Protein 2I39 (pdb70)

Solvent-accessible surface area: 32637 Å² total; per-residue (Å²): 74,91,2,20,21,6,1,0,10,0,2,1,15,8,13,18,23,58,48,52,18,41,5,62,40,3,116,64,2,29,128,12,17,153,42,12,101,96,25,60,14,26,77,15,3,135,64,4,112,146,76,163,53,25,25,19,0,39,100,52,1,72,96,99,24,111,67,44,87,37,0,20,73,1,2,0,3,4,0,37,0,0,51,17,11,28,50,156,34,153,20,108,8,1,68,4,2,41,19,1,0,128,45,0,44,114,44,13,96,71,1,61,115,79,25,70,115,86,1,41,82,7,20,20,20,0,0,25,0,2,1,19,20,14,29,77,56,35,27,35,31,22,93,65,0,89,97,2,72,120,11,26,154,61,15,96,86,36,88,0,60,78,16,12,121,57,4,128,152,63,162,55,28,25,26,1,33,98,54,0,68,89,102,22,117,62,44,68,31,0,26,77,2,2,1,7,5,0,13,0,0,90,59,14,26,113,218,32,156,18,101,5,2,61,5,2,44,19,2,0,136,42,0,47,108,44,15,87,68,2,54,100,73,13,78,103,36,72,105,0,23,24,15,0,0,14,0,1,0,3,27,13,25,52,40,15,78,23,33,13,96,62,1,68,88,1,44,118,12,25,152,58,15,95,84,41,87,0,60,81,19,11,122,66,4,126,165,77,164,54,23,25,19,0,34,99,61,0,67,93,102,18,116,71,44,64,27,0,21,78,2,0,1,8,4,0,11,0,0,88,58,12,28,80,202,31,140,16,107,5,2,69,4,2,47,22,1,0,147,37,0,50,121,40,13,90,77,0,46,125,73,12,72,39,160,83,4,36,76,0,18,19,19,0,0,16,1,2,1,13,13,16,27,18,49,10,38,26,36,14,103,59,0,77,93,1,32,88,12,26,121,57,18,89,21,28,93,0,38,84,21,9,123,68,4,99,155,80,161,52,26,24,18,0,37,98,54,0,82,90,96,19,116,64,40,69,33,0,20,87,2,0,1,9,5,0,10,0,0,22,50,11,30,80,207,33,153,22,107,8,1,59,5,2,33,19,2,2,146,44,0,49,105,43,13,93,75,0,42,120,73,18,71,93,40,53,91,0,23,21,4,0,0,11,1,2,1,13,15,12,39,55,42,65,15,69,86,12,73,38,7,102,62,1,37,130,14,22,160,62,14,89,76,38,85,0,66,74,20,15,123,70,4,123,159,80,156,56,25,24,20,1,40,100,53,2,70,91,97,19,118,62,45,68,29,0,24,77,2,0,1,6,5,0,8,0,0,58,57,13,24,58,195,34,148,17,102,7,1,71,6,2,48,22,1,0,136,37,0,48,113,40,16,98,61,1,48,107,71,20,75,95,22,46,82,5,18,20,23,0,0,30,1,2,1,20,24,13,32,102,39,17,25,24,8,13,42,77,0,84,98,1,60,109,8,26,152,57,12,103,82,43,53,0,62,71,14,11,115,72,4,115,164,80,159,57,26,23,24,3,39,103,67,1,83,95,99,18,121,79,45,60,38,0,27,95,11,1,0,3,8,0,10,0,0,93,55,11,27,110,212,33,147,16,106,10,2,65,5,2,42,20,1,0,141,40,0,54,125,39,11,89,77,1,66,119,68,19,68,102

Foldseek 3Di:
DCVLVVLVVLQLCLQPVDDDDDDPLNVLLQVLLVLDDPCPLVVLLVVCVVVVHCVSLLVLLQDADDDVNSLSNNSNSSSSNSNPNHNVRPYPVVVSSVSSCVRCVVCVVVCVVVSPD/DLLVVLVVLLLLQLCLQEVDPVSDDPLNVLLQVLLVLDDLVVLVVLLVVCVVVVHCVSLQVVLQDADDDPNSLSVNSNSSSSNSNPNHNVRDYPVVSSSVSSCVRCSVVSVVVCVVRPD/DQCLLVVLVLLQLCLQAVDPVSDDPLNVLLQVLLVLDDVVVLVVLLVVCVVVVACVSLLVQLQDADDDPNSLSVNSNSSSSNSNVNHNVRPYPVVVSSVSSCVHCVVCSVVNCCVRVND/DLVCVLVVLLLLLQCLQAVDVVSDDPVNVLLQVLLVVDDLVVLVVLLVVCVVVVACVSVLVVLQDADDDPNSLSVNSNSSNSNSNPNHNVRPYPVVSSSVSSCVRCSVCSVVCCVVRVD/DCVVLVVLVVLLLCLLPNDPDPDDLLSVLLCVLLVLDDPVVLVVLLVVCVVVVHCVSLLVLLQDADDDPNSLSNNSNSSSVNSNPNHNVRPHPVVVSSVSSCVRCVVCVVVCVVVRPD/DVCVLVVLLLLQLCLQEVDPVSDDPLNVLLCVLLVVDDLVVLVVLLVVCVVVVHCVSVLVVLLDADDDLNSLSVNSNSSSSNSNPNHNVRPYPSVSSSVSSCVRCVVCVVVVCVVRPD

Structure (mmCIF, N/CA/C/O backbone):
data_2I39
#
_entry.id   2I39
#
_cell.length_a   68.640
_cell.length_b   109.990
_cell.length_c   69.580
_cell.angle_alpha   90.00
_cell.angle_beta   110.92
_cell.angle_gamma   90.00
#
_symmetry.space_group_name_H-M   'P 1 21 1'
#
loop_
_entity.id
_entity.type
_entity.pdbx_description
1 polymer 'Protein N1'
2 non-polymer (4S)-2-METHYL-2,4-PENTANEDIOL
3 water water
#
loop_
_atom_site.group_PDB
_atom_site.id
_atom_site.type_symbol
_atom_site.label_atom_id
_atom_site.label_alt_id
_atom_site.label_comp_id
_atom_site.label_asym_id
_atom_site.label_entity_id
_atom_site.label_seq_id
_atom_site.pdbx_PDB_ins_code
_atom_site.Cartn_x
_atom_site.Cartn_y
_atom_site.Cartn_z
_atom_site.occupancy
_atom_site.B_iso_or_equiv
_atom_site.auth_seq_id
_atom_site.auth_comp_id
_atom_site.auth_asym_id
_atom_site.auth_atom_id
_atom_site.pdbx_PDB_model_num
ATOM 1 N N . SER A 1 19 ? -16.733 58.529 34.806 1.00 59.04 -1 SER A N 1
ATOM 2 C CA . SER A 1 19 ? -15.778 59.665 34.992 1.00 59.20 -1 SER A CA 1
ATOM 3 C C . SER A 1 19 ? -14.529 59.192 35.736 1.00 58.33 -1 SER A C 1
ATOM 4 O O . SER A 1 19 ? -13.410 59.300 35.223 1.00 58.08 -1 SER A O 1
ATOM 7 N N . HIS A 1 20 ? -14.722 58.670 36.946 1.00 55.60 0 HIS A N 1
ATOM 8 C CA . HIS A 1 20 ? -13.601 58.176 37.722 1.00 52.62 0 HIS A CA 1
ATOM 9 C C . HIS A 1 20 ? -13.166 56.821 37.163 1.00 48.73 0 HIS A C 1
ATOM 10 O O . HIS A 1 20 ? -12.213 56.217 37.645 1.00 47.94 0 HIS A O 1
ATOM 17 N N . MET A 1 21 ? -13.880 56.353 36.141 1.00 44.45 1 MET A N 1
ATOM 18 C CA . MET A 1 21 ? -13.556 55.093 35.480 1.00 41.67 1 MET A CA 1
ATOM 19 C C . MET A 1 21 ? -12.165 55.211 34.874 1.00 39.86 1 MET A C 1
ATOM 20 O O . MET A 1 21 ? -11.385 54.257 34.863 1.00 38.86 1 MET A O 1
ATOM 25 N N . ARG A 1 22 ? -11.864 56.398 34.367 1.00 37.84 2 ARG A N 1
ATOM 26 C CA . ARG A 1 22 ? -10.580 56.652 33.738 1.00 37.23 2 ARG A CA 1
ATOM 27 C C . ARG A 1 22 ? -9.398 56.303 34.644 1.00 35.03 2 ARG A C 1
ATOM 28 O O . ARG A 1 22 ? -8.564 55.469 34.290 1.00 31.08 2 ARG A O 1
ATOM 36 N N . THR A 1 23 ? -9.325 56.939 35.810 1.00 33.91 3 THR A N 1
ATOM 37 C CA . THR A 1 23 ? -8.225 56.663 36.730 1.00 33.22 3 THR A CA 1
ATOM 38 C C . THR A 1 23 ? -8.298 55.244 37.274 1.00 31.02 3 THR A C 1
ATOM 39 O O . THR A 1 23 ? -7.271 54.618 37.528 1.00 30.86 3 THR A O 1
ATOM 43 N N . LEU A 1 24 ? -9.511 54.723 37.428 1.00 30.89 4 LEU A N 1
ATOM 44 C CA . LEU A 1 24 ? -9.691 53.360 37.922 1.00 31.31 4 LEU A CA 1
ATOM 45 C C . LEU A 1 24 ? -9.034 52.367 36.954 1.00 30.51 4 LEU A C 1
ATOM 46 O O . LEU A 1 24 ? -8.231 51.517 37.353 1.00 28.89 4 LEU A O 1
ATOM 51 N N . LEU A 1 25 ? -9.379 52.482 35.674 1.00 29.61 5 LEU A N 1
ATOM 52 C CA . LEU A 1 25 ? -8.843 51.584 34.659 1.00 30.42 5 LEU A CA 1
ATOM 53 C C . LEU A 1 25 ? -7.331 51.688 34.495 1.00 28.68 5 LEU A C 1
ATOM 54 O O . LEU A 1 25 ? -6.656 50.685 34.228 1.00 29.44 5 LEU A O 1
ATOM 59 N N . ILE A 1 26 ? -6.794 52.891 34.640 1.00 25.68 6 ILE A N 1
ATOM 60 C CA . ILE A 1 26 ? -5.351 53.059 34.523 1.00 26.19 6 ILE A CA 1
ATOM 61 C C . ILE A 1 26 ? -4.686 52.280 35.664 1.00 26.18 6 ILE A C 1
ATOM 62 O O . ILE A 1 26 ? -3.732 51.524 35.451 1.00 27.48 6 ILE A O 1
ATOM 67 N N . ARG A 1 27 ? -5.201 52.463 36.876 1.00 26.33 7 ARG A N 1
ATOM 68 C CA . ARG A 1 27 ? -4.638 51.778 38.037 1.00 27.97 7 ARG A CA 1
ATOM 69 C C . ARG A 1 27 ? -4.853 50.271 37.942 1.00 26.45 7 ARG A C 1
ATOM 70 O O . ARG A 1 27 ? -3.958 49.495 38.281 1.00 26.61 7 ARG A O 1
ATOM 78 N N . TYR A 1 28 ? -6.011 49.861 37.431 1.00 24.63 8 TYR A N 1
ATOM 79 C CA . TYR A 1 28 ? -6.316 48.440 37.282 1.00 25.90 8 TYR A CA 1
ATOM 80 C C . TYR A 1 28 ? -5.346 47.763 36.314 1.00 26.35 8 TYR A C 1
ATOM 81 O O . TYR A 1 28 ? -4.752 46.728 36.632 1.00 27.53 8 TYR A O 1
ATOM 90 N N . ILE A 1 29 ? -5.155 48.364 35.147 1.00 24.62 9 ILE A N 1
ATOM 91 C CA . ILE A 1 29 ? -4.270 47.780 34.158 1.00 24.77 9 ILE A CA 1
ATOM 92 C C . ILE A 1 29 ? -2.813 47.743 34.624 1.00 24.52 9 ILE A C 1
ATOM 93 O O . ILE A 1 29 ? -2.120 46.742 34.427 1.00 22.87 9 ILE A O 1
ATOM 98 N N . LEU A 1 30 ? -2.338 48.818 35.244 1.00 24.39 10 LEU A N 1
ATOM 99 C CA . LEU A 1 30 ? -0.959 48.813 35.737 1.00 23.14 10 LEU A CA 1
ATOM 100 C C . LEU A 1 30 ? -0.823 47.728 36.816 1.00 22.52 10 LEU A C 1
ATOM 101 O O . LEU A 1 30 ? 0.178 47.007 36.859 1.00 22.40 10 LEU A O 1
ATOM 106 N N . TRP A 1 31 ? -1.843 47.584 37.659 1.00 22.53 11 TRP A N 1
ATOM 107 C CA . TRP A 1 31 ? -1.802 46.555 38.702 1.00 25.41 11 TRP A CA 1
ATOM 108 C C . TRP A 1 31 ? -1.752 45.152 38.100 1.00 27.55 11 TRP A C 1
ATOM 109 O O . TRP A 1 31 ? -1.041 44.278 38.594 1.00 25.78 11 TRP A O 1
ATOM 120 N N . ARG A 1 32 ? -2.514 44.933 37.035 1.00 28.27 12 ARG A N 1
ATOM 121 C CA . ARG A 1 32 ? -2.533 43.620 36.403 1.00 30.14 12 ARG A CA 1
ATOM 122 C C . ARG A 1 32 ? -1.142 43.299 35.859 1.00 29.27 12 ARG A C 1
ATOM 123 O O . ARG A 1 32 ? -0.764 42.134 35.714 1.00 29.72 12 ARG A O 1
ATOM 131 N N . ASN A 1 33 ? -0.374 44.342 35.574 1.00 28.38 13 ASN A N 1
ATOM 132 C CA . ASN A 1 33 ? 0.974 44.167 35.048 1.00 27.81 13 ASN A CA 1
ATOM 133 C C . ASN A 1 33 ? 2.052 43.834 36.098 1.00 28.61 13 ASN A C 1
ATOM 134 O O . ASN A 1 33 ? 2.947 43.023 35.837 1.00 27.84 13 ASN A O 1
ATOM 139 N 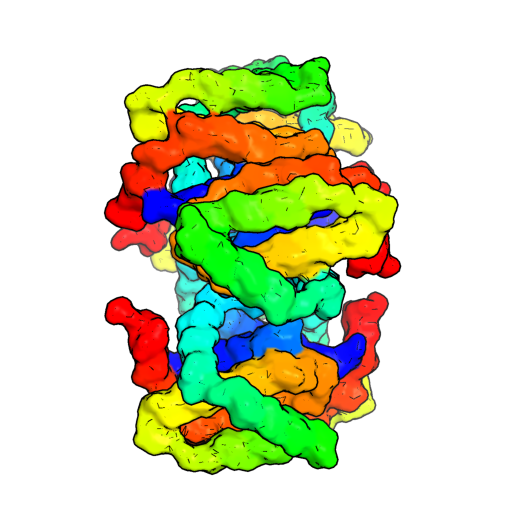N . ASP A 1 34 ? 1.988 44.464 37.272 1.00 28.20 14 ASP A N 1
ATOM 140 C CA . ASP A 1 34 ? 3.006 44.213 38.286 1.00 27.50 14 ASP A CA 1
ATOM 141 C C . ASP A 1 34 ? 2.508 43.693 39.632 1.00 27.03 14 ASP A C 1
ATOM 142 O O . ASP A 1 34 ? 3.298 43.521 40.548 1.00 27.10 14 ASP A O 1
ATOM 147 N N . ASN A 1 35 ? 1.206 43.449 39.751 1.00 27.62 15 ASN A N 1
ATOM 148 C CA . ASN A 1 35 ? 0.637 42.909 40.988 1.00 30.65 15 ASN A CA 1
ATOM 149 C C . ASN A 1 35 ? 0.897 43.761 42.230 1.00 33.69 15 ASN A C 1
ATOM 150 O O . ASN A 1 35 ? 0.825 43.258 43.356 1.00 34.42 15 ASN A O 1
ATOM 155 N N . ASP A 1 36 ? 1.186 45.043 42.038 1.00 34.72 16 ASP A N 1
ATOM 156 C CA . ASP A 1 36 ? 1.480 45.906 43.169 1.00 36.31 16 ASP A CA 1
ATOM 157 C C . ASP A 1 36 ? 0.292 46.700 43.718 1.00 37.66 16 ASP A C 1
ATOM 158 O O . ASP A 1 36 ? -0.319 47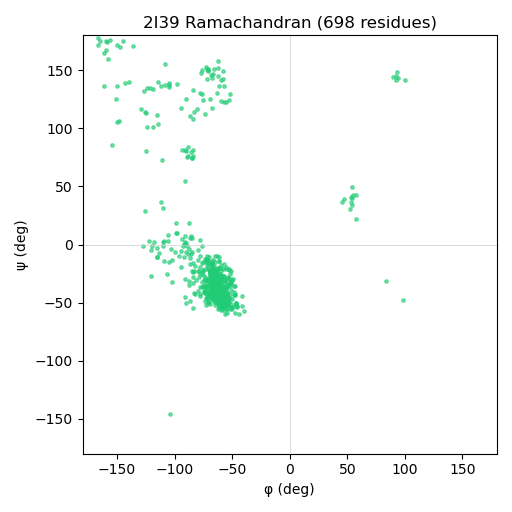.517 43.027 1.00 39.12 16 ASP A O 1
ATOM 163 N N . GLN A 1 37 ? -0.039 46.421 44.972 1.00 36.37 17 GLN A N 1
ATOM 164 C CA . GLN A 1 37 ? -1.096 47.119 45.692 1.00 37.53 17 GLN A CA 1
ATOM 165 C C . GLN A 1 37 ? -0.794 46.914 47.174 1.00 38.43 17 GLN A C 1
ATOM 166 O O . GLN A 1 37 ? -0.062 45.987 47.550 1.00 37.15 17 GLN A O 1
ATOM 172 N N . THR A 1 38 ? -1.348 47.781 48.009 1.00 36.94 18 THR A N 1
ATOM 173 C CA . THR A 1 38 ? -1.110 47.718 49.439 1.00 37.32 18 THR A CA 1
ATOM 174 C C . THR A 1 38 ? -2.269 47.091 50.212 1.00 36.96 18 THR A C 1
ATOM 175 O O . THR A 1 38 ? -2.059 46.443 51.238 1.00 37.99 18 THR A O 1
ATOM 179 N N . TYR A 1 39 ? -3.488 47.280 49.723 1.00 34.12 19 TYR A N 1
ATOM 180 C CA . TYR A 1 39 ? -4.654 46.730 50.402 1.00 33.17 19 TYR A CA 1
ATOM 181 C C . TYR A 1 39 ? -5.629 46.098 49.426 1.00 32.01 19 TYR A C 1
ATOM 182 O O . TYR A 1 39 ? -5.495 46.238 48.209 1.00 32.06 19 TYR A O 1
ATOM 191 N N . TYR A 1 40 ? -6.622 45.413 49.981 1.00 30.03 20 TYR A N 1
ATOM 192 C CA . TYR A 1 40 ? -7.651 44.765 49.188 1.00 31.03 20 TYR A CA 1
ATOM 193 C C . TYR A 1 40 ? -8.339 45.800 48.308 1.00 30.93 20 TYR A C 1
ATOM 194 O O . TYR A 1 40 ? -8.653 46.901 48.756 1.00 31.18 20 TYR A O 1
ATOM 203 N N . ASN A 1 41 ? -8.568 45.450 47.050 1.00 30.63 21 ASN A N 1
ATOM 204 C CA . ASN A 1 41 ? -9.230 46.377 46.139 1.00 30.82 21 ASN A CA 1
ATOM 205 C C . ASN A 1 41 ? -10.460 45.703 45.547 1.00 30.88 21 ASN A C 1
ATOM 206 O O . ASN A 1 41 ? -10.351 44.892 44.627 1.00 28.26 21 ASN A O 1
ATOM 211 N N . ASP A 1 42 ? -11.626 46.040 46.080 1.00 31.01 22 ASP A N 1
ATOM 212 C CA . ASP A 1 42 ? -12.868 45.457 45.604 1.00 33.81 22 ASP A CA 1
ATOM 213 C C . ASP A 1 42 ? -13.197 45.856 44.156 1.00 34.96 22 ASP A C 1
ATOM 214 O O . ASP A 1 42 ? -13.844 45.090 43.432 1.00 35.23 22 ASP A O 1
ATOM 219 N N . ASP A 1 43 ? -12.761 47.038 43.723 1.00 32.97 23 ASP A N 1
ATOM 220 C CA . ASP A 1 43 ? -13.026 47.432 42.345 1.00 33.03 23 ASP A CA 1
ATOM 221 C C . ASP A 1 43 ? -12.248 46.520 41.394 1.00 31.83 23 ASP A C 1
ATOM 222 O O . ASP A 1 43 ? -12.750 46.141 40.335 1.00 31.75 23 ASP A O 1
ATOM 227 N N . PHE A 1 44 ? -11.024 46.162 41.769 1.00 30.79 24 PHE A N 1
ATOM 228 C CA . PHE A 1 44 ? -10.221 45.281 40.924 1.00 29.19 24 PHE A CA 1
ATOM 229 C C . PHE A 1 44 ? -10.858 43.903 40.807 1.00 29.91 24 PHE A C 1
ATOM 230 O O . PHE A 1 44 ? -10.827 43.282 39.739 1.00 29.92 24 PHE A O 1
ATOM 238 N N . LYS A 1 45 ? -11.439 43.422 41.903 1.00 31.18 25 LYS A N 1
ATOM 239 C CA . LYS A 1 45 ? -12.086 42.110 41.893 1.00 33.76 25 LYS A CA 1
ATOM 240 C C . LYS A 1 45 ? -13.227 42.098 40.868 1.00 33.64 25 LYS A C 1
ATOM 241 O O . LYS A 1 45 ? -13.373 41.158 40.084 1.00 33.10 25 LYS A O 1
ATOM 247 N N . LYS A 1 46 ? -14.036 43.151 40.886 1.00 33.55 26 LYS A N 1
ATOM 248 C CA . LYS A 1 46 ? -15.147 43.266 39.960 1.00 35.26 26 LYS A CA 1
ATOM 249 C C . LYS A 1 46 ? -14.655 43.373 38.513 1.00 34.96 26 LYS A C 1
ATOM 250 O O . LYS A 1 46 ? -15.241 42.773 37.613 1.00 35.41 26 LYS A O 1
ATOM 256 N N . LEU A 1 47 ? -13.576 44.120 38.290 1.00 32.87 27 LEU A N 1
ATOM 257 C CA . LEU A 1 47 ? -13.038 44.273 36.939 1.00 31.11 27 LEU A CA 1
ATOM 258 C C . LEU A 1 47 ? -12.474 42.973 36.373 1.00 30.83 27 LEU A C 1
ATOM 259 O O . LEU A 1 47 ? -12.528 42.740 35.163 1.00 27.17 27 LEU A O 1
ATOM 264 N N . MET A 1 48 ? -11.943 42.127 37.251 1.00 31.57 28 MET A N 1
ATOM 265 C CA . MET A 1 48 ? -11.384 40.850 36.826 1.00 33.21 28 MET A CA 1
ATOM 266 C C . MET A 1 48 ? -12.450 39.883 36.313 1.00 31.91 28 MET A C 1
ATOM 267 O O . MET A 1 48 ? -12.135 38.952 35.579 1.00 31.18 28 MET A O 1
ATOM 272 N N . LEU A 1 49 ? -13.703 40.105 36.698 1.00 29.71 29 LEU A N 1
ATOM 273 C CA . LEU A 1 49 ? -14.796 39.252 36.243 1.00 34.07 29 LEU A CA 1
ATOM 274 C C . LEU A 1 49 ? -14.928 39.370 34.720 1.00 35.24 29 LEU A C 1
ATOM 275 O O . LEU A 1 49 ? -15.449 38.467 34.064 1.00 35.75 29 LEU A O 1
ATOM 280 N N . LEU A 1 50 ? -14.451 40.490 34.176 1.00 34.66 30 LEU A N 1
ATOM 281 C CA . LEU A 1 50 ? -14.489 40.753 32.740 1.00 34.76 30 LEU A CA 1
ATOM 282 C C . LEU A 1 50 ? -13.566 39.810 31.964 1.00 36.61 30 LEU A C 1
ATOM 283 O O . LEU A 1 50 ? -13.719 39.627 30.751 1.00 33.86 30 LEU A O 1
ATOM 288 N N . ASP A 1 51 ? -12.607 39.217 32.665 1.00 37.31 31 ASP A N 1
ATOM 289 C CA . ASP A 1 51 ? -11.662 38.302 32.037 1.00 39.70 31 ASP A CA 1
ATOM 290 C C . ASP A 1 51 ? -12.325 37.162 31.262 1.00 42.56 31 ASP A C 1
ATOM 291 O O . ASP A 1 51 ? -11.806 36.721 30.235 1.00 40.31 31 ASP A O 1
ATOM 296 N N . GLU A 1 52 ? -13.470 36.692 31.752 1.00 44.26 32 GLU A N 1
ATOM 297 C CA . GLU A 1 52 ? -14.171 35.588 31.112 1.00 48.23 32 GLU A CA 1
ATOM 298 C C . GLU A 1 52 ? -14.571 35.886 29.670 1.00 47.95 32 GLU A C 1
ATOM 299 O O . GLU A 1 52 ? -14.805 34.967 28.889 1.00 48.32 32 GLU A O 1
ATOM 305 N N . LEU A 1 53 ? -14.632 37.167 29.318 1.00 49.12 33 LEU A N 1
ATOM 306 C CA . LEU A 1 53 ? -15.007 37.584 27.968 1.00 49.24 33 LEU A CA 1
ATOM 307 C C . LEU A 1 53 ? -13.906 37.390 26.931 1.00 49.19 33 LEU A C 1
ATOM 308 O O . LEU A 1 53 ? -14.161 37.447 25.730 1.00 47.73 33 LEU A O 1
ATOM 313 N N . VAL A 1 54 ? -12.682 37.171 27.387 1.00 49.93 34 VAL A N 1
ATOM 314 C CA . VAL A 1 54 ? -11.577 37.004 26.461 1.00 51.59 34 VAL A CA 1
ATOM 315 C C . VAL A 1 54 ? -11.371 35.553 26.065 1.00 53.18 34 VAL A C 1
ATOM 316 O O . VAL A 1 54 ? -11.216 34.677 26.916 1.00 53.30 34 VAL A O 1
ATOM 320 N N . ASP A 1 55 ? -11.372 35.314 24.757 1.00 55.59 35 ASP A N 1
ATOM 321 C CA . ASP A 1 55 ? -11.190 33.977 24.200 1.00 57.34 35 ASP A CA 1
ATOM 322 C C . ASP A 1 55 ? -9.797 33.423 24.476 1.00 57.39 35 ASP A C 1
ATOM 323 O O . ASP A 1 55 ? -8.821 34.171 24.610 1.00 56.53 35 ASP A O 1
ATOM 328 N N . ASP A 1 56 ? -9.716 32.102 24.564 1.00 57.76 36 ASP A N 1
ATOM 329 C CA . ASP A 1 56 ? -8.447 31.434 24.799 1.00 58.67 36 ASP A CA 1
ATOM 330 C C . ASP A 1 56 ? -7.596 31.632 23.545 1.00 57.58 36 ASP A C 1
ATOM 331 O O . ASP A 1 56 ? -8.124 31.687 22.432 1.00 57.60 36 ASP A O 1
ATOM 336 N N . GLY A 1 57 ? -6.286 31.753 23.732 1.00 54.71 37 GLY A N 1
ATOM 337 C CA . GLY A 1 57 ? -5.396 31.936 22.604 1.00 51.10 37 GLY A CA 1
ATOM 338 C C . GLY A 1 57 ? -5.287 33.373 22.132 1.00 48.73 37 GLY A C 1
ATOM 339 O O . GLY A 1 57 ? -4.236 33.784 21.641 1.00 48.40 37 GLY A O 1
ATOM 340 N N . ASP A 1 58 ? -6.365 34.135 22.283 1.00 46.30 38 ASP A N 1
ATOM 341 C CA . ASP A 1 58 ? -6.390 35.535 21.860 1.00 45.57 38 ASP A CA 1
ATOM 342 C C . ASP A 1 58 ? -5.214 36.308 22.476 1.00 43.35 38 ASP A C 1
ATOM 343 O O . ASP A 1 58 ? -4.453 36.961 21.767 1.00 41.47 38 ASP A O 1
ATOM 348 N N . VAL A 1 59 ? -5.065 36.215 23.796 1.00 40.84 39 VAL A N 1
ATOM 349 C CA . VAL A 1 59 ? -3.975 36.883 24.513 1.00 39.32 39 VAL A CA 1
ATOM 350 C C . VAL A 1 59 ? -2.633 36.296 24.090 1.00 38.74 39 VAL A C 1
ATOM 351 O O . VAL A 1 59 ? -1.684 37.022 23.789 1.00 37.45 39 VAL A O 1
ATOM 355 N N . CYS A 1 60 ? -2.568 34.971 24.086 1.00 38.21 40 CYS A N 1
ATOM 356 C CA . CYS A 1 60 ? -1.365 34.248 23.701 1.00 39.60 40 CYS A CA 1
ATOM 357 C C . CYS A 1 60 ? -0.829 34.721 22.348 1.00 39.17 40 CYS A C 1
ATOM 358 O O . CYS A 1 60 ? 0.371 34.957 22.192 1.00 39.90 40 CYS A O 1
ATOM 361 N N . THR A 1 61 ? -1.724 34.851 21.373 1.00 38.76 41 THR A N 1
ATOM 362 C CA . THR A 1 61 ? -1.342 35.291 20.035 1.00 39.09 41 THR A CA 1
ATOM 363 C C . THR A 1 61 ? -0.860 36.734 20.072 1.00 37.21 41 THR A C 1
ATOM 364 O O . THR A 1 61 ? 0.142 37.077 19.439 1.00 37.72 41 THR A O 1
ATOM 368 N N . LEU A 1 62 ? -1.574 37.568 20.823 1.00 36.03 42 LEU A N 1
ATOM 369 C CA . LEU A 1 62 ? -1.222 38.975 20.974 1.00 35.79 42 LEU A CA 1
ATOM 370 C C . LEU A 1 62 ? 0.173 39.119 21.564 1.00 34.74 42 LEU A C 1
ATOM 371 O O . LEU A 1 62 ? 1.021 39.830 21.020 1.00 33.11 42 LEU A O 1
ATOM 376 N N . ILE A 1 63 ? 0.408 38.443 22.682 1.00 34.43 43 ILE A N 1
ATOM 377 C CA . ILE A 1 63 ? 1.707 38.506 23.338 1.00 34.77 43 ILE A CA 1
ATOM 378 C C . ILE A 1 63 ? 2.793 38.063 22.364 1.00 34.73 43 ILE A C 1
ATOM 379 O O . ILE A 1 63 ? 3.851 38.686 22.266 1.00 32.34 43 ILE A O 1
ATOM 384 N N . LYS A 1 64 ? 2.517 36.981 21.644 1.00 35.40 44 LYS A N 1
ATOM 385 C CA . LYS A 1 64 ? 3.468 36.441 20.675 1.00 36.35 44 LYS A CA 1
ATOM 386 C C . LYS A 1 64 ? 3.832 37.482 19.621 1.00 34.00 44 LYS A C 1
ATOM 387 O O . LYS A 1 64 ? 5.008 37.670 19.304 1.00 34.06 44 LYS A O 1
ATOM 393 N N . ASN A 1 65 ? 2.830 38.159 19.077 1.00 32.03 45 ASN A N 1
ATOM 394 C CA . ASN A 1 65 ? 3.101 39.172 18.067 1.00 32.68 45 ASN A CA 1
ATOM 395 C C . ASN A 1 65 ? 3.843 40.372 18.664 1.00 30.84 45 ASN A C 1
ATOM 396 O O . ASN A 1 65 ? 4.727 40.934 18.019 1.00 30.16 45 ASN A O 1
ATOM 401 N N . MET A 1 66 ? 3.502 40.761 19.892 1.00 29.29 46 MET A N 1
ATOM 402 C CA . MET A 1 66 ? 4.200 41.882 20.525 1.00 28.53 46 MET A CA 1
ATOM 403 C C . MET A 1 66 ? 5.683 41.563 20.684 1.00 28.19 46 MET A C 1
ATOM 404 O O . MET A 1 66 ? 6.539 42.418 20.489 1.00 26.63 46 MET A O 1
ATOM 409 N N . ARG A 1 67 ? 5.991 40.321 21.032 1.00 30.01 47 ARG A N 1
ATOM 410 C CA . ARG A 1 67 ? 7.380 39.939 21.215 1.00 32.87 47 ARG A CA 1
ATOM 411 C C . ARG A 1 67 ? 8.135 39.779 19.899 1.00 33.30 47 ARG A C 1
ATOM 412 O O . ARG A 1 67 ? 9.338 40.036 19.843 1.00 31.73 47 ARG A O 1
ATOM 420 N N . MET A 1 68 ? 7.433 39.383 18.841 1.00 32.86 48 MET A N 1
ATOM 421 C CA . MET A 1 68 ? 8.069 39.245 17.537 1.00 35.09 48 MET A CA 1
ATOM 422 C C . MET A 1 68 ? 8.375 40.629 16.968 1.00 34.18 48 MET A C 1
ATOM 423 O O . MET A 1 68 ? 9.354 40.804 16.243 1.00 31.33 48 MET A O 1
ATOM 428 N N . THR A 1 69 ? 7.537 41.612 17.291 1.00 33.24 49 THR A N 1
ATOM 429 C CA . THR A 1 69 ? 7.761 42.970 16.805 1.00 33.98 49 THR A CA 1
ATOM 430 C C . THR A 1 69 ? 8.538 43.795 17.830 1.00 34.55 49 THR A C 1
ATOM 431 O O . THR A 1 69 ? 8.929 44.933 17.548 1.00 34.74 49 THR A O 1
ATOM 435 N N . LEU A 1 70 ? 8.776 43.215 19.008 1.00 32.76 50 LEU A N 1
ATOM 436 C CA . LEU A 1 70 ? 9.468 43.923 20.085 1.00 31.13 50 LEU A CA 1
ATOM 437 C C . LEU A 1 70 ? 8.780 45.258 20.371 1.00 30.11 50 LEU A C 1
ATOM 438 O O . LEU A 1 70 ? 9.443 46.250 20.665 1.00 28.82 50 LEU A O 1
ATOM 443 N N . SER A 1 71 ? 7.453 45.286 20.287 1.00 31.01 51 SER A N 1
ATOM 444 C CA . SER A 1 71 ? 6.725 46.527 20.528 1.00 32.28 51 SER A CA 1
ATOM 445 C C . SER A 1 71 ? 5.284 46.291 20.957 1.00 31.42 51 SER A C 1
ATOM 446 O O . SER A 1 71 ? 4.815 45.157 20.995 1.00 33.34 51 SER A O 1
ATOM 449 N N . ASP A 1 72 ? 4.586 47.377 21.272 1.00 32.18 52 ASP A N 1
ATOM 450 C CA . ASP A 1 72 ? 3.191 47.296 21.679 1.00 33.36 52 ASP A CA 1
ATOM 451 C C . ASP A 1 72 ? 2.258 47.479 20.479 1.00 31.34 52 ASP A C 1
ATOM 452 O O . ASP A 1 72 ? 1.041 47.540 20.643 1.00 31.16 52 ASP A O 1
ATOM 457 N N . GLY A 1 73 ? 2.836 47.571 19.284 1.00 31.10 53 GLY A N 1
ATOM 458 C CA . GLY A 1 73 ? 2.045 47.741 18.070 1.00 30.97 53 GLY A CA 1
ATOM 459 C C . GLY A 1 73 ? 0.853 46.800 17.957 1.00 30.09 53 GLY A C 1
ATOM 460 O O . GLY A 1 73 ? -0.259 47.246 17.682 1.00 29.91 53 GLY A O 1
ATOM 461 N N . PRO A 1 74 ? 1.046 45.488 18.153 1.00 30.18 54 PRO A N 1
ATOM 462 C CA . PRO A 1 74 ? -0.086 44.561 18.054 1.00 30.54 54 PRO A CA 1
ATOM 463 C C . PRO A 1 74 ? -1.193 44.887 19.059 1.00 32.98 54 PRO A C 1
ATOM 464 O O . PRO A 1 74 ? -2.383 44.720 18.767 1.00 31.85 54 PRO A O 1
ATOM 468 N N . LEU A 1 75 ? -0.803 45.363 20.240 1.00 33.67 55 LEU A N 1
ATOM 469 C CA . LEU A 1 75 ? -1.779 45.712 21.269 1.00 33.81 55 LEU A CA 1
ATOM 470 C C . LEU A 1 75 ? -2.542 46.945 20.794 1.00 34.00 55 LEU A C 1
ATOM 471 O O . LEU A 1 75 ? -3.768 47.016 20.913 1.00 32.05 55 LEU A O 1
ATOM 476 N N . LEU A 1 76 ? -1.807 47.916 20.258 1.00 33.33 56 LEU A N 1
ATOM 477 C CA . LEU A 1 76 ? -2.421 49.143 19.767 1.00 36.11 56 LEU A CA 1
ATOM 478 C C . LEU A 1 76 ? -3.387 48.826 18.630 1.00 36.56 56 LEU A C 1
ATOM 479 O O . LEU A 1 76 ? -4.478 49.389 18.568 1.00 38.42 56 LEU A O 1
ATOM 484 N N . ASP A 1 77 ? -2.987 47.922 17.739 1.00 36.16 57 ASP A N 1
ATOM 485 C CA . ASP A 1 77 ? -3.842 47.510 16.627 1.00 39.02 57 ASP A CA 1
ATOM 486 C C . ASP A 1 77 ? -5.165 47.006 17.195 1.00 39.22 57 ASP A C 1
ATOM 487 O O . ASP A 1 77 ? -6.235 47.464 16.806 1.00 40.67 57 ASP A O 1
ATOM 492 N N . ARG A 1 78 ? -5.085 46.057 18.123 1.00 39.15 58 ARG A N 1
ATOM 493 C CA . ARG A 1 78 ? -6.280 45.493 18.733 1.00 39.29 58 ARG A CA 1
ATOM 494 C C . ARG A 1 78 ? -7.148 46.564 19.382 1.00 38.72 58 ARG A C 1
ATOM 495 O O . ARG A 1 78 ? -8.374 46.519 19.288 1.00 37.93 58 ARG A O 1
ATOM 503 N N . LEU A 1 79 ? -6.509 47.527 20.033 1.00 37.62 59 LEU A N 1
ATOM 504 C CA . LEU A 1 79 ? -7.237 48.590 20.708 1.00 40.10 59 LEU A CA 1
ATOM 505 C C . LEU A 1 79 ? -7.882 49.575 19.739 1.00 42.29 59 LEU A C 1
ATOM 506 O O . LEU A 1 79 ? -8.784 50.319 20.114 1.00 42.84 59 LEU A O 1
ATOM 511 N N . ASN A 1 80 ? -7.422 49.577 18.493 1.00 46.19 60 ASN A N 1
ATOM 512 C CA . ASN A 1 80 ? -7.967 50.477 17.482 1.00 48.69 60 ASN A CA 1
ATOM 513 C C . ASN A 1 80 ? -9.175 49.902 16.751 1.00 49.62 60 ASN A C 1
ATOM 514 O O . ASN A 1 80 ? -9.775 50.571 15.919 1.00 50.10 60 ASN A O 1
ATOM 519 N N . GLN A 1 81 ? -9.527 48.659 17.051 1.00 51.27 61 GLN A N 1
ATOM 520 C CA . GLN A 1 81 ? -10.683 48.051 16.420 1.00 54.62 61 GLN A CA 1
ATOM 521 C C . GLN A 1 81 ? -11.927 48.719 16.989 1.00 55.84 61 GLN A C 1
ATOM 522 O O . GLN A 1 81 ? -11.936 49.158 18.137 1.00 56.55 61 GLN A O 1
ATOM 528 N N . PRO A 1 82 ? -13.000 48.805 16.189 1.00 56.19 62 PRO A N 1
ATOM 529 C CA . PRO A 1 82 ? -14.257 49.431 16.609 1.00 55.48 62 PRO A CA 1
ATOM 530 C C . PRO A 1 82 ? -14.959 48.825 17.823 1.00 53.63 62 PRO A C 1
ATOM 531 O O . PRO A 1 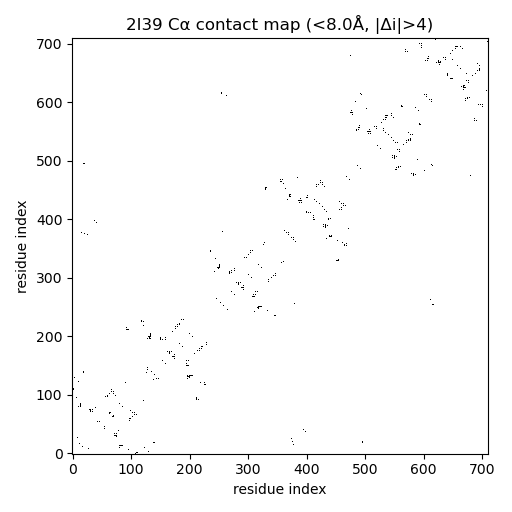82 ? -14.990 47.608 18.009 1.00 53.47 62 PRO A O 1
ATOM 535 N N . VAL A 1 83 ? -15.522 49.706 18.640 1.00 52.40 63 VAL A N 1
ATOM 536 C CA . VAL A 1 83 ? -16.260 49.327 19.840 1.00 52.32 63 VAL A CA 1
ATOM 537 C C . VAL A 1 83 ? -17.709 49.741 19.578 1.00 52.76 63 VAL A C 1
ATOM 538 O O . VAL A 1 83 ? -18.049 50.923 19.656 1.00 52.67 63 VAL A O 1
ATOM 542 N N . ASN A 1 84 ? -18.561 48.767 19.274 1.00 53.30 64 ASN A N 1
ATOM 543 C CA . ASN A 1 84 ? -19.953 49.064 18.953 1.00 55.16 64 ASN A CA 1
ATOM 544 C C . ASN A 1 84 ? -20.955 48.941 20.094 1.00 56.30 64 ASN A C 1
ATOM 545 O O . ASN A 1 84 ? -22.104 49.353 19.952 1.00 56.98 64 ASN A O 1
ATOM 550 N N . ASN A 1 85 ? -20.533 48.380 21.221 1.00 56.41 65 ASN A N 1
ATOM 551 C CA . ASN A 1 85 ? -21.437 48.224 22.357 1.00 55.73 65 ASN A CA 1
ATOM 552 C C . ASN A 1 85 ? -20.658 48.005 23.649 1.00 54.58 65 ASN A C 1
ATOM 553 O O . ASN A 1 85 ? -19.466 47.697 23.615 1.00 54.66 65 ASN A O 1
ATOM 558 N N . ILE A 1 86 ? -21.335 48.168 24.784 1.00 52.78 66 ILE A N 1
ATOM 559 C CA . ILE A 1 86 ? -20.694 48.003 26.084 1.00 51.84 66 ILE A CA 1
ATOM 560 C C . ILE A 1 86 ? -19.999 46.649 26.202 1.00 50.86 66 ILE A C 1
ATOM 561 O O . ILE A 1 86 ? -19.024 46.504 26.934 1.00 49.68 66 ILE A O 1
ATOM 566 N N . GLU A 1 87 ? -20.505 45.663 25.472 1.00 50.88 67 GLU A N 1
ATOM 567 C CA . GLU A 1 87 ? -19.922 44.328 25.475 1.00 51.54 67 GLU A CA 1
ATOM 568 C C . GLU A 1 87 ? -18.509 44.430 24.902 1.00 50.42 67 GLU A C 1
ATOM 569 O O . GLU A 1 87 ? -17.562 43.864 25.453 1.00 48.92 67 GLU A O 1
ATOM 575 N N . ASP A 1 88 ? -18.376 45.155 23.792 1.00 48.89 68 ASP A N 1
ATOM 576 C CA . ASP A 1 88 ? -17.076 45.335 23.152 1.00 47.64 68 ASP A CA 1
ATOM 577 C C . ASP A 1 88 ? -16.148 46.150 24.044 1.00 45.56 68 ASP A C 1
ATOM 578 O O . ASP A 1 88 ? -14.945 45.892 24.096 1.00 44.46 68 ASP A O 1
ATOM 583 N N . ALA A 1 89 ? -16.706 47.145 24.728 1.00 42.94 69 ALA A N 1
ATOM 584 C CA . ALA A 1 89 ? -15.912 47.989 25.615 1.00 42.72 69 ALA A CA 1
ATOM 585 C C . ALA A 1 89 ? -15.345 47.159 26.772 1.00 41.82 69 ALA A C 1
ATOM 586 O O . ALA A 1 89 ? -14.171 47.280 27.114 1.00 40.95 69 ALA A O 1
ATOM 588 N N . LYS A 1 90 ? -16.178 46.308 27.366 1.00 40.60 70 LYS A N 1
ATOM 589 C CA . LYS A 1 90 ? -15.731 45.461 28.464 1.00 39.82 70 LYS A CA 1
ATOM 590 C C . LYS A 1 90 ? -14.626 44.535 27.972 1.00 40.23 70 LYS A C 1
ATOM 591 O O . LYS A 1 90 ? -13.612 44.347 28.642 1.00 40.14 70 LYS A O 1
ATOM 597 N N . ARG A 1 91 ? -14.834 43.952 26.797 1.00 39.18 71 ARG A N 1
ATOM 598 C CA . ARG A 1 91 ? -13.866 43.029 26.232 1.00 39.11 71 ARG A CA 1
ATOM 599 C C . ARG A 1 91 ? -12.520 43.691 25.956 1.00 37.78 71 ARG A C 1
ATOM 600 O O . ARG A 1 91 ? -11.472 43.070 26.125 1.00 36.38 71 ARG A O 1
ATOM 608 N N . MET A 1 92 ? -12.548 44.949 25.535 1.00 37.45 72 MET A N 1
ATOM 609 C CA . MET A 1 92 ? -11.312 45.665 25.250 1.00 38.68 72 MET A CA 1
ATOM 610 C C . MET A 1 92 ? -10.556 45.927 26.560 1.00 38.13 72 MET A C 1
ATOM 611 O O . MET A 1 92 ? -9.323 45.944 26.587 1.00 37.21 72 MET A O 1
ATOM 616 N N . ILE A 1 93 ? -11.305 46.127 27.643 1.00 37.13 73 ILE A N 1
ATOM 617 C CA . ILE A 1 93 ? -10.705 46.346 28.957 1.00 36.21 73 ILE A CA 1
ATOM 618 C C . ILE A 1 93 ? -10.013 45.052 29.381 1.00 36.37 73 ILE A C 1
ATOM 619 O O . ILE A 1 93 ? -8.866 45.064 29.823 1.00 35.65 73 ILE A O 1
ATOM 624 N N . ALA A 1 94 ? -10.716 43.934 29.220 1.00 35.32 74 ALA A N 1
ATOM 625 C CA . ALA A 1 94 ? -10.177 42.638 29.602 1.00 34.46 74 ALA A CA 1
ATOM 626 C C . ALA A 1 94 ? -8.937 42.250 28.813 1.00 34.74 74 ALA A C 1
ATOM 627 O O . ALA A 1 94 ? -7.976 41.735 29.387 1.00 35.15 74 ALA A O 1
ATOM 629 N N . ILE A 1 95 ? -8.944 42.493 27.504 1.00 35.83 75 ILE A N 1
ATOM 630 C CA . ILE A 1 95 ? -7.793 42.131 26.686 1.00 36.20 75 ILE A CA 1
ATOM 631 C C . ILE A 1 95 ? -6.574 42.968 27.091 1.00 34.63 75 ILE A C 1
ATOM 632 O O . ILE A 1 95 ? -5.450 42.468 27.140 1.00 34.63 75 ILE A O 1
ATOM 637 N N . SER A 1 96 ? -6.803 44.238 27.399 1.00 32.70 76 SER A N 1
ATOM 638 C CA . SER A 1 96 ? -5.721 45.114 27.819 1.00 31.72 76 SER A CA 1
ATOM 639 C C . SER A 1 96 ? -5.156 44.602 29.140 1.00 30.55 76 SER A C 1
ATOM 640 O O . SER A 1 96 ? -3.941 44.517 29.312 1.00 31.05 76 SER A O 1
ATOM 643 N N . ALA A 1 97 ? -6.047 44.265 30.067 1.00 28.41 77 ALA A N 1
ATOM 644 C CA . ALA A 1 97 ? -5.653 43.760 31.378 1.00 27.94 77 ALA A CA 1
ATOM 645 C C . ALA A 1 97 ? -4.887 42.445 31.254 1.00 29.05 77 ALA A C 1
ATOM 646 O O . ALA A 1 97 ? -3.831 42.270 31.866 1.00 27.71 77 ALA A O 1
ATOM 648 N N . LYS A 1 98 ? -5.412 41.516 30.460 1.00 28.70 78 LYS A N 1
ATOM 649 C CA . LYS A 1 98 ? -4.743 40.232 30.297 1.00 30.76 78 LYS A CA 1
ATOM 650 C C . LYS A 1 98 ? -3.390 40.351 29.606 1.00 28.92 78 LYS A C 1
ATOM 651 O O . LYS A 1 98 ? -2.450 39.629 29.944 1.00 28.28 78 LYS A O 1
ATOM 657 N N . VAL A 1 99 ? -3.287 41.257 28.643 1.00 27.32 79 VAL A N 1
ATOM 658 C CA . VAL A 1 99 ? -2.014 41.463 27.967 1.00 27.85 79 VAL A CA 1
ATOM 659 C C . VAL A 1 99 ? -1.025 42.027 28.987 1.00 27.05 79 VAL A C 1
ATOM 660 O O . VAL A 1 99 ? 0.127 41.602 29.048 1.00 27.25 79 VAL A O 1
ATOM 664 N N . ALA A 1 100 ? -1.491 42.984 29.786 1.00 27.16 80 ALA A N 1
ATOM 665 C CA . ALA A 1 100 ? -0.659 43.605 30.811 1.00 30.28 80 ALA A CA 1
ATOM 666 C C . ALA A 1 100 ? -0.088 42.531 31.745 1.00 30.41 80 ALA A C 1
ATOM 667 O O . ALA A 1 100 ? 1.100 42.534 32.058 1.00 28.64 80 ALA A O 1
ATOM 669 N N . ARG A 1 101 ? -0.942 41.603 32.167 1.00 30.62 81 ARG A N 1
ATOM 670 C CA . ARG A 1 101 ? -0.522 40.531 33.059 1.00 33.92 81 ARG A CA 1
ATOM 671 C C . ARG A 1 101 ? 0.477 39.553 32.425 1.00 34.74 81 ARG A C 1
ATOM 672 O O . ARG A 1 101 ? 1.489 39.205 33.038 1.00 33.22 81 ARG A O 1
ATOM 680 N N . ASP A 1 102 ? 0.215 39.132 31.190 1.00 34.80 82 ASP A N 1
ATOM 681 C CA . ASP A 1 102 ? 1.095 38.171 30.545 1.00 34.69 82 ASP A CA 1
ATOM 682 C C . ASP A 1 102 ? 2.330 38.706 29.842 1.00 34.55 82 ASP A C 1
ATOM 683 O O . ASP A 1 102 ? 3.255 37.945 29.562 1.00 33.21 82 ASP A O 1
ATOM 688 N N . ILE A 1 103 ? 2.372 40.007 29.573 1.00 33.69 83 ILE A N 1
ATOM 689 C CA . ILE A 1 103 ? 3.540 40.576 28.918 1.00 31.52 83 ILE A CA 1
ATOM 690 C C . ILE A 1 103 ? 4.723 40.701 29.892 1.00 33.55 83 ILE A C 1
ATOM 691 O O . ILE A 1 103 ? 5.875 40.753 29.463 1.00 32.97 83 ILE A O 1
ATOM 696 N N . GLY A 1 104 ? 4.442 40.739 31.197 1.00 33.03 84 GLY A N 1
ATOM 697 C CA . GLY A 1 104 ? 5.509 40.849 32.187 1.00 35.78 84 GLY A CA 1
ATOM 698 C C . GLY A 1 104 ? 5.807 42.280 32.616 1.00 38.46 84 GLY A C 1
ATOM 699 O O . GLY A 1 104 ? 5.761 43.195 31.796 1.00 38.09 84 GLY A O 1
ATOM 700 N N . GLU A 1 105 ? 6.125 42.486 33.893 1.00 40.67 85 GLU A N 1
ATOM 701 C CA . GLU A 1 105 ? 6.401 43.841 34.376 1.00 43.54 85 GLU A CA 1
ATOM 702 C C . GLU A 1 105 ? 7.695 44.455 33.840 1.00 43.07 85 GLU A C 1
ATOM 703 O O . GLU A 1 105 ? 7.828 45.681 33.789 1.00 42.32 85 GLU A O 1
ATOM 709 N N . ARG A 1 106 ? 8.638 43.608 33.433 1.00 41.78 86 ARG A N 1
ATOM 710 C CA . ARG A 1 106 ? 9.904 44.083 32.878 1.00 42.07 86 ARG A CA 1
ATOM 711 C C . ARG A 1 106 ? 9.733 44.801 31.526 1.00 40.86 86 ARG A C 1
ATOM 712 O O . ARG A 1 106 ? 10.585 45.604 31.137 1.00 38.04 86 ARG A O 1
ATOM 720 N N . SER A 1 107 ? 8.638 44.498 30.823 1.00 39.24 87 SER A N 1
ATOM 721 C CA . SER A 1 107 ? 8.337 45.084 29.512 1.00 39.02 87 SER A CA 1
ATOM 722 C C . SER A 1 107 ? 8.325 46.601 29.546 1.00 38.43 87 SER A C 1
ATOM 723 O O . SER A 1 107 ? 7.562 47.201 30.292 1.00 37.92 87 SER A O 1
ATOM 726 N N . GLU A 1 108 ? 9.163 47.216 28.718 1.00 38.21 88 GLU A N 1
ATOM 727 C CA . GLU A 1 108 ? 9.251 48.672 28.661 1.00 38.43 88 GLU A CA 1
ATOM 728 C C . GLU A 1 108 ? 8.198 49.255 27.727 1.00 36.60 88 GLU A C 1
ATOM 729 O O . GLU A 1 108 ? 8.490 49.696 26.617 1.00 35.23 88 GLU A O 1
ATOM 735 N N . ILE A 1 109 ? 6.963 49.256 28.207 1.00 35.04 89 ILE A N 1
ATOM 736 C CA . ILE A 1 109 ? 5.828 49.749 27.446 1.00 33.52 89 ILE A CA 1
ATOM 737 C C . ILE A 1 109 ? 5.387 51.113 27.967 1.00 33.32 89 ILE A C 1
ATOM 738 O O . ILE A 1 109 ? 5.332 51.341 29.176 1.00 32.67 89 ILE A O 1
ATOM 743 N N . ARG A 1 110 ? 5.080 52.022 27.053 1.00 33.13 90 ARG A N 1
ATOM 744 C CA . ARG A 1 110 ? 4.603 53.335 27.454 1.00 33.36 90 ARG A CA 1
ATOM 745 C C . ARG A 1 110 ? 3.082 53.190 27.529 1.00 32.79 90 ARG A C 1
ATOM 746 O O . ARG A 1 110 ? 2.361 53.567 26.606 1.00 33.95 90 ARG A O 1
ATOM 754 N N . TRP A 1 111 ? 2.603 52.632 28.637 1.00 31.82 91 TRP A N 1
ATOM 755 C CA . TRP A 1 111 ? 1.176 52.396 28.825 1.00 31.66 91 TRP A CA 1
ATOM 756 C C . TRP A 1 111 ? 0.254 53.578 28.566 1.00 33.23 91 TRP A C 1
ATOM 757 O O . TRP A 1 111 ? -0.893 53.386 28.157 1.00 34.91 91 TRP A O 1
ATOM 768 N N . GLU A 1 112 ? 0.731 54.794 28.798 1.00 32.93 92 GLU A N 1
ATOM 769 C CA . GLU A 1 112 ? -0.123 55.957 28.582 1.00 35.76 92 GLU A CA 1
ATOM 770 C C . GLU A 1 112 ? -0.617 56.056 27.136 1.00 36.26 92 GLU A C 1
ATOM 771 O O . GLU A 1 112 ? -1.693 56.591 26.877 1.00 36.59 92 GLU A O 1
ATOM 777 N N . GLU A 1 113 ? 0.152 55.526 26.195 1.00 38.61 93 GLU A N 1
ATOM 778 C CA . GLU A 1 113 ? -0.264 55.575 24.800 1.00 41.25 93 GLU A CA 1
ATOM 779 C C . GLU A 1 113 ? -1.405 54.585 24.540 1.00 40.72 93 GLU A C 1
ATOM 780 O O . GLU A 1 113 ? -2.308 54.875 23.752 1.00 39.74 93 GLU A O 1
ATOM 786 N N . SER A 1 114 ? -1.377 53.429 25.207 1.00 39.41 94 SER A N 1
ATOM 787 C CA . SER A 1 114 ? -2.454 52.446 25.049 1.00 37.62 94 SER A CA 1
ATOM 788 C C . SER A 1 114 ? -3.705 52.965 25.740 1.00 35.73 94 SER A C 1
ATOM 789 O O . SER A 1 114 ? -4.822 52.661 25.325 1.00 36.67 94 SER A O 1
ATOM 792 N N . PHE A 1 115 ? -3.509 53.747 26.802 1.00 34.09 95 PHE A N 1
ATOM 793 C CA . PHE A 1 115 ? -4.622 54.317 27.554 1.00 31.77 95 PHE A CA 1
ATOM 794 C C . PHE A 1 115 ? -5.361 55.329 26.683 1.00 31.35 95 PHE A C 1
ATOM 795 O O . PHE A 1 115 ? -6.592 55.411 26.706 1.00 28.47 95 PHE A O 1
ATOM 803 N N . THR A 1 116 ? -4.597 56.088 25.908 1.00 33.43 96 THR A N 1
ATOM 804 C CA . THR A 1 116 ? -5.159 57.087 25.010 1.00 36.04 96 THR A CA 1
ATOM 805 C C . THR A 1 116 ? -6.113 56.437 24.004 1.00 36.58 96 THR A C 1
ATOM 806 O O . THR A 1 116 ? -7.256 56.869 23.842 1.00 38.30 96 THR A O 1
ATOM 810 N N . ILE A 1 117 ? -5.649 55.387 23.340 1.00 37.42 97 ILE A N 1
ATOM 811 C CA . ILE A 1 117 ? -6.477 54.700 22.363 1.00 37.91 97 ILE A CA 1
ATOM 812 C C . ILE A 1 117 ? -7.666 54.023 23.039 1.00 39.98 97 ILE A C 1
ATOM 813 O O . ILE A 1 117 ? -8.803 54.161 22.585 1.00 40.94 97 ILE A O 1
ATOM 818 N N . LEU A 1 118 ? -7.404 53.306 24.130 1.00 39.52 98 LEU A N 1
ATOM 819 C CA . LEU A 1 118 ? -8.458 52.609 24.865 1.00 38.21 98 LEU A CA 1
ATOM 820 C C . LEU A 1 118 ? -9.598 53.542 25.266 1.00 37.46 98 LEU A C 1
ATOM 821 O O . LEU A 1 118 ? -10.773 53.269 25.003 1.00 36.51 98 LEU A O 1
ATOM 826 N N . PHE A 1 119 ? -9.238 54.644 25.909 1.00 35.73 99 PHE A N 1
ATOM 827 C CA . PHE A 1 119 ? -10.219 55.604 26.379 1.00 36.61 99 PHE A CA 1
ATOM 828 C C . PHE A 1 119 ? -10.990 56.340 25.276 1.00 38.49 99 PHE A C 1
ATOM 829 O O . PHE A 1 119 ? -12.186 56.592 25.427 1.00 36.67 99 PHE A O 1
ATOM 837 N N . ARG A 1 120 ? -10.343 56.681 24.166 1.00 40.13 100 ARG A N 1
ATOM 838 C CA . ARG A 1 120 ? -11.101 57.370 23.131 1.00 44.28 100 ARG A CA 1
ATOM 839 C C . ARG A 1 120 ? -12.104 56.402 22.524 1.00 43.22 100 ARG A C 1
ATOM 840 O O . ARG A 1 120 ? -13.141 56.811 22.011 1.00 43.25 100 ARG A O 1
ATOM 848 N N . MET A 1 121 ? -11.800 55.113 22.616 1.00 42.69 101 MET A N 1
ATOM 849 C CA . MET A 1 121 ? -12.680 54.084 22.085 1.00 42.96 101 MET A CA 1
ATOM 850 C C . MET A 1 121 ? -13.804 53.666 23.031 1.00 42.97 101 MET A C 1
ATOM 851 O O . MET A 1 121 ? -14.840 53.181 22.580 1.00 42.37 101 MET A O 1
ATOM 856 N N . ILE A 1 122 ? -13.623 53.860 24.336 1.00 41.49 102 ILE A N 1
ATOM 857 C CA . ILE A 1 122 ? -14.655 53.442 25.283 1.00 40.12 102 ILE A CA 1
ATOM 858 C C . ILE A 1 122 ? -15.144 54.481 26.282 1.00 40.21 102 ILE A C 1
ATOM 859 O O . ILE A 1 122 ? -16.024 54.178 27.083 1.00 40.74 102 ILE A O 1
ATOM 864 N N . GLU A 1 123 ? -14.599 55.692 26.262 1.00 42.15 103 GLU A N 1
ATOM 865 C CA . GLU A 1 123 ? -15.035 56.677 27.246 1.00 46.48 103 GLU A CA 1
ATOM 866 C C . GLU A 1 123 ? -16.526 56.979 27.259 1.00 47.68 103 GLU A C 1
ATOM 867 O O . GLU A 1 123 ? -17.080 57.298 28.313 1.00 48.28 103 GLU A O 1
ATOM 873 N N . THR A 1 124 ? -17.186 56.875 26.109 1.00 49.42 104 THR A N 1
ATOM 874 C CA . THR A 1 124 ? -18.619 57.150 26.058 1.00 50.93 104 THR A CA 1
ATOM 875 C C . THR A 1 124 ? -19.373 56.136 26.914 1.00 50.55 104 THR A C 1
ATOM 876 O O . THR A 1 124 ? -20.422 56.451 27.479 1.00 51.22 104 THR A O 1
ATOM 880 N N . TYR A 1 125 ? -18.828 54.925 27.019 1.00 49.76 105 TYR A N 1
ATOM 881 C CA . TYR A 1 125 ? -19.458 53.872 27.810 1.00 50.02 105 TYR A CA 1
ATOM 882 C C . TYR A 1 125 ? -19.097 53.923 29.291 1.00 49.60 105 TYR A C 1
ATOM 883 O O . TYR A 1 125 ? -19.483 53.033 30.051 1.00 49.01 105 TYR A O 1
ATOM 892 N N . PHE A 1 126 ? -18.364 54.954 29.705 1.00 47.91 106 PHE A N 1
ATOM 893 C CA . PHE A 1 126 ? -17.960 55.068 31.103 1.00 46.90 106 PHE A CA 1
ATOM 894 C C . PHE A 1 126 ? -19.142 55.036 32.065 1.00 48.42 106 PHE A C 1
ATOM 895 O O . PHE A 1 126 ? -19.051 54.438 33.137 1.00 47.37 106 PHE A O 1
ATOM 903 N N . ASP A 1 127 ? -20.246 55.676 31.685 1.00 50.12 107 ASP A N 1
ATOM 904 C CA . ASP A 1 127 ? -21.438 55.699 32.530 1.00 52.02 107 ASP A CA 1
ATOM 905 C C . ASP A 1 127 ? -22.051 54.312 32.665 1.00 52.02 107 ASP A C 1
ATOM 906 O O . ASP A 1 127 ? -22.387 53.876 33.766 1.00 51.05 107 ASP A O 1
ATOM 911 N N . ASP A 1 128 ? -22.204 53.620 31.544 1.00 52.98 108 ASP A N 1
ATOM 912 C CA . ASP A 1 128 ? -22.764 52.277 31.573 1.00 54.70 108 ASP A CA 1
ATOM 913 C C . ASP A 1 128 ? -21.860 51.372 32.405 1.00 54.20 108 ASP A C 1
ATOM 914 O O . ASP A 1 128 ? -22.337 50.567 33.202 1.00 53.01 108 ASP A O 1
ATOM 919 N N . LEU A 1 129 ? -20.553 51.505 32.213 1.00 54.15 109 LEU A N 1
ATOM 920 C CA . LEU A 1 129 ? -19.591 50.697 32.953 1.00 54.77 109 LEU A CA 1
ATOM 921 C C . LEU A 1 129 ? -19.687 51.002 34.444 1.00 55.40 109 LEU A C 1
ATOM 922 O O . LEU A 1 129 ? -19.681 50.099 35.273 1.00 54.99 109 LEU A O 1
ATOM 927 N N . MET A 1 130 ? -19.786 52.284 34.769 1.00 58.61 110 MET A N 1
ATOM 928 C CA . MET A 1 130 ? -19.887 52.733 36.152 1.00 62.59 110 MET A CA 1
ATOM 929 C C . MET A 1 130 ? -21.117 52.114 36.815 1.00 64.10 110 MET A C 1
ATOM 930 O O . MET A 1 130 ? -21.130 51.865 38.019 1.00 62.90 110 MET A O 1
ATOM 935 N N . ILE A 1 131 ? -22.149 51.871 36.014 1.00 66.34 111 ILE A N 1
ATOM 936 C CA . ILE A 1 131 ? -23.395 51.292 36.503 1.00 68.99 111 ILE A CA 1
ATOM 937 C C . ILE A 1 131 ? -23.361 49.773 36.410 1.00 70.61 111 ILE A C 1
ATOM 938 O O . ILE A 1 131 ? -23.744 49.070 37.345 1.00 69.95 111 ILE A O 1
ATOM 943 N N . ASP A 1 132 ? -22.899 49.281 35.267 1.00 73.83 112 ASP A N 1
ATOM 944 C CA . ASP A 1 132 ? -22.819 47.853 35.009 1.00 77.13 112 ASP A CA 1
ATOM 945 C C . ASP A 1 132 ? -21.971 47.147 36.056 1.00 79.18 112 ASP A C 1
ATOM 946 O O . ASP A 1 132 ? -22.191 45.975 36.354 1.00 79.62 112 ASP A O 1
ATOM 951 N N . LEU A 1 133 ? -21.004 47.866 36.618 1.00 82.06 113 LEU A N 1
ATOM 952 C CA . LEU A 1 133 ? -20.129 47.299 37.638 1.00 84.31 113 LEU A CA 1
ATOM 953 C C . LEU A 1 133 ? -20.744 47.345 39.033 1.00 86.12 113 LEU A C 1
ATOM 954 O O . LEU A 1 133 ? -20.641 46.378 39.789 1.00 85.93 113 LEU A O 1
ATOM 959 N N . TYR A 1 134 ? -21.391 48.459 39.370 1.00 88.71 114 TYR A N 1
ATOM 960 C CA . TYR A 1 134 ? -21.989 48.612 40.696 1.00 91.66 114 TYR A CA 1
ATOM 961 C C . TYR A 1 134 ? -23.479 48.953 40.664 1.00 93.27 114 TYR A C 1
ATOM 962 O O . TYR A 1 134 ? -23.865 50.114 40.819 1.00 93.47 114 TYR A O 1
ATOM 971 N N . GLY A 1 135 ? -24.310 47.932 40.472 1.00 94.42 115 GLY A N 1
ATOM 972 C CA . GLY A 1 135 ? -25.747 48.139 40.427 1.00 95.67 115 GLY A CA 1
ATOM 973 C C . GLY A 1 135 ? -26.479 47.429 41.554 1.00 96.47 115 GLY A C 1
ATOM 974 O O . GLY A 1 135 ? -27.385 46.615 41.265 1.00 96.41 115 GLY A O 1
ATOM 975 N N . ARG B 1 17 ? 15.000 48.841 38.365 1.00 71.18 -3 ARG B N 1
ATOM 976 C CA . ARG B 1 17 ? 15.389 48.708 36.931 1.00 70.54 -3 ARG B CA 1
ATOM 977 C C . ARG B 1 17 ? 15.379 50.058 36.216 1.00 70.41 -3 ARG B C 1
ATOM 978 O O . ARG B 1 17 ? 15.955 50.199 35.133 1.00 72.10 -3 ARG B O 1
ATOM 980 N N . GLY B 1 18 ? 14.722 51.046 36.819 1.00 68.34 -2 GLY B N 1
ATOM 981 C CA . GLY B 1 18 ? 14.662 52.365 36.214 1.00 65.44 -2 GLY B CA 1
ATOM 982 C C . GLY B 1 18 ? 13.368 52.583 35.457 1.00 63.91 -2 GLY B C 1
ATOM 983 O O . GLY B 1 18 ? 12.712 53.615 35.606 1.00 62.54 -2 GLY B O 1
ATOM 984 N N . SER B 1 19 ? 13.002 51.602 34.638 1.00 62.90 -1 SER B N 1
ATOM 985 C CA . SER B 1 19 ? 11.774 51.667 33.856 1.00 60.87 -1 SER B CA 1
ATOM 986 C C . SER B 1 19 ? 10.553 51.626 34.777 1.00 58.93 -1 SER B C 1
ATOM 987 O O . SER B 1 19 ? 9.437 51.924 34.352 1.00 58.46 -1 SER B O 1
ATOM 990 N N . HIS B 1 20 ? 10.782 51.268 36.040 1.00 56.94 0 HIS B N 1
ATOM 991 C CA . HIS B 1 20 ? 9.723 51.180 37.044 1.00 54.24 0 HIS B CA 1
ATOM 992 C C . HIS B 1 20 ? 9.215 52.553 37.479 1.00 49.90 0 HIS B C 1
ATOM 993 O O . HIS B 1 20 ? 8.184 52.651 38.146 1.00 46.69 0 HIS B O 1
ATOM 1000 N N . MET B 1 21 ? 9.949 53.602 37.116 1.00 46.18 1 MET B N 1
ATOM 1001 C CA . MET B 1 21 ? 9.575 54.973 37.471 1.00 43.45 1 MET B CA 1
ATOM 1002 C C . MET B 1 21 ? 8.278 55.409 36.799 1.00 39.75 1 MET B C 1
ATOM 1003 O O . MET B 1 21 ? 7.498 56.188 37.358 1.00 37.64 1 MET B O 1
ATOM 1008 N N . ARG B 1 22 ? 8.060 54.897 35.595 1.00 36.07 2 ARG B N 1
ATOM 1009 C CA . ARG B 1 22 ? 6.878 55.231 34.818 1.00 33.71 2 ARG B CA 1
ATOM 1010 C C . ARG B 1 22 ? 5.601 54.856 35.547 1.00 29.69 2 ARG B C 1
ATOM 1011 O O . ARG B 1 22 ? 4.737 55.709 35.780 1.00 26.10 2 ARG B O 1
ATOM 1019 N N . THR B 1 23 ? 5.478 53.583 35.913 1.00 27.65 3 THR B N 1
ATOM 1020 C CA . THR B 1 23 ? 4.283 53.126 36.606 1.00 28.66 3 THR B CA 1
ATOM 1021 C C . THR B 1 23 ? 4.145 53.799 37.966 1.00 29.76 3 THR B C 1
ATOM 1022 O O . THR B 1 23 ? 3.048 54.188 38.374 1.00 30.34 3 THR B O 1
ATOM 1026 N N . LEU B 1 24 ? 5.269 53.955 38.655 1.00 30.57 4 LEU B N 1
ATOM 1027 C CA . LEU B 1 24 ? 5.289 54.582 39.974 1.00 31.15 4 LEU B CA 1
ATOM 1028 C C . LEU B 1 24 ? 4.761 56.023 39.890 1.00 27.85 4 LEU B C 1
ATOM 1029 O O . LEU B 1 24 ? 3.857 56.416 40.625 1.00 29.30 4 LEU B O 1
ATOM 1034 N N . LEU B 1 25 ? 5.328 56.807 38.984 1.00 27.13 5 LEU B N 1
ATOM 1035 C CA . LEU B 1 25 ? 4.909 58.196 38.831 1.00 27.77 5 LEU B CA 1
ATOM 1036 C C . LEU B 1 25 ? 3.439 58.350 38.429 1.00 28.57 5 LEU B C 1
ATOM 1037 O O . LEU B 1 25 ? 2.771 59.297 38.868 1.00 28.81 5 LEU B O 1
ATOM 1042 N N . ILE B 1 26 ? 2.931 57.430 37.602 1.00 28.39 6 ILE B N 1
ATOM 1043 C CA . ILE B 1 26 ? 1.530 57.491 37.195 1.00 26.93 6 ILE B CA 1
ATOM 1044 C C . ILE B 1 26 ? 0.704 57.295 38.455 1.00 27.16 6 ILE B C 1
ATOM 1045 O O . ILE B 1 26 ? -0.210 58.066 38.730 1.00 26.00 6 ILE B O 1
ATOM 1050 N N . ARG B 1 27 ? 1.037 56.255 39.219 1.00 27.24 7 ARG B N 1
ATOM 1051 C CA . ARG B 1 27 ? 0.332 55.958 40.467 1.00 28.03 7 ARG B CA 1
ATOM 1052 C C . ARG B 1 27 ? 0.428 57.121 41.453 1.00 25.10 7 ARG B C 1
ATOM 1053 O O . ARG B 1 27 ? -0.557 57.494 42.075 1.00 21.85 7 ARG B O 1
ATOM 1061 N N . TYR B 1 28 ? 1.629 57.675 41.589 1.00 24.97 8 TYR B N 1
ATOM 1062 C CA . TYR B 1 28 ? 1.871 58.791 42.496 1.00 26.84 8 TYR B CA 1
ATOM 1063 C C . TYR B 1 28 ? 0.987 60.005 42.202 1.00 27.96 8 TYR B C 1
ATOM 1064 O O . TYR B 1 28 ? 0.286 60.510 43.082 1.00 27.58 8 TYR B O 1
ATOM 1073 N N . ILE B 1 29 ? 1.024 60.466 40.957 1.00 28.76 9 ILE B N 1
ATOM 1074 C CA . ILE B 1 29 ? 0.252 61.635 40.553 1.00 28.13 9 ILE B CA 1
ATOM 1075 C C . ILE B 1 29 ? -1.251 61.450 40.689 1.00 28.07 9 ILE B C 1
ATOM 1076 O O . ILE B 1 29 ? -1.943 62.363 41.152 1.00 25.57 9 ILE B O 1
ATOM 1081 N N . LEU B 1 30 ? -1.768 60.280 40.304 1.00 26.26 10 LEU B N 1
ATOM 1082 C CA . LEU B 1 30 ? -3.204 60.038 40.437 1.00 25.38 10 LEU B CA 1
ATOM 1083 C C . LEU B 1 30 ? -3.565 59.982 41.921 1.00 24.62 10 LEU B C 1
ATOM 1084 O O . LEU B 1 30 ? -4.617 60.473 42.337 1.00 21.75 10 LEU B O 1
ATOM 1089 N N . TRP B 1 31 ? -2.691 59.388 42.728 1.00 25.36 11 TRP B N 1
ATOM 1090 C CA . TRP B 1 31 ? -2.956 59.313 44.162 1.00 26.99 11 TRP B CA 1
ATOM 1091 C C . TRP B 1 31 ? -2.985 60.737 44.738 1.00 28.20 11 TRP B C 1
ATOM 1092 O O . TRP B 1 31 ? -3.790 61.050 45.613 1.00 29.71 11 TRP B O 1
ATOM 1103 N N . ARG B 1 32 ? -2.108 61.601 44.242 1.00 28.69 12 ARG B N 1
ATOM 1104 C CA . ARG B 1 32 ? -2.072 62.977 44.722 1.00 33.77 12 ARG B CA 1
ATOM 1105 C C . ARG B 1 32 ? -3.373 63.690 44.387 1.00 33.79 12 ARG B C 1
ATOM 1106 O O . ARG B 1 32 ? -3.813 64.582 45.117 1.00 32.42 12 ARG B O 1
ATOM 1114 N N . ASN B 1 33 ? -3.993 63.281 43.286 1.00 33.19 13 ASN B N 1
ATOM 1115 C CA . ASN B 1 33 ? -5.243 63.886 42.867 1.00 32.02 13 ASN B CA 1
ATOM 1116 C C . ASN B 1 33 ? -6.460 63.504 43.712 1.00 32.64 13 ASN B C 1
ATOM 1117 O O . ASN B 1 33 ? -7.299 64.363 43.996 1.00 32.55 13 ASN B O 1
ATOM 1122 N N . ASP B 1 34 ? -6.584 62.235 44.102 1.00 31.58 14 ASP B N 1
ATOM 1123 C CA . ASP B 1 34 ? -7.746 61.844 44.892 1.00 33.32 14 ASP B CA 1
ATOM 1124 C C . ASP B 1 34 ? -7.479 61.412 46.333 1.00 33.34 14 ASP B C 1
ATOM 1125 O O . ASP B 1 34 ? -8.418 61.212 47.102 1.00 33.20 14 ASP B O 1
ATOM 1130 N N . ASN B 1 35 ? -6.212 61.278 46.704 1.00 32.58 15 ASN B N 1
ATOM 1131 C CA . ASN B 1 35 ? -5.857 60.886 48.067 1.00 34.34 15 ASN B CA 1
ATOM 1132 C C . ASN B 1 35 ? -6.651 59.674 48.600 1.00 34.15 15 ASN B C 1
ATOM 1133 O O . ASN B 1 35 ? -7.033 59.639 49.767 1.00 34.28 15 ASN B O 1
ATOM 1138 N N . ASP B 1 36 ? -6.893 58.689 47.739 1.00 34.21 16 ASP B N 1
ATOM 1139 C CA . ASP B 1 36 ? -7.631 57.479 48.114 1.00 35.26 16 ASP B CA 1
ATOM 1140 C C . ASP B 1 36 ? -6.648 56.507 48.778 1.00 34.36 16 ASP B C 1
ATOM 1141 O O . ASP B 1 36 ? -5.729 55.999 48.127 1.00 34.04 16 ASP B O 1
ATOM 1146 N N . GLN B 1 37 ? -6.844 56.247 50.069 1.00 33.15 17 GLN B N 1
ATOM 1147 C CA . GLN B 1 37 ? -5.946 55.362 50.813 1.00 31.69 17 GLN B CA 1
ATOM 1148 C C . GLN B 1 37 ? -5.736 54.017 50.126 1.00 29.93 17 GLN B C 1
ATOM 1149 O O . GLN B 1 37 ? -4.662 53.424 50.216 1.00 28.90 17 GLN B O 1
ATOM 1155 N N . THR B 1 38 ? -6.763 53.544 49.430 1.00 30.63 18 THR B N 1
ATOM 1156 C CA . THR B 1 38 ? -6.679 52.276 48.721 1.00 29.46 18 THR B CA 1
ATOM 1157 C C . THR B 1 38 ? -5.437 52.238 47.847 1.00 29.38 18 THR B C 1
ATOM 1158 O O . THR B 1 38 ? -4.759 51.216 47.762 1.00 29.77 18 THR B O 1
ATOM 1162 N N . TYR B 1 39 ? -5.129 53.368 47.220 1.00 28.73 19 TYR B N 1
ATOM 1163 C CA . TYR B 1 39 ? -3.988 53.444 46.318 1.00 28.38 19 TYR B CA 1
ATOM 1164 C C . TYR B 1 39 ? -2.726 54.035 46.902 1.00 28.57 19 TYR B C 1
ATOM 1165 O O . TYR B 1 39 ? -1.836 54.456 46.170 1.00 29.72 19 TYR B O 1
ATOM 1174 N N . TYR B 1 40 ? -2.644 54.066 48.223 1.00 33.32 20 TYR B N 1
ATOM 1175 C CA . TYR B 1 40 ? -1.451 54.586 48.869 1.00 35.30 20 TYR B CA 1
ATOM 1176 C C . TYR B 1 40 ? -0.297 53.604 48.685 1.00 35.87 20 TYR B C 1
ATOM 1177 O O . TYR B 1 40 ? -0.511 52.392 48.576 1.00 35.61 20 TYR B O 1
ATOM 1186 N N . ASN B 1 41 ? 0.922 54.132 48.656 1.00 36.71 21 ASN B N 1
ATOM 1187 C CA . ASN B 1 41 ? 2.118 53.318 48.483 1.00 39.15 21 ASN B CA 1
ATOM 1188 C C . ASN B 1 41 ? 3.326 53.977 49.165 1.00 40.51 21 ASN B C 1
ATOM 1189 O O . ASN B 1 41 ? 3.653 55.128 48.885 1.00 40.34 21 ASN B O 1
ATOM 1194 N N . ASP B 1 42 ? 3.987 53.233 50.051 1.00 43.20 22 ASP B N 1
ATOM 1195 C CA . ASP B 1 42 ? 5.163 53.720 50.778 1.00 43.24 22 ASP B CA 1
ATOM 1196 C C . ASP B 1 42 ? 6.140 54.537 49.938 1.00 41.21 22 ASP B C 1
ATOM 1197 O O . ASP B 1 42 ? 6.634 55.566 50.392 1.00 42.54 22 ASP B O 1
ATOM 1202 N N . ASP B 1 43 ? 6.437 54.071 48.728 1.00 38.82 23 ASP B N 1
ATOM 1203 C CA . ASP B 1 43 ? 7.374 54.773 47.855 1.00 37.91 23 ASP B CA 1
ATOM 1204 C C . ASP B 1 43 ? 6.980 56.230 47.570 1.00 37.04 23 ASP B C 1
ATOM 1205 O O . ASP B 1 43 ? 7.806 57.022 47.126 1.00 35.43 23 ASP B O 1
ATOM 1210 N N . PHE B 1 44 ? 5.726 56.592 47.821 1.00 36.65 24 PHE B N 1
ATOM 1211 C CA . PHE B 1 44 ? 5.300 57.970 47.568 1.00 38.88 24 PHE B CA 1
ATOM 1212 C C . PHE B 1 44 ? 5.967 58.944 48.543 1.00 39.62 24 PHE B C 1
ATOM 1213 O O . PHE B 1 44 ? 6.153 60.116 48.223 1.00 39.33 24 PHE B O 1
ATOM 1221 N N . LYS B 1 45 ? 6.325 58.456 49.729 1.00 42.13 25 LYS B N 1
ATOM 1222 C CA . LYS B 1 45 ? 6.964 59.304 50.738 1.00 44.97 25 LYS B CA 1
ATOM 1223 C C . LYS B 1 45 ? 8.159 60.055 50.163 1.00 43.68 25 LYS B C 1
ATOM 1224 O O . LYS B 1 45 ? 8.254 61.273 50.295 1.00 42.95 25 LYS B O 1
ATOM 1230 N N . LYS B 1 46 ? 9.063 59.326 49.519 1.00 44.16 26 LYS B N 1
ATOM 1231 C CA . LYS B 1 46 ? 10.242 59.935 48.912 1.00 45.13 26 LYS B CA 1
ATOM 1232 C C . LYS B 1 46 ? 9.866 60.964 47.842 1.00 44.22 26 LYS B C 1
ATOM 1233 O O . LYS B 1 46 ? 10.425 62.058 47.796 1.00 43.17 26 LYS B O 1
ATOM 1239 N N . LEU B 1 47 ? 8.914 60.605 46.986 1.00 42.67 27 LEU B N 1
ATOM 1240 C CA . LEU B 1 47 ? 8.475 61.490 45.914 1.00 41.47 27 LEU B CA 1
ATOM 1241 C C . LEU B 1 47 ? 7.872 62.791 46.420 1.00 40.49 27 LEU B C 1
ATOM 1242 O O . LEU B 1 47 ? 8.007 63.825 45.779 1.00 38.47 27 LEU B O 1
ATOM 1247 N N . MET B 1 48 ? 7.206 62.742 47.568 1.00 42.19 28 MET B N 1
ATOM 1248 C CA . MET B 1 48 ? 6.592 63.940 48.133 1.00 44.57 28 MET B CA 1
ATOM 1249 C C . MET B 1 48 ? 7.617 64.969 48.595 1.00 45.09 28 MET B C 1
ATOM 1250 O O . MET B 1 48 ? 7.329 66.165 48.639 1.00 44.43 28 MET B O 1
ATOM 1255 N N . LEU B 1 49 ? 8.814 64.504 48.935 1.00 45.14 29 LEU B N 1
ATOM 1256 C CA . LEU B 1 49 ? 9.873 65.399 49.383 1.00 47.10 29 LEU B CA 1
ATOM 1257 C C . LEU B 1 49 ? 10.232 66.393 48.281 1.00 48.01 29 LEU B C 1
ATOM 1258 O O . LEU B 1 49 ? 10.810 67.449 48.541 1.00 48.09 29 LEU B O 1
ATOM 1263 N N . LEU B 1 50 ? 9.882 66.049 47.048 1.00 48.87 30 LEU B N 1
ATOM 1264 C CA . LEU B 1 50 ? 10.167 66.912 45.914 1.00 48.23 30 LEU B CA 1
ATOM 1265 C C . LEU B 1 50 ? 9.282 68.157 45.896 1.00 48.16 30 LEU B C 1
ATOM 1266 O O . LEU B 1 50 ? 9.548 69.095 45.148 1.00 47.56 30 LEU B O 1
ATOM 1271 N N . ASP B 1 51 ? 8.236 68.166 46.719 1.00 47.91 31 ASP B N 1
ATOM 1272 C CA . ASP B 1 51 ? 7.319 69.301 46.767 1.00 50.04 31 ASP B CA 1
ATOM 1273 C C . ASP B 1 51 ? 7.994 70.633 47.065 1.00 52.11 31 ASP B C 1
ATOM 1274 O O . ASP B 1 51 ? 7.520 71.684 46.632 1.00 51.29 31 ASP B O 1
ATOM 1279 N N . GLU B 1 52 ? 9.095 70.592 47.808 1.00 54.66 32 GLU B N 1
ATOM 1280 C CA . GLU B 1 52 ? 9.790 71.818 48.174 1.00 56.80 32 GLU B CA 1
ATOM 1281 C C . GLU B 1 52 ? 10.529 72.474 47.017 1.00 56.19 32 GLU B C 1
ATOM 1282 O O . GLU B 1 52 ? 10.999 73.600 47.147 1.00 56.91 32 GLU B O 1
ATOM 1288 N N . LEU B 1 53 ? 10.630 71.784 45.885 1.00 56.14 33 LEU B N 1
ATOM 1289 C CA . LEU B 1 53 ? 11.321 72.351 44.732 1.00 56.09 33 LEU B CA 1
ATOM 1290 C C . LEU B 1 53 ? 10.505 73.421 44.015 1.00 55.89 33 LEU B C 1
ATOM 1291 O O . LEU B 1 53 ? 11.068 74.308 43.377 1.00 55.57 33 LEU B O 1
ATOM 1296 N N . VAL B 1 54 ? 9.182 73.341 44.117 1.00 56.44 34 VAL B N 1
ATOM 1297 C CA . VAL B 1 54 ? 8.321 74.313 43.452 1.00 57.44 34 VAL B CA 1
ATOM 1298 C C . VAL B 1 54 ? 7.534 75.181 44.424 1.00 58.44 34 VAL B C 1
ATOM 1299 O O . VAL B 1 54 ? 7.026 74.706 45.445 1.00 57.55 34 VAL B O 1
ATOM 1303 N N . ASP B 1 55 ? 7.440 76.461 44.079 1.00 59.85 35 ASP B N 1
ATOM 1304 C CA . ASP B 1 55 ? 6.736 77.456 44.879 1.00 61.15 35 ASP B CA 1
ATOM 1305 C C . ASP B 1 55 ? 5.227 77.221 44.854 1.00 60.40 35 ASP B C 1
ATOM 1306 O O . ASP B 1 55 ? 4.620 77.148 43.787 1.00 59.57 35 ASP B O 1
ATOM 1311 N N . ASP B 1 56 ? 4.627 77.108 46.035 1.00 60.43 36 ASP B N 1
ATOM 1312 C CA . ASP B 1 56 ? 3.187 76.898 46.154 1.00 61.88 36 ASP B CA 1
ATOM 1313 C C . ASP B 1 56 ? 2.411 77.991 45.414 1.00 62.16 36 ASP B C 1
ATOM 1314 O O . ASP B 1 56 ? 1.245 77.805 45.058 1.00 62.30 36 ASP B O 1
ATOM 1319 N N . GLY B 1 57 ? 3.066 79.129 45.190 1.00 61.93 37 GLY B N 1
ATOM 1320 C CA . GLY B 1 57 ? 2.434 80.236 44.495 1.00 60.81 37 GLY B CA 1
ATOM 1321 C C . GLY B 1 57 ? 2.292 79.983 43.005 1.00 60.77 37 GLY B C 1
ATOM 1322 O O . GLY B 1 57 ? 1.261 80.308 42.408 1.00 60.80 37 GLY B O 1
ATOM 1323 N N . ASP B 1 58 ? 3.330 79.414 42.399 1.00 59.72 38 ASP B N 1
ATOM 1324 C CA . ASP B 1 58 ? 3.307 79.102 40.974 1.00 58.92 38 ASP B CA 1
ATOM 1325 C C . ASP B 1 58 ? 2.175 78.121 40.697 1.00 55.88 38 ASP B C 1
ATOM 1326 O O . ASP B 1 58 ? 1.496 78.211 39.675 1.00 55.64 38 ASP B O 1
ATOM 1331 N N . VAL B 1 59 ? 1.986 77.184 41.621 1.00 51.72 39 VAL B N 1
ATOM 1332 C CA . VAL B 1 59 ? 0.944 76.169 41.511 1.00 47.90 39 VAL B CA 1
ATOM 1333 C C . VAL B 1 59 ? -0.431 76.828 41.495 1.00 47.35 39 VAL B C 1
ATOM 1334 O O . VAL B 1 59 ? -1.275 76.508 40.664 1.00 46.57 39 VAL B O 1
ATOM 1338 N N . CYS B 1 60 ? -0.640 77.756 42.420 1.00 47.01 40 CYS B N 1
ATOM 1339 C CA . CYS B 1 60 ? -1.903 78.468 42.533 1.00 47.69 40 CYS B CA 1
ATOM 1340 C C . CYS B 1 60 ? -2.221 79.235 41.254 1.00 46.29 40 CYS B C 1
ATOM 1341 O O . CYS B 1 60 ? -3.372 79.274 40.813 1.00 46.15 40 CYS B O 1
ATOM 1344 N N . THR B 1 61 ? -1.199 79.843 40.660 1.00 44.30 41 THR B N 1
ATOM 1345 C CA . THR B 1 61 ? -1.381 80.599 39.426 1.00 44.15 41 THR B CA 1
ATOM 1346 C C . THR B 1 61 ? -1.770 79.650 38.297 1.00 43.85 41 THR B C 1
ATOM 1347 O O . THR B 1 61 ? -2.666 79.942 37.501 1.00 44.05 41 THR B O 1
ATOM 1351 N N . LEU B 1 62 ? -1.084 78.515 38.234 1.00 43.02 42 LEU B N 1
ATOM 1352 C CA . LEU B 1 62 ? -1.347 77.515 37.212 1.00 42.70 42 LEU B CA 1
ATOM 1353 C C . LEU B 1 62 ? -2.779 76.992 37.350 1.00 41.46 42 LEU B C 1
ATOM 1354 O O . LEU B 1 62 ? -3.490 76.838 36.357 1.00 42.51 42 LEU B O 1
ATOM 1359 N N . ILE B 1 63 ? -3.192 76.729 38.586 1.00 38.46 43 ILE B N 1
ATOM 1360 C CA . ILE B 1 63 ? -4.532 76.225 38.867 1.00 38.59 43 ILE B CA 1
ATOM 1361 C C . ILE B 1 63 ? -5.584 77.232 38.394 1.00 39.78 43 ILE B C 1
ATOM 1362 O O . ILE B 1 63 ? -6.591 76.846 37.803 1.00 39.61 43 ILE B O 1
ATOM 1367 N N . LYS B 1 64 ? -5.346 78.517 38.659 1.00 41.29 44 LYS B N 1
ATOM 1368 C CA . LYS B 1 64 ? -6.267 79.587 38.252 1.00 41.35 44 LYS B CA 1
ATOM 1369 C C . LYS B 1 64 ? -6.439 79.615 36.741 1.00 38.36 44 LYS B C 1
ATOM 1370 O O . LYS B 1 64 ? -7.556 79.725 36.242 1.00 37.81 44 LYS B O 1
ATOM 1376 N N . ASN B 1 65 ? -5.329 79.515 36.015 1.00 35.56 45 ASN B N 1
ATOM 1377 C CA . ASN B 1 65 ? -5.374 79.522 34.562 1.00 36.14 45 ASN B CA 1
ATOM 1378 C C . ASN B 1 65 ? -6.079 78.292 34.005 1.00 36.53 45 ASN B C 1
ATOM 1379 O O . ASN B 1 65 ? -6.741 78.361 32.971 1.00 35.34 45 ASN B O 1
ATOM 1384 N N . MET B 1 66 ? -5.935 77.164 34.692 1.00 34.42 46 MET B N 1
ATOM 1385 C CA . MET B 1 66 ? -6.590 75.946 34.253 1.00 32.97 46 MET B CA 1
ATOM 1386 C C . MET B 1 66 ? -8.090 76.128 34.429 1.00 31.43 46 MET B C 1
ATOM 1387 O O . MET B 1 66 ? -8.876 75.772 33.556 1.00 29.16 46 MET B O 1
ATOM 1392 N N . ARG B 1 67 ? -8.467 76.704 35.567 1.00 32.68 47 ARG B N 1
ATOM 1393 C CA . ARG B 1 67 ? -9.863 76.952 35.906 1.00 36.53 47 ARG B CA 1
ATOM 1394 C C . ARG B 1 67 ? -10.577 77.931 34.965 1.00 38.55 47 ARG B C 1
ATOM 1395 O O . ARG B 1 67 ? -11.737 77.713 34.612 1.00 38.13 47 ARG B O 1
ATOM 1403 N N . MET B 1 68 ? -9.909 79.005 34.554 1.00 39.31 48 MET B N 1
ATOM 1404 C CA . MET B 1 68 ? -10.565 79.957 33.661 1.00 42.99 48 MET B CA 1
ATOM 1405 C C . MET B 1 68 ? -10.537 79.434 32.231 1.00 41.71 48 MET B C 1
ATOM 1406 O O . MET B 1 68 ? -11.365 79.792 31.393 1.00 41.52 48 MET B O 1
ATOM 1411 N N . THR B 1 69 ? -9.584 78.555 31.969 1.00 41.20 49 THR B N 1
ATOM 1412 C CA . THR B 1 69 ? -9.449 77.957 30.656 1.00 39.93 49 THR B CA 1
ATOM 1413 C C . THR B 1 69 ? -10.367 76.731 30.634 1.00 37.96 49 THR B C 1
ATOM 1414 O O . THR B 1 69 ? -10.723 76.217 29.575 1.00 38.08 49 THR B O 1
ATOM 1418 N N . LEU B 1 70 ? -10.773 76.299 31.826 1.00 36.61 50 LEU B N 1
ATOM 1419 C CA . LEU B 1 70 ? -11.628 75.128 31.993 1.00 35.72 50 LEU B CA 1
ATOM 1420 C C . LEU B 1 70 ? -10.960 73.931 31.308 1.00 34.19 50 LEU B C 1
ATOM 1421 O O . LEU B 1 70 ? -11.614 73.146 30.619 1.00 34.22 50 LEU B O 1
ATOM 1426 N N . SER B 1 71 ? -9.648 73.798 31.484 1.00 33.54 51 SER B N 1
ATOM 1427 C CA . SER B 1 71 ? -8.935 72.689 30.858 1.00 34.18 51 SER B CA 1
ATOM 1428 C C . SER B 1 71 ? -7.521 72.457 31.391 1.00 34.86 51 SER B C 1
ATOM 1429 O O . SER B 1 71 ? -7.029 73.203 32.240 1.00 34.42 51 SER B O 1
ATOM 1432 N N . ASP B 1 72 ? -6.875 71.415 30.868 1.00 35.08 52 ASP B N 1
ATOM 1433 C CA . ASP B 1 72 ? -5.521 71.051 31.260 1.00 36.84 52 ASP B CA 1
ATOM 1434 C C . ASP B 1 72 ? -4.475 71.744 30.387 1.00 35.95 52 ASP B C 1
ATOM 1435 O O . ASP B 1 72 ? -3.271 71.534 30.561 1.00 35.68 52 ASP B O 1
ATOM 1440 N N . GLY B 1 73 ? -4.938 72.570 29.452 1.00 36.38 53 GLY B N 1
ATOM 1441 C CA . GLY B 1 73 ? -4.030 73.278 28.558 1.00 33.60 53 GLY B CA 1
ATOM 1442 C C . GLY B 1 73 ? -2.833 73.922 29.243 1.00 34.13 53 GLY B C 1
ATOM 1443 O O . GLY B 1 73 ? -1.690 73.679 28.852 1.00 36.67 53 GLY B O 1
ATOM 1444 N N . PRO B 1 74 ? -3.053 74.753 30.270 1.00 32.76 54 PRO B N 1
ATOM 1445 C CA . PRO B 1 74 ? -1.933 75.401 30.966 1.00 33.99 54 PRO B CA 1
ATOM 1446 C C . PRO B 1 74 ? -0.953 74.413 31.616 1.00 35.38 54 PRO B C 1
ATOM 1447 O O . PRO B 1 74 ? 0.253 74.681 31.692 1.00 34.70 54 PRO B O 1
ATOM 1451 N N . LEU B 1 75 ? -1.470 73.279 32.088 1.00 36.57 55 LEU B N 1
ATOM 1452 C CA . LEU B 1 75 ? -0.620 72.264 32.714 1.00 35.94 55 LEU B CA 1
ATOM 1453 C C . LEU B 1 75 ? 0.258 71.672 31.621 1.00 35.19 55 LEU B C 1
ATOM 1454 O O . LEU B 1 75 ? 1.458 71.483 31.811 1.00 34.07 55 LEU B O 1
ATOM 1459 N N . LEU B 1 76 ? -0.351 71.387 30.470 1.00 36.53 56 LEU B N 1
ATOM 1460 C CA . LEU B 1 76 ? 0.376 70.822 29.334 1.00 38.27 56 LEU B CA 1
ATOM 1461 C C . LEU B 1 76 ? 1.423 71.802 28.795 1.00 39.25 56 LEU B C 1
ATOM 1462 O O . LEU B 1 76 ? 2.490 71.387 28.346 1.00 37.29 56 LEU B O 1
ATOM 1467 N N . ASP B 1 77 ? 1.117 73.099 28.826 1.00 41.05 57 ASP B N 1
ATOM 1468 C CA . ASP B 1 77 ? 2.081 74.093 28.359 1.00 42.93 57 ASP B CA 1
ATOM 1469 C C . ASP B 1 77 ? 3.298 74.045 29.277 1.00 42.26 57 ASP B C 1
ATOM 1470 O O . ASP B 1 77 ? 4.431 73.997 28.812 1.00 40.47 57 ASP B O 1
ATOM 1475 N N . ARG B 1 78 ? 3.051 74.039 30.584 1.00 43.51 58 ARG B N 1
ATOM 1476 C CA . ARG B 1 78 ? 4.133 73.975 31.563 1.00 44.11 58 ARG B CA 1
ATOM 1477 C C . ARG B 1 78 ? 4.939 72.684 31.411 1.00 42.90 58 ARG B C 1
ATOM 1478 O O . ARG B 1 78 ? 6.161 72.688 31.540 1.00 42.32 58 ARG B O 1
ATOM 1486 N N . LEU B 1 79 ? 4.260 71.578 31.124 1.00 42.89 59 LEU B N 1
ATOM 1487 C CA . LEU B 1 79 ? 4.949 70.302 30.954 1.00 41.90 59 LEU B CA 1
ATOM 1488 C C . LEU B 1 79 ? 5.807 70.272 29.694 1.00 41.19 59 LEU B C 1
ATOM 1489 O O . LEU B 1 79 ? 6.780 69.521 29.611 1.00 38.22 59 LEU B O 1
ATOM 1494 N N . ASN B 1 80 ? 5.444 71.086 28.710 1.00 43.31 60 ASN B N 1
ATOM 1495 C CA . ASN B 1 80 ? 6.191 71.137 27.460 1.00 47.67 60 ASN B CA 1
ATOM 1496 C C . ASN B 1 80 ? 7.463 71.965 27.540 1.00 49.72 60 ASN B C 1
ATOM 1497 O O . ASN B 1 80 ? 8.231 72.020 26.577 1.00 50.04 60 ASN B O 1
ATOM 1502 N N . GLN B 1 81 ? 7.684 72.613 28.680 1.00 52.25 61 GLN B N 1
ATOM 1503 C CA . GLN B 1 81 ? 8.886 73.415 28.862 1.00 55.00 61 GLN B CA 1
ATOM 1504 C C . GLN B 1 81 ? 10.067 72.450 28.861 1.00 55.86 61 GLN B C 1
ATOM 1505 O O . GLN B 1 81 ? 9.945 71.308 29.308 1.00 55.49 61 GLN B O 1
ATOM 1511 N N . PRO B 1 82 ? 11.226 72.892 28.351 1.00 56.24 62 PRO B N 1
ATOM 1512 C CA . PRO B 1 82 ? 12.410 72.031 28.306 1.00 56.65 62 PRO B CA 1
ATOM 1513 C C . PRO B 1 82 ? 12.945 71.558 29.661 1.00 56.49 62 PRO B C 1
ATOM 1514 O O . PRO B 1 82 ? 12.770 72.214 30.689 1.00 55.00 62 PRO B O 1
ATOM 1518 N N . VAL B 1 83 ? 13.585 70.394 29.639 1.00 56.37 63 VAL B N 1
ATOM 1519 C CA . VAL B 1 83 ? 14.184 69.798 30.825 1.00 57.27 63 VAL B CA 1
ATOM 1520 C C . VAL B 1 83 ? 15.609 69.456 30.411 1.00 57.90 63 VAL B C 1
ATOM 1521 O O . VAL B 1 83 ? 15.815 68.631 29.522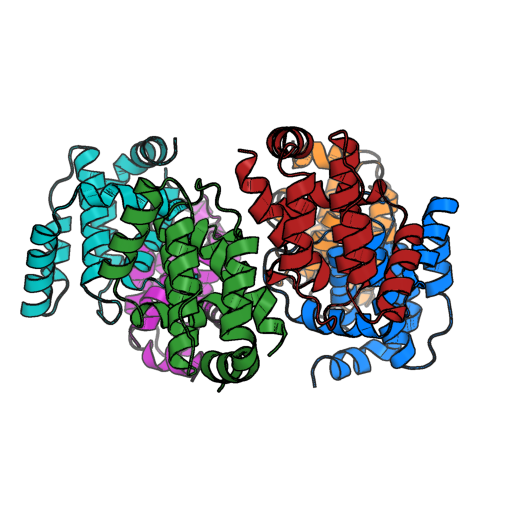 1.00 58.02 63 VAL B O 1
ATOM 1525 N N . ASN B 1 84 ? 16.586 70.093 31.049 1.00 58.47 64 ASN B N 1
ATOM 1526 C CA . ASN B 1 84 ? 17.985 69.868 30.704 1.00 58.97 64 ASN B CA 1
ATOM 1527 C C . ASN B 1 84 ? 18.779 69.093 31.750 1.00 59.51 64 ASN B C 1
ATOM 1528 O O . ASN B 1 84 ? 19.876 68.614 31.471 1.00 59.76 64 ASN B O 1
ATOM 1533 N N . ASN B 1 85 ? 18.225 68.963 32.951 1.00 60.36 65 ASN B N 1
ATOM 1534 C CA . ASN B 1 85 ? 18.913 68.248 34.021 1.00 59.25 65 ASN B CA 1
ATOM 1535 C C . ASN B 1 85 ? 17.944 67.480 34.920 1.00 58.56 65 ASN B C 1
ATOM 1536 O O . ASN B 1 85 ? 16.723 67.574 34.766 1.00 57.32 65 ASN B O 1
ATOM 1541 N N . ILE B 1 86 ? 18.500 66.727 35.863 1.00 57.27 66 ILE B N 1
ATOM 1542 C CA . ILE B 1 86 ? 17.700 65.934 36.783 1.00 55.64 66 ILE B CA 1
ATOM 1543 C C . ILE B 1 86 ? 16.914 66.800 37.764 1.00 55.22 66 ILE B C 1
ATOM 1544 O O . ILE B 1 86 ? 15.886 66.367 38.289 1.00 56.71 66 ILE B O 1
ATOM 1549 N N . GLU B 1 87 ? 17.385 68.019 38.015 1.00 52.33 67 GLU B N 1
ATOM 1550 C CA . GLU B 1 87 ? 16.680 68.903 38.936 1.00 50.78 67 GLU B CA 1
ATOM 1551 C C . GLU B 1 87 ? 15.443 69.479 38.259 1.00 49.57 67 GLU B C 1
ATOM 1552 O O . GLU B 1 87 ? 14.424 69.730 38.909 1.00 48.38 67 GLU B O 1
ATOM 1558 N N . ASP B 1 88 ? 15.527 69.684 36.949 1.00 48.40 68 ASP B N 1
ATOM 1559 C CA . ASP B 1 88 ? 14.382 70.194 36.210 1.00 47.72 68 ASP B CA 1
ATOM 1560 C C . ASP B 1 88 ? 13.321 69.101 36.222 1.00 47.34 68 ASP B C 1
ATOM 1561 O O . ASP B 1 88 ? 12.131 69.375 36.373 1.00 47.61 68 ASP B O 1
ATOM 1566 N N . ALA B 1 89 ? 13.773 67.859 36.066 1.00 46.57 69 ALA B N 1
ATOM 1567 C CA . ALA B 1 89 ? 12.886 66.702 36.059 1.00 46.88 69 ALA B CA 1
ATOM 1568 C C . ALA B 1 89 ? 12.102 66.628 37.368 1.00 46.29 69 ALA B C 1
ATOM 1569 O O . ALA B 1 89 ? 10.877 66.545 37.353 1.00 46.57 69 ALA B O 1
ATOM 1571 N N . LYS B 1 90 ? 12.810 66.668 38.495 1.00 46.48 70 LYS B N 1
ATOM 1572 C CA . LYS B 1 90 ? 12.165 66.622 39.808 1.00 46.00 70 LYS B CA 1
ATOM 1573 C C . LYS B 1 90 ? 11.124 67.735 39.935 1.00 45.21 70 LYS B C 1
ATOM 1574 O O . LYS B 1 90 ? 10.074 67.560 40.553 1.00 44.76 70 LYS B O 1
ATOM 1580 N N . ARG B 1 91 ? 11.434 68.885 39.349 1.00 44.80 71 ARG B N 1
ATOM 1581 C CA . ARG B 1 91 ? 10.549 70.043 39.396 1.00 45.29 71 ARG B CA 1
ATOM 1582 C C . ARG B 1 91 ? 9.235 69.740 38.673 1.00 43.28 71 ARG B C 1
ATOM 1583 O O . ARG B 1 91 ? 8.150 69.974 39.206 1.00 42.23 71 ARG B O 1
ATOM 1591 N N . MET B 1 92 ? 9.340 69.206 37.461 1.00 41.47 72 MET B N 1
ATOM 1592 C CA . MET B 1 92 ? 8.158 68.886 36.678 1.00 41.82 72 MET B CA 1
ATOM 1593 C C . MET B 1 92 ? 7.326 67.801 37.353 1.00 38.90 72 MET B C 1
ATOM 1594 O O . MET B 1 92 ? 6.095 67.804 37.277 1.00 38.56 72 MET B O 1
ATOM 1599 N N . ILE B 1 93 ? 7.998 66.877 38.023 1.00 35.29 73 ILE B N 1
ATOM 1600 C CA . ILE B 1 93 ? 7.288 65.834 38.732 1.00 34.47 73 ILE B CA 1
ATOM 1601 C C . ILE B 1 93 ? 6.526 66.496 39.867 1.00 33.69 73 ILE B C 1
ATOM 1602 O O . ILE B 1 93 ? 5.352 66.206 40.086 1.00 32.84 73 ILE B O 1
ATOM 1607 N N . ALA B 1 94 ? 7.199 67.414 40.560 1.00 34.84 74 ALA B N 1
ATOM 1608 C CA . ALA B 1 94 ? 6.617 68.126 41.695 1.00 34.35 74 ALA B CA 1
ATOM 1609 C C . ALA B 1 94 ? 5.461 69.039 41.332 1.00 34.75 74 ALA B C 1
ATOM 1610 O O . ALA B 1 94 ? 4.488 69.144 42.081 1.00 35.67 74 ALA B O 1
ATOM 1612 N N . ILE B 1 95 ? 5.550 69.702 40.187 1.00 36.63 75 ILE B N 1
ATOM 1613 C CA . ILE B 1 95 ? 4.474 70.597 39.794 1.00 37.06 75 ILE B CA 1
ATOM 1614 C C . ILE B 1 95 ? 3.248 69.794 39.353 1.00 35.34 75 ILE B C 1
ATOM 1615 O O . ILE B 1 95 ? 2.110 70.181 39.643 1.00 35.68 75 ILE B O 1
ATOM 1620 N N . SER B 1 96 ? 3.479 68.665 38.685 1.00 34.66 76 SER B N 1
ATOM 1621 C CA . SER B 1 96 ? 2.382 67.796 38.251 1.00 33.00 76 SER B CA 1
ATOM 1622 C C . SER B 1 96 ? 1.629 67.313 39.483 1.00 31.95 76 SER B C 1
ATOM 1623 O O . SER B 1 96 ? 0.397 67.325 39.528 1.00 33.02 76 SER B O 1
ATOM 1626 N N . ALA B 1 97 ? 2.394 66.891 40.484 1.00 32.21 77 ALA B N 1
ATOM 1627 C CA . ALA B 1 97 ? 1.846 66.380 41.736 1.00 31.91 77 ALA B CA 1
ATOM 1628 C C . ALA B 1 97 ? 1.078 67.441 42.516 1.00 32.88 77 ALA B C 1
ATOM 1629 O O . ALA B 1 97 ? -0.031 67.192 43.000 1.00 32.82 77 ALA B O 1
ATOM 1631 N N . LYS B 1 98 ? 1.670 68.623 42.650 1.00 32.71 78 LYS B N 1
ATOM 1632 C CA . LYS B 1 98 ? 1.004 69.692 43.378 1.00 35.02 78 LYS B CA 1
ATOM 1633 C C . LYS B 1 98 ? -0.247 70.158 42.640 1.00 32.78 78 LYS B C 1
ATOM 1634 O O . LYS B 1 98 ? -1.248 70.493 43.260 1.00 33.01 78 LYS B O 1
ATOM 1640 N N . VAL B 1 99 ? -0.195 70.168 41.313 1.00 33.67 79 VAL B N 1
ATOM 1641 C CA . VAL B 1 99 ? -1.363 70.568 40.530 1.00 32.67 79 VAL B CA 1
ATOM 1642 C C . VAL B 1 99 ? -2.450 69.502 40.695 1.00 31.58 79 VAL B C 1
ATOM 1643 O O . VAL B 1 99 ? -3.621 69.822 40.914 1.00 29.70 79 VAL B O 1
ATOM 1647 N N . ALA B 1 100 ? -2.059 68.234 40.606 1.00 29.93 80 ALA B N 1
ATOM 1648 C CA . ALA B 1 100 ? -3.019 67.145 40.771 1.00 30.92 80 ALA B CA 1
ATOM 1649 C C . ALA B 1 100 ? -3.690 67.267 42.142 1.00 32.26 80 ALA B C 1
ATOM 1650 O O . ALA B 1 100 ? -4.888 67.016 42.298 1.00 31.08 80 ALA B O 1
ATOM 1652 N N . ARG B 1 101 ? -2.907 67.661 43.138 1.00 34.48 81 ARG B N 1
ATOM 1653 C CA . ARG B 1 101 ? -3.434 67.821 44.482 1.00 37.17 81 ARG B CA 1
ATOM 1654 C C . ARG B 1 101 ? -4.412 68.990 44.596 1.00 37.47 81 ARG B C 1
ATOM 1655 O O . ARG B 1 101 ? -5.477 68.860 45.198 1.00 37.20 81 ARG B O 1
ATOM 1663 N N . ASP B 1 102 ? -4.052 70.133 44.022 1.00 38.31 82 ASP B N 1
ATOM 1664 C CA . ASP B 1 102 ? -4.910 71.311 44.129 1.00 39.66 82 ASP B CA 1
ATOM 1665 C C . ASP B 1 102 ? -6.036 71.444 43.110 1.00 39.62 82 ASP B C 1
ATOM 1666 O O . ASP B 1 102 ? -7.024 72.136 43.370 1.00 40.13 82 ASP B O 1
ATOM 1671 N N . ILE B 1 103 ? -5.913 70.787 41.962 1.00 38.15 83 ILE B N 1
ATOM 1672 C CA . ILE B 1 103 ? -6.975 70.882 40.972 1.00 36.99 83 ILE B CA 1
ATOM 1673 C C . ILE B 1 103 ? -8.239 70.163 41.471 1.00 37.57 83 ILE B C 1
ATOM 1674 O O . ILE B 1 103 ? -9.357 70.519 41.087 1.00 36.32 83 ILE B O 1
ATOM 1679 N N . GLY B 1 104 ? -8.063 69.166 42.341 1.00 37.25 84 GLY B N 1
ATOM 1680 C CA . GLY B 1 104 ? -9.206 68.439 42.880 1.00 36.26 84 GLY B CA 1
ATOM 1681 C C . GLY B 1 104 ? -9.582 67.186 42.107 1.00 36.11 84 GLY B C 1
ATOM 1682 O O . GLY B 1 104 ? -9.421 67.131 40.890 1.00 33.37 84 GLY B O 1
ATOM 1683 N N . GLU B 1 105 ? -10.106 66.181 42.806 1.00 37.62 85 GLU B N 1
ATOM 1684 C CA . GLU B 1 105 ? -10.482 64.923 42.159 1.00 39.15 85 GLU B CA 1
ATOM 1685 C C . GLU B 1 105 ? -11.700 64.959 41.234 1.00 37.73 85 GLU B C 1
ATOM 1686 O O . GLU B 1 105 ? -11.837 64.089 40.374 1.00 35.28 85 GLU B O 1
ATOM 1692 N N . ARG B 1 106 ? -12.582 65.946 41.400 1.00 38.08 86 ARG B N 1
ATOM 1693 C CA . ARG B 1 106 ? -13.756 66.068 40.523 1.00 38.46 86 ARG B CA 1
ATOM 1694 C C . ARG B 1 106 ? -13.281 66.451 39.120 1.00 35.90 86 ARG B C 1
ATOM 1695 O O . ARG B 1 106 ? -13.988 66.238 38.137 1.00 36.03 86 ARG B O 1
ATOM 1703 N N . SER B 1 107 ? -12.086 67.029 39.041 1.00 34.94 87 SER B N 1
ATOM 1704 C CA . SER B 1 107 ? -11.523 67.472 37.764 1.00 35.60 87 SER B CA 1
ATOM 1705 C C . SER B 1 107 ? -11.508 66.370 36.711 1.00 36.48 87 SER B C 1
ATOM 1706 O O . SER B 1 107 ? -10.950 65.290 36.930 1.00 35.38 87 SER B O 1
ATOM 1709 N N . GLU B 1 108 ? -12.123 66.657 35.568 1.00 35.22 88 GLU B N 1
ATOM 1710 C CA . GLU B 1 108 ? -12.202 65.704 34.472 1.00 36.29 88 GLU B CA 1
ATOM 1711 C C . GLU B 1 108 ? -11.048 65.936 33.516 1.00 36.10 88 GLU B C 1
ATOM 1712 O O . GLU B 1 108 ? -11.186 66.585 32.483 1.00 38.08 88 GLU B O 1
ATOM 1718 N N . ILE B 1 109 ? -9.901 65.390 33.891 1.00 35.37 89 ILE B N 1
ATOM 1719 C CA . ILE B 1 109 ? -8.670 65.515 33.135 1.00 35.48 89 ILE B CA 1
ATOM 1720 C C . ILE B 1 109 ? -8.235 64.177 32.530 1.00 36.78 89 ILE B C 1
ATOM 1721 O O . ILE B 1 109 ? -8.304 63.139 33.187 1.00 35.05 89 ILE B O 1
ATOM 1726 N N . ARG B 1 110 ? -7.803 64.207 31.273 1.00 36.44 90 ARG B N 1
ATOM 1727 C CA . ARG B 1 110 ? -7.314 63.003 30.608 1.00 38.07 90 ARG B CA 1
ATOM 1728 C C . ARG B 1 110 ? -5.838 62.905 30.998 1.00 36.23 90 ARG B C 1
ATOM 1729 O O . ARG B 1 110 ? -4.947 63.279 30.234 1.00 35.92 90 ARG B O 1
ATOM 1737 N N . TRP B 1 111 ? -5.604 62.405 32.207 1.00 34.91 91 TRP B N 1
ATOM 1738 C CA . TRP B 1 111 ? -4.266 62.280 32.763 1.00 33.52 91 TRP B CA 1
ATOM 1739 C C . TRP B 1 111 ? -3.225 61.645 31.864 1.00 33.11 91 TRP B C 1
ATOM 1740 O O . TRP B 1 111 ? -2.059 62.041 31.897 1.00 31.97 91 TRP B O 1
ATOM 1751 N N . GLU B 1 112 ? -3.639 60.670 31.065 1.00 32.45 92 GLU B N 1
ATOM 1752 C CA . GLU B 1 112 ? -2.718 59.989 30.162 1.00 34.54 92 GLU B CA 1
ATOM 1753 C C . GLU B 1 112 ? -2.027 60.977 29.215 1.00 34.73 92 GLU B C 1
ATOM 1754 O O . GLU B 1 112 ? -0.915 60.728 28.745 1.00 34.03 92 GLU B O 1
ATOM 1760 N N . GLU B 1 113 ? -2.696 62.092 28.938 1.00 36.40 93 GLU B N 1
ATOM 1761 C CA . GLU B 1 113 ? -2.165 63.119 28.049 1.00 37.80 93 GLU B CA 1
ATOM 1762 C C . GLU B 1 113 ? -1.006 63.858 28.721 1.00 36.11 93 GLU B C 1
ATOM 1763 O O . GLU B 1 113 ? 0.021 64.139 28.093 1.00 34.92 93 GLU B O 1
ATOM 1769 N N . SER B 1 114 ? -1.185 64.190 29.995 1.00 34.29 94 SER B N 1
ATOM 1770 C CA . SER B 1 114 ? -0.142 64.872 30.751 1.00 33.94 94 SER B CA 1
ATOM 1771 C C . SER B 1 114 ? 1.018 63.905 30.927 1.00 32.18 94 SER B C 1
ATOM 1772 O O . SER B 1 114 ? 2.178 64.274 30.767 1.00 34.34 94 SER B O 1
ATOM 1775 N N . PHE B 1 115 ? 0.695 62.658 31.244 1.00 30.71 95 PHE B N 1
ATOM 1776 C CA . PHE B 1 115 ? 1.718 61.640 31.432 1.00 32.41 95 PHE B CA 1
ATOM 1777 C C . PHE B 1 115 ? 2.571 61.497 30.176 1.00 32.93 95 PHE B C 1
ATOM 1778 O O . PHE B 1 115 ? 3.791 61.343 30.267 1.00 31.55 95 PHE B O 1
ATOM 1786 N N . THR B 1 116 ? 1.932 61.546 29.006 1.00 33.85 96 THR B N 1
ATOM 1787 C CA . THR B 1 116 ? 2.663 61.413 27.746 1.00 35.12 96 THR B CA 1
ATOM 1788 C C . THR B 1 116 ? 3.724 62.517 27.608 1.00 35.38 96 THR B C 1
ATOM 1789 O O . THR B 1 116 ? 4.877 62.245 27.269 1.00 35.70 96 THR B O 1
ATOM 1793 N N . ILE B 1 117 ? 3.335 63.756 27.881 1.00 34.41 97 ILE B N 1
ATOM 1794 C CA . ILE B 1 117 ? 4.270 64.869 27.788 1.00 35.53 97 ILE B CA 1
ATOM 1795 C C . ILE B 1 117 ? 5.312 64.772 28.903 1.00 34.99 97 ILE B C 1
ATOM 1796 O O . ILE B 1 117 ? 6.512 64.824 28.644 1.00 34.68 97 ILE B O 1
ATOM 1801 N N . LEU B 1 118 ? 4.849 64.610 30.139 1.00 35.97 98 LEU B N 1
ATOM 1802 C CA . LEU B 1 118 ? 5.749 64.497 31.286 1.00 35.35 98 LEU B CA 1
ATOM 1803 C C . LEU B 1 118 ? 6.876 63.506 30.992 1.00 35.92 98 LEU B C 1
ATOM 1804 O O . LEU B 1 118 ? 8.059 63.856 31.016 1.00 34.72 98 LEU B O 1
ATOM 1809 N N . PHE B 1 119 ? 6.500 62.266 30.697 1.00 36.34 99 PHE B N 1
ATOM 1810 C CA . PHE B 1 119 ? 7.476 61.219 30.429 1.00 37.31 99 PHE B CA 1
ATOM 1811 C C . PHE B 1 119 ? 8.325 61.469 29.194 1.00 38.79 99 PHE B C 1
ATOM 1812 O O . PHE B 1 119 ? 9.481 61.056 29.138 1.00 39.90 99 PHE B O 1
ATOM 1820 N N . ARG B 1 120 ? 7.764 62.146 28.204 1.00 41.51 100 ARG B N 1
ATOM 1821 C CA . ARG B 1 120 ? 8.530 62.436 26.998 1.00 44.91 100 ARG B CA 1
ATOM 1822 C C . ARG B 1 120 ? 9.718 63.320 27.388 1.00 44.56 100 ARG B C 1
ATOM 1823 O O . ARG B 1 120 ? 10.793 63.241 26.797 1.00 44.84 100 ARG B O 1
ATOM 1831 N N . MET B 1 121 ? 9.515 64.140 28.411 1.00 45.76 101 MET B N 1
ATOM 1832 C CA . MET B 1 121 ? 10.544 65.055 28.878 1.00 46.10 101 MET B CA 1
ATOM 1833 C C . MET B 1 121 ? 11.465 64.517 29.966 1.00 46.17 101 MET B C 1
ATOM 1834 O O . MET B 1 121 ? 12.617 64.931 30.047 1.00 45.84 101 MET B O 1
ATOM 1839 N N . ILE B 1 122 ? 10.976 63.604 30.801 1.00 45.84 102 ILE B N 1
ATOM 1840 C CA . ILE B 1 122 ? 11.805 63.105 31.890 1.00 45.95 102 ILE B CA 1
ATOM 1841 C C . ILE B 1 122 ? 12.194 61.637 31.871 1.00 48.70 102 ILE B C 1
ATOM 1842 O O . ILE B 1 122 ? 13.051 61.227 32.654 1.00 49.08 102 ILE B O 1
ATOM 1847 N N . GLU B 1 123 ? 11.585 60.839 31.001 1.00 49.73 103 GLU B N 1
ATOM 1848 C CA . GLU B 1 123 ? 11.909 59.416 30.982 1.00 52.30 103 GLU B CA 1
ATOM 1849 C C . GLU B 1 123 ? 13.408 59.141 30.930 1.00 51.96 103 GLU B C 1
ATOM 1850 O O . GLU B 1 123 ? 13.919 58.327 31.697 1.00 51.99 103 GLU B O 1
ATOM 1856 N N . THR B 1 124 ? 14.115 59.833 30.042 1.00 52.08 104 THR B N 1
ATOM 1857 C CA . THR B 1 124 ? 15.554 59.638 29.903 1.00 51.25 104 THR B CA 1
ATOM 1858 C C . THR B 1 124 ? 16.285 59.771 31.246 1.00 49.95 104 THR B C 1
ATOM 1859 O O . THR B 1 124 ? 17.394 59.267 31.408 1.00 48.70 104 THR B O 1
ATOM 1863 N N . TYR B 1 125 ? 15.656 60.439 32.212 1.00 49.93 105 TYR B N 1
ATOM 1864 C CA . TYR B 1 125 ? 16.259 60.619 33.535 1.00 48.89 105 TYR B CA 1
ATOM 1865 C C . TYR B 1 125 ? 15.738 59.620 34.559 1.00 47.67 105 TYR B C 1
ATOM 1866 O O . TYR B 1 125 ? 16.013 59.747 35.754 1.00 47.79 105 TYR B O 1
ATOM 1875 N N . PHE B 1 126 ? 14.988 58.628 34.096 1.00 46.75 106 PHE B N 1
ATOM 1876 C CA . PHE B 1 126 ? 14.415 57.630 34.990 1.00 47.49 106 PHE B CA 1
ATOM 1877 C C . PHE B 1 126 ? 15.419 56.938 35.903 1.00 48.29 106 PHE B C 1
ATOM 1878 O O . PHE B 1 126 ? 15.192 56.844 37.111 1.00 47.73 106 PHE B O 1
ATOM 1886 N N . ASP B 1 127 ? 16.523 56.459 35.334 1.00 50.90 107 ASP B N 1
ATOM 1887 C CA . ASP B 1 127 ? 17.549 55.769 36.123 1.00 53.00 107 ASP B CA 1
ATOM 1888 C C . ASP B 1 127 ? 18.154 56.649 37.218 1.00 52.37 107 ASP B C 1
ATOM 1889 O O . ASP B 1 127 ? 18.278 56.223 38.367 1.00 50.92 107 ASP B O 1
ATOM 1894 N N . ASP B 1 128 ? 18.525 57.875 36.868 1.00 53.14 108 ASP B N 1
ATOM 1895 C CA . ASP B 1 128 ? 19.105 58.787 37.849 1.00 55.57 108 ASP B CA 1
ATOM 1896 C C . ASP B 1 128 ? 18.104 59.217 38.917 1.00 54.67 108 ASP B C 1
ATOM 1897 O O . ASP B 1 128 ? 18.491 59.542 40.040 1.00 54.34 108 ASP B O 1
ATOM 1902 N N . LEU B 1 129 ? 16.821 59.227 38.570 1.00 54.47 109 LEU B N 1
ATOM 1903 C CA . LEU B 1 129 ? 15.787 59.605 39.529 1.00 55.11 109 LEU B CA 1
ATOM 1904 C C . LEU B 1 129 ? 15.610 58.476 40.534 1.00 54.67 109 LEU B C 1
ATOM 1905 O O . LEU B 1 129 ? 15.446 58.712 41.730 1.00 52.69 109 LEU B O 1
ATOM 1910 N N . MET B 1 130 ? 15.658 57.246 40.035 1.00 56.46 110 MET B N 1
ATOM 1911 C CA . MET B 1 130 ? 15.495 56.070 40.878 1.00 59.53 110 MET B CA 1
ATOM 1912 C C . MET B 1 130 ? 16.593 55.981 41.932 1.00 60.85 110 MET B C 1
ATOM 1913 O O . MET B 1 130 ? 16.309 55.777 43.112 1.00 59.90 110 MET B O 1
ATOM 1918 N N . ILE B 1 131 ? 17.845 56.137 41.509 1.00 63.26 111 ILE B N 1
ATOM 1919 C CA . ILE B 1 131 ? 18.968 56.073 42.443 1.00 65.76 111 ILE B CA 1
ATOM 1920 C C . ILE B 1 131 ? 18.973 57.288 43.364 1.00 66.22 111 ILE B C 1
ATOM 1921 O O . ILE B 1 131 ? 19.280 57.175 44.547 1.00 66.11 111 ILE B O 1
ATOM 1926 N N . ASP B 1 132 ? 18.617 58.446 42.815 1.00 67.43 112 ASP B N 1
ATOM 1927 C CA . ASP B 1 132 ? 18.580 59.691 43.573 1.00 68.53 112 ASP B CA 1
ATOM 1928 C C . ASP B 1 132 ? 17.499 59.707 44.659 1.00 69.25 112 ASP B C 1
ATOM 1929 O O . ASP B 1 132 ? 17.631 60.409 45.663 1.00 70.30 112 ASP B O 1
ATOM 1934 N N . LEU B 1 133 ? 16.427 58.947 44.456 1.00 69.29 113 LEU B N 1
ATOM 1935 C CA . LEU B 1 133 ? 15.337 58.898 45.430 1.00 68.86 113 LEU B CA 1
ATOM 1936 C C . LEU B 1 133 ? 15.293 57.607 46.235 1.00 68.45 113 LEU B C 1
ATOM 1937 O O . LEU B 1 133 ? 14.781 57.587 47.355 1.00 68.53 113 LEU B O 1
ATOM 1942 N N . TYR B 1 134 ? 15.823 56.530 45.668 1.00 68.25 114 TYR B N 1
ATOM 1943 C CA . TYR B 1 134 ? 15.798 55.241 46.349 1.00 69.41 114 TYR B CA 1
ATOM 1944 C C . TYR B 1 134 ? 17.179 54.602 46.476 1.00 71.98 114 TYR B C 1
ATOM 1945 O O . TYR B 1 134 ? 17.312 53.378 46.525 1.00 72.57 114 TYR B O 1
ATOM 1954 N N . GLY B 1 135 ? 18.203 55.446 46.534 1.00 73.83 115 GLY B N 1
ATOM 1955 C CA . GLY B 1 135 ? 19.562 54.959 46.670 1.00 76.34 115 GLY B CA 1
ATOM 1956 C C . GLY B 1 135 ? 20.228 55.593 47.877 1.00 78.49 115 GLY B C 1
ATOM 1957 O O . GLY B 1 135 ? 21.270 56.263 47.704 1.00 79.43 115 GLY B O 1
ATOM 1958 N N . GLY C 1 18 ? -18.880 25.344 46.250 1.00 68.40 -2 GLY C N 1
ATOM 1959 C CA . GLY C 1 18 ? -18.484 24.223 47.153 1.00 67.60 -2 GLY C CA 1
ATOM 1960 C C . GLY C 1 18 ? -17.199 23.553 46.703 1.00 67.30 -2 GLY C C 1
ATOM 1961 O O . GLY C 1 18 ? -16.541 22.857 47.477 1.00 67.21 -2 GLY C O 1
ATOM 1962 N N . SER C 1 19 ? -16.840 23.766 45.441 1.00 66.81 -1 SER C N 1
ATOM 1963 C CA . SER C 1 19 ? -15.629 23.187 44.874 1.00 65.36 -1 SER C CA 1
ATOM 1964 C C . SER C 1 19 ? -14.412 24.041 45.236 1.00 64.12 -1 SER C C 1
ATOM 1965 O O . SER C 1 19 ? -13.267 23.579 45.167 1.00 64.33 -1 SER C O 1
ATOM 1968 N N . HIS C 1 20 ? -14.674 25.287 45.623 1.00 61.54 0 HIS C N 1
ATOM 1969 C CA . HIS C 1 20 ? -13.627 26.226 46.020 1.00 58.41 0 HIS C CA 1
ATOM 1970 C C . HIS C 1 20 ? -13.044 25.814 47.367 1.00 53.36 0 HIS C C 1
ATOM 1971 O O . HIS C 1 20 ? -11.991 26.302 47.778 1.00 51.94 0 HIS C O 1
ATOM 1978 N N . MET C 1 21 ? -13.746 24.910 48.043 1.00 46.52 1 MET C N 1
ATOM 1979 C CA . MET C 1 21 ? -13.354 24.416 49.350 1.00 42.33 1 MET C CA 1
ATOM 1980 C C . MET C 1 21 ? -11.975 23.751 49.358 1.00 38.74 1 MET C C 1
ATOM 1981 O O . MET C 1 21 ? -11.225 23.862 50.329 1.00 38.00 1 MET C O 1
ATOM 1986 N N . ARG C 1 22 ? -11.637 23.070 48.270 1.00 33.95 2 ARG C N 1
ATOM 1987 C CA . ARG C 1 22 ? -10.364 22.367 48.173 1.00 32.58 2 ARG C CA 1
ATOM 1988 C C . ARG C 1 22 ? -9.164 23.308 48.284 1.00 31.61 2 ARG C C 1
ATOM 1989 O O . ARG C 1 22 ? -8.242 23.083 49.077 1.00 28.58 2 ARG C O 1
ATOM 1997 N N . THR C 1 23 ? -9.180 24.358 47.475 1.00 30.11 3 THR C N 1
ATOM 1998 C CA . THR C 1 23 ? -8.104 25.339 47.475 1.00 31.20 3 THR C CA 1
ATOM 1999 C C . THR C 1 23 ? -8.073 26.075 48.810 1.00 29.17 3 THR C C 1
ATOM 2000 O O . THR C 1 23 ? -7.006 26.314 49.382 1.00 29.14 3 THR C O 1
ATOM 2004 N N . LEU C 1 24 ? -9.250 26.415 49.313 1.00 27.44 4 LEU C N 1
ATOM 2005 C CA . LEU C 1 24 ? -9.349 27.121 50.578 1.00 28.85 4 LEU C CA 1
ATOM 2006 C C . LEU C 1 24 ? -8.677 26.325 51.697 1.00 28.62 4 LEU C C 1
ATOM 2007 O O . LEU C 1 24 ? -7.880 26.870 52.461 1.00 27.49 4 LEU C O 1
ATOM 2012 N N . LEU C 1 25 ? -9.007 25.037 51.789 1.00 25.80 5 LEU C N 1
ATOM 2013 C CA . LEU C 1 25 ? -8.458 24.181 52.834 1.00 26.07 5 LEU C CA 1
ATOM 2014 C C . LEU C 1 25 ? -6.953 23.974 52.725 1.00 24.89 5 LEU C C 1
ATOM 2015 O O . LEU C 1 25 ? -6.256 23.929 53.738 1.00 26.73 5 LEU C O 1
ATOM 2020 N N . ILE C 1 26 ? -6.447 23.857 51.506 1.00 24.25 6 ILE C N 1
ATOM 2021 C CA . ILE C 1 26 ? -5.014 23.686 51.317 1.00 25.58 6 ILE C CA 1
ATOM 2022 C C . ILE C 1 26 ? -4.307 24.938 51.865 1.00 27.07 6 ILE C C 1
ATOM 2023 O O . ILE C 1 26 ? -3.377 24.841 52.668 1.00 25.16 6 ILE C O 1
ATOM 2028 N N . ARG C 1 27 ? -4.777 26.108 51.436 1.00 25.44 7 ARG C N 1
ATOM 2029 C CA . ARG C 1 27 ? -4.208 27.379 51.875 1.00 26.44 7 ARG C CA 1
ATOM 2030 C C . ARG C 1 27 ? -4.328 27.552 53.378 1.00 25.20 7 ARG C C 1
ATOM 2031 O O . ARG C 1 27 ? -3.394 28.009 54.031 1.00 25.18 7 ARG C O 1
ATOM 2039 N N . TYR C 1 28 ? -5.474 27.168 53.924 1.00 24.27 8 TYR C N 1
ATOM 2040 C CA . TYR C 1 28 ? -5.710 27.280 55.358 1.00 23.19 8 TYR C CA 1
ATOM 2041 C C . TYR C 1 28 ? -4.728 26.456 56.176 1.00 25.26 8 TYR C C 1
ATOM 2042 O O . TYR C 1 28 ? -4.069 26.966 57.087 1.00 26.45 8 TYR C O 1
ATOM 2051 N N . ILE C 1 29 ? -4.634 25.170 55.865 1.00 25.73 9 ILE C N 1
ATOM 2052 C CA . ILE C 1 29 ? -3.734 24.300 56.608 1.00 24.65 9 ILE C CA 1
ATOM 2053 C C . ILE C 1 29 ? -2.278 24.739 56.488 1.00 23.49 9 ILE C C 1
ATOM 2054 O O . ILE C 1 29 ? -1.558 24.754 57.482 1.00 24.27 9 ILE C O 1
ATOM 2059 N N . LEU C 1 30 ? -1.845 25.131 55.293 1.00 23.22 10 LEU C N 1
ATOM 2060 C CA . LEU C 1 30 ? -0.465 25.574 55.129 1.00 24.08 10 LEU C CA 1
ATOM 2061 C C . LEU C 1 30 ? -0.174 26.830 55.968 1.00 25.55 10 LEU C C 1
ATOM 2062 O O . LEU C 1 30 ? 0.906 26.953 56.547 1.00 24.59 10 LEU C O 1
ATOM 2067 N N . TRP C 1 31 ? -1.136 27.751 56.045 1.00 24.00 11 TRP C N 1
ATOM 2068 C CA . TRP C 1 31 ? -0.941 28.966 56.837 1.00 25.93 11 TRP C CA 1
ATOM 2069 C C . TRP C 1 31 ? -0.890 28.624 58.327 1.00 25.98 11 TRP C C 1
ATOM 2070 O O . TRP C 1 31 ? -0.170 29.262 59.090 1.00 24.95 11 TRP C O 1
ATOM 2081 N N . ARG C 1 32 ? -1.661 27.624 58.744 1.00 26.57 12 ARG C N 1
ATOM 2082 C CA . ARG C 1 32 ? -1.652 27.207 60.141 1.00 27.52 12 ARG C CA 1
ATOM 2083 C C . ARG C 1 32 ? -0.283 26.625 60.516 1.00 28.26 12 ARG C C 1
ATOM 2084 O O . ARG C 1 32 ? 0.133 26.672 61.679 1.00 27.20 12 ARG C O 1
ATOM 2092 N N . ASN C 1 33 ? 0.421 26.091 59.521 1.00 27.93 13 ASN C N 1
ATOM 2093 C CA . ASN C 1 33 ? 1.737 25.505 59.742 1.00 27.43 13 ASN C CA 1
ATOM 2094 C C . ASN C 1 33 ? 2.854 26.544 59.871 1.00 29.46 13 ASN C C 1
ATOM 2095 O O . ASN C 1 33 ? 3.721 26.409 60.733 1.00 30.17 13 ASN C O 1
ATOM 2100 N N . ASP C 1 34 ? 2.852 27.569 59.022 1.00 27.27 14 ASP C N 1
ATOM 2101 C CA . ASP C 1 34 ? 3.914 28.559 59.106 1.00 30.87 14 ASP C CA 1
ATOM 2102 C C . ASP C 1 34 ? 3.552 29.891 59.772 1.00 31.30 14 ASP C C 1
ATOM 2103 O O . ASP C 1 34 ? 4.412 30.735 59.945 1.00 33.93 14 ASP C O 1
ATOM 2108 N N . ASN C 1 35 ? 2.290 30.066 60.151 1.00 32.95 15 ASN C N 1
ATOM 2109 C CA . ASN C 1 35 ? 1.830 31.284 60.819 1.00 35.52 15 ASN C CA 1
ATOM 2110 C C . ASN C 1 35 ? 2.346 32.583 60.168 1.00 35.28 15 ASN C C 1
ATOM 2111 O O . ASN C 1 35 ? 2.636 33.558 60.860 1.00 35.59 15 ASN C O 1
ATOM 2116 N N . ASP C 1 36 ? 2.458 32.601 58.845 1.00 33.46 16 ASP C N 1
ATOM 2117 C CA . ASP C 1 36 ? 2.945 33.792 58.151 1.00 32.00 16 ASP C CA 1
ATOM 2118 C C . ASP C 1 36 ? 1.771 34.741 57.884 1.00 30.79 16 ASP C C 1
ATOM 2119 O O . ASP C 1 36 ? 0.905 34.457 57.058 1.00 27.15 16 ASP C O 1
ATOM 2124 N N . GLN C 1 37 ? 1.752 35.875 58.582 1.00 29.55 17 GLN C N 1
ATOM 2125 C CA . GLN C 1 37 ? 0.657 36.826 58.441 1.00 28.70 17 GLN C CA 1
ATOM 2126 C C . GLN C 1 37 ? 0.471 37.366 57.021 1.00 28.37 17 GLN C C 1
ATOM 2127 O O . GLN C 1 37 ? -0.640 37.739 56.649 1.00 29.40 17 GLN C O 1
ATOM 2133 N N . THR C 1 38 ? 1.533 37.399 56.221 1.00 27.07 18 THR C N 1
ATOM 2134 C CA . THR C 1 38 ? 1.395 37.868 54.849 1.00 27.90 18 THR C CA 1
ATOM 2135 C C . THR C 1 38 ? 0.595 36.847 54.027 1.00 28.24 18 THR C C 1
ATOM 2136 O O . THR C 1 38 ? 0.185 37.134 52.906 1.00 28.51 18 THR C O 1
ATOM 2140 N N . TYR C 1 39 ? 0.374 35.661 54.595 1.00 28.83 19 TYR C N 1
ATOM 2141 C CA . TYR C 1 39 ? -0.403 34.605 53.931 1.00 27.48 19 TYR C CA 1
ATOM 2142 C C . TYR C 1 39 ? -1.734 34.391 54.628 1.00 28.10 19 TYR C C 1
ATOM 2143 O O . TYR C 1 39 ? -2.508 33.502 54.266 1.00 29.96 19 TYR C O 1
ATOM 2152 N N . TYR C 1 40 ? -1.993 35.192 55.652 1.00 29.74 20 TYR C N 1
ATOM 2153 C CA . TYR C 1 40 ? -3.251 35.076 56.369 1.00 30.00 20 TYR C CA 1
ATOM 2154 C C . TYR C 1 40 ? -4.369 35.586 55.475 1.00 30.24 20 TYR C C 1
ATOM 2155 O O . TYR C 1 40 ? -4.143 36.441 54.613 1.00 31.00 20 TYR C O 1
ATOM 2164 N N . ASN C 1 41 ? -5.568 35.052 55.669 1.00 29.76 21 ASN C N 1
ATOM 2165 C CA . ASN C 1 41 ? -6.724 35.476 54.891 1.00 30.02 21 ASN C CA 1
ATOM 2166 C C . ASN C 1 41 ? -7.923 35.467 55.816 1.00 30.13 21 ASN C C 1
ATOM 2167 O O . ASN C 1 41 ? -8.079 34.551 56.628 1.00 29.72 21 ASN C O 1
ATOM 2172 N N . ASP C 1 42 ? -8.767 36.488 55.687 1.00 31.47 22 ASP C N 1
ATOM 2173 C CA . ASP C 1 42 ? -9.964 36.635 56.509 1.00 32.40 22 ASP C CA 1
ATOM 2174 C C . ASP C 1 42 ? -10.887 35.409 56.509 1.00 32.11 22 ASP C C 1
ATOM 2175 O O . ASP C 1 42 ? -11.598 35.154 57.482 1.00 31.07 22 ASP C O 1
ATOM 2180 N N . ASP C 1 43 ? -10.880 34.654 55.418 1.00 32.63 23 ASP C N 1
ATOM 2181 C CA . ASP C 1 43 ? -11.718 33.464 55.325 1.00 33.94 23 ASP C CA 1
ATOM 2182 C C . ASP C 1 43 ? -11.293 32.383 56.307 1.00 30.93 23 ASP C C 1
ATOM 2183 O O . ASP C 1 43 ? -12.074 31.502 56.643 1.00 30.35 23 ASP C O 1
ATOM 2188 N N . PHE C 1 44 ? -10.053 32.461 56.773 1.00 28.86 24 PHE C N 1
ATOM 2189 C CA . PHE C 1 44 ? -9.536 31.489 57.726 1.00 28.05 24 PHE C CA 1
ATOM 2190 C C . PHE C 1 44 ? -10.236 31.564 59.084 1.00 28.38 24 PHE C C 1
ATOM 2191 O O . PHE C 1 44 ? -10.312 30.563 59.797 1.00 28.34 24 PHE C O 1
ATOM 2199 N N . LYS C 1 45 ? -10.764 32.735 59.440 1.00 27.10 25 LYS C N 1
ATOM 2200 C CA . LYS C 1 45 ? -11.438 32.882 60.729 1.00 28.01 25 LYS C CA 1
ATOM 2201 C C . LYS C 1 45 ? -12.545 31.858 61.002 1.00 29.18 25 LYS C C 1
ATOM 2202 O O . LYS C 1 45 ? -12.577 31.252 62.073 1.00 29.78 25 LYS C O 1
ATOM 2208 N N . LYS C 1 46 ? -13.464 31.670 60.059 1.00 28.76 26 LYS C N 1
ATOM 2209 C CA . LYS C 1 46 ? -14.526 30.689 60.270 1.00 31.92 26 LYS C CA 1
ATOM 2210 C C . LYS C 1 46 ? -13.956 29.265 60.411 1.00 30.92 26 LYS C C 1
ATOM 2211 O O . LYS C 1 46 ? -14.501 28.446 61.150 1.00 31.68 26 LYS C O 1
ATOM 2217 N N . LEU C 1 47 ? -12.858 28.975 59.714 1.00 29.15 27 LEU C N 1
ATOM 2218 C CA . LEU C 1 47 ? -12.233 27.655 59.795 1.00 29.67 27 LEU C CA 1
ATOM 2219 C C . LEU C 1 47 ? -11.598 27.441 61.160 1.00 31.15 27 LEU C C 1
ATOM 2220 O O . LEU C 1 47 ? -11.662 26.349 61.722 1.00 32.37 27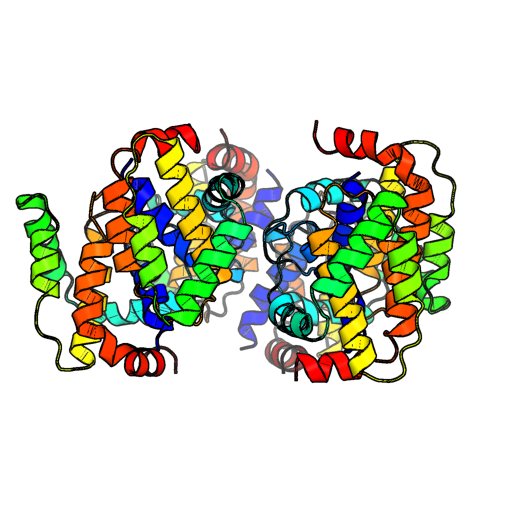 LEU C O 1
ATOM 2225 N N . MET C 1 48 ? -10.989 28.487 61.702 1.00 31.67 28 MET C N 1
ATOM 2226 C CA . MET C 1 48 ? -10.359 28.389 63.009 1.00 33.66 28 MET C CA 1
ATOM 2227 C C . MET C 1 48 ? -11.368 28.085 64.107 1.00 33.05 28 MET C C 1
ATOM 2228 O O . MET C 1 48 ? -11.017 27.496 65.128 1.00 34.57 28 MET C O 1
ATOM 2233 N N . LEU C 1 49 ? -12.619 28.481 63.893 1.00 31.93 29 LEU C N 1
ATOM 2234 C CA . LEU C 1 49 ? -13.677 28.239 64.870 1.00 33.91 29 LEU C CA 1
ATOM 2235 C C . LEU C 1 49 ? -13.893 26.741 65.096 1.00 34.04 29 LEU C C 1
ATOM 2236 O O . LEU C 1 49 ? -14.450 26.323 66.119 1.00 34.73 29 LEU C O 1
ATOM 2241 N N . LEU C 1 50 ? -13.453 25.933 64.137 1.00 34.13 30 LEU C N 1
ATOM 2242 C CA . LEU C 1 50 ? -13.603 24.485 64.234 1.00 34.39 30 LEU C CA 1
ATOM 2243 C C . LEU C 1 50 ? -12.630 23.886 65.244 1.00 34.30 30 LEU C C 1
ATOM 2244 O O . LEU C 1 50 ? -12.758 22.723 65.626 1.00 34.06 30 LEU C O 1
ATOM 2249 N N . ASP C 1 51 ? -11.660 24.691 65.667 1.00 35.62 31 ASP C N 1
ATOM 2250 C CA . ASP C 1 51 ? -10.651 24.261 66.632 1.00 37.13 31 ASP C CA 1
ATOM 2251 C C . ASP C 1 51 ? -11.237 23.707 67.923 1.00 37.81 31 ASP C C 1
ATOM 2252 O O . ASP C 1 51 ? -10.691 22.764 68.499 1.00 37.29 31 ASP C O 1
ATOM 2257 N N . GLU C 1 52 ? -12.346 24.288 68.373 1.00 38.69 32 GLU C N 1
ATOM 2258 C CA . GLU C 1 52 ? -12.976 23.850 69.615 1.00 40.70 32 GLU C CA 1
ATOM 2259 C C . GLU C 1 52 ? -13.514 22.425 69.565 1.00 38.58 32 GLU C C 1
ATOM 2260 O O . GLU C 1 52 ? -13.809 21.838 70.602 1.00 36.97 32 GLU C O 1
ATOM 2266 N N . LEU C 1 53 ? -13.642 21.873 68.365 1.00 36.68 33 LEU C N 1
ATOM 2267 C CA . LEU C 1 53 ? -14.150 20.515 68.199 1.00 37.40 33 LEU C CA 1
ATOM 2268 C C . LEU C 1 53 ? -13.107 19.459 68.549 1.00 38.14 33 LEU C C 1
ATOM 2269 O O . LEU C 1 53 ? -13.438 18.291 68.747 1.00 37.66 33 LEU C O 1
ATOM 2274 N N . VAL C 1 54 ? -11.849 19.879 68.632 1.00 38.82 34 VAL C N 1
ATOM 2275 C CA . VAL C 1 54 ? -10.757 18.964 68.924 1.00 39.63 34 VAL C CA 1
ATOM 2276 C C . VAL C 1 54 ? -10.028 19.304 70.211 1.00 41.27 34 VAL C C 1
ATOM 2277 O O . VAL C 1 54 ? -9.671 20.448 70.457 1.00 41.64 34 VAL C O 1
ATOM 2281 N N . ASP C 1 55 ? -9.798 18.277 71.017 1.00 43.37 35 ASP C N 1
ATOM 2282 C CA . ASP C 1 55 ? -9.114 18.404 72.295 1.00 45.54 35 ASP C CA 1
ATOM 2283 C C . ASP C 1 55 ? -7.605 18.590 72.090 1.00 45.88 35 ASP C C 1
ATOM 2284 O O . ASP C 1 55 ? -6.958 17.765 71.445 1.00 45.31 35 ASP C O 1
ATOM 2289 N N . ASP C 1 56 ? -7.046 19.667 72.638 1.00 45.71 36 ASP C N 1
ATOM 2290 C CA . ASP C 1 56 ? -5.614 19.933 72.506 1.00 46.81 36 ASP C CA 1
ATOM 2291 C C . ASP C 1 56 ? -4.782 18.763 73.027 1.00 46.77 36 ASP C C 1
ATOM 2292 O O . ASP C 1 56 ? -3.688 18.494 72.530 1.00 45.31 36 ASP C O 1
ATOM 2297 N N . GLY C 1 57 ? -5.307 18.072 74.033 1.00 46.48 37 GLY C N 1
ATOM 2298 C CA . GLY C 1 57 ? -4.604 16.933 74.587 1.00 47.46 37 GLY C CA 1
ATOM 2299 C C . GLY C 1 57 ? -4.394 15.863 73.532 1.00 47.76 37 GLY C C 1
ATOM 2300 O O . GLY C 1 57 ? -3.323 15.258 73.452 1.00 48.81 37 GLY C O 1
ATOM 2301 N N . ASP C 1 58 ? -5.418 15.626 72.720 1.00 47.72 38 ASP C N 1
ATOM 2302 C CA . ASP C 1 58 ? -5.331 14.631 71.660 1.00 47.52 38 ASP C CA 1
ATOM 2303 C C . ASP C 1 58 ? -4.328 15.057 70.603 1.00 45.33 38 ASP C C 1
ATOM 2304 O O . ASP C 1 58 ? -3.627 14.223 70.029 1.00 44.39 38 ASP C O 1
ATOM 2309 N N . VAL C 1 59 ? -4.263 16.358 70.345 1.00 42.52 39 VAL C N 1
ATOM 2310 C CA . VAL C 1 59 ? -3.325 16.872 69.367 1.00 41.43 39 VAL C CA 1
ATOM 2311 C C . VAL C 1 59 ? -1.911 16.583 69.858 1.00 42.17 39 VAL C C 1
ATOM 2312 O O . VAL C 1 59 ? -1.062 16.109 69.096 1.00 41.63 39 VAL C O 1
ATOM 2316 N N . CYS C 1 60 ? -1.675 16.870 71.138 1.00 43.30 40 CYS C N 1
ATOM 2317 C CA . CYS C 1 60 ? -0.375 16.657 71.769 1.00 44.95 40 CYS C CA 1
ATOM 2318 C C . CYS C 1 60 ? 0.059 15.205 71.604 1.00 42.50 40 CYS C C 1
ATOM 2319 O O . CYS C 1 60 ? 1.183 14.931 71.194 1.00 41.26 40 CYS C O 1
ATOM 2322 N N . THR C 1 61 ? -0.841 14.279 71.919 1.00 40.79 41 THR C N 1
ATOM 2323 C CA . THR C 1 61 ? -0.550 12.856 71.786 1.00 39.69 41 THR C CA 1
ATOM 2324 C C . THR C 1 61 ? -0.149 12.523 70.350 1.00 39.59 41 THR C C 1
ATOM 2325 O O . THR C 1 61 ? 0.806 11.781 70.117 1.00 38.00 41 THR C O 1
ATOM 2329 N N . LEU C 1 62 ? -0.883 13.078 69.391 1.00 39.00 42 LEU C N 1
ATOM 2330 C CA . LEU C 1 62 ? -0.610 12.826 67.982 1.00 38.07 42 LEU C CA 1
ATOM 2331 C C . LEU C 1 62 ? 0.758 13.361 67.565 1.00 37.34 42 LEU C C 1
ATOM 2332 O O . LEU C 1 62 ? 1.503 12.694 66.840 1.00 36.19 42 LEU C O 1
ATOM 2337 N N . ILE C 1 63 ? 1.079 14.566 68.025 1.00 36.44 43 ILE C N 1
ATOM 2338 C CA . ILE C 1 63 ? 2.356 15.199 67.726 1.00 35.83 43 ILE C CA 1
ATOM 2339 C C . ILE C 1 63 ? 3.465 14.325 68.311 1.00 37.45 43 ILE C C 1
ATOM 2340 O O . ILE C 1 63 ? 4.480 14.080 67.664 1.00 37.85 43 ILE C O 1
ATOM 2345 N N . LYS C 1 64 ? 3.259 13.858 69.539 1.00 38.78 44 LYS C N 1
ATOM 2346 C CA . LYS C 1 64 ? 4.229 12.997 70.212 1.00 40.90 44 LYS C CA 1
ATOM 2347 C C . LYS C 1 64 ? 4.559 11.784 69.346 1.00 40.20 44 LYS C C 1
ATOM 2348 O O . LYS C 1 64 ? 5.726 11.460 69.121 1.00 40.30 44 LYS C O 1
ATOM 2354 N N . ASN C 1 65 ? 3.523 11.109 68.865 1.00 38.54 45 ASN C N 1
ATOM 2355 C CA . ASN C 1 65 ? 3.723 9.936 68.030 1.00 38.32 45 ASN C CA 1
ATOM 2356 C C . ASN C 1 65 ? 4.429 10.283 66.727 1.00 37.46 45 ASN C C 1
ATOM 2357 O O . ASN C 1 65 ? 5.279 9.526 66.258 1.00 37.26 45 ASN C O 1
ATOM 2362 N N . MET C 1 66 ? 4.086 11.424 66.141 1.00 34.89 46 MET C N 1
ATOM 2363 C CA . MET C 1 66 ? 4.720 11.828 64.893 1.00 34.81 46 MET C CA 1
ATOM 2364 C C . MET C 1 66 ? 6.209 12.028 65.117 1.00 33.37 46 MET C C 1
ATOM 2365 O O . MET C 1 66 ? 7.027 11.625 64.298 1.00 33.46 46 MET C O 1
ATOM 2370 N N . ARG C 1 67 ? 6.553 12.646 66.241 1.00 34.50 47 ARG C N 1
ATOM 2371 C CA . ARG C 1 67 ? 7.945 12.898 66.583 1.00 36.54 47 ARG C CA 1
ATOM 2372 C C . ARG C 1 67 ? 8.680 11.577 66.862 1.00 36.45 47 ARG C C 1
ATOM 2373 O O . ARG C 1 67 ? 9.846 11.420 66.499 1.00 35.78 47 ARG C O 1
ATOM 2381 N N . MET C 1 68 ? 7.995 10.630 67.501 1.00 37.78 48 MET C N 1
ATOM 2382 C CA . MET C 1 68 ? 8.600 9.336 67.817 1.00 39.86 48 MET C CA 1
ATOM 2383 C C . MET C 1 68 ? 8.832 8.483 66.579 1.00 38.03 48 MET C C 1
ATOM 2384 O O . MET C 1 68 ? 9.817 7.754 66.505 1.00 37.75 48 MET C O 1
ATOM 2389 N N . THR C 1 69 ? 7.926 8.572 65.609 1.00 36.31 49 THR C N 1
ATOM 2390 C CA . THR C 1 69 ? 8.068 7.804 64.380 1.00 34.86 49 THR C CA 1
ATOM 2391 C C . THR C 1 69 ? 8.854 8.602 63.352 1.00 33.86 49 THR C C 1
ATOM 2392 O O . THR C 1 69 ? 9.201 8.080 62.291 1.00 31.74 49 THR C O 1
ATOM 2396 N N . LEU C 1 70 ? 9.153 9.859 63.679 1.00 33.74 50 LEU C N 1
ATOM 2397 C CA . LEU C 1 70 ? 9.864 10.752 62.760 1.00 34.87 50 LEU C CA 1
ATOM 2398 C C . LEU C 1 70 ? 9.150 10.792 61.400 1.00 35.30 50 LEU C C 1
ATOM 2399 O O . LEU C 1 70 ? 9.789 10.794 60.344 1.00 35.69 50 LEU C O 1
ATOM 2404 N N . SER C 1 71 ? 7.824 10.828 61.426 1.00 35.17 51 SER C N 1
ATOM 2405 C CA . SER C 1 71 ? 7.069 10.853 60.183 1.00 35.91 51 SER C CA 1
ATOM 2406 C C . SER C 1 71 ? 5.650 11.379 60.362 1.00 35.27 51 SER C C 1
ATOM 2407 O O . SER C 1 71 ? 5.200 11.643 61.474 1.00 34.30 51 SER C O 1
ATOM 2410 N N . ASP C 1 72 ? 4.950 11.517 59.243 1.00 36.17 52 ASP C N 1
ATOM 2411 C CA . ASP C 1 72 ? 3.579 11.987 59.257 1.00 36.99 52 ASP C CA 1
ATOM 2412 C C . ASP C 1 72 ? 2.650 10.777 59.368 1.00 35.54 52 ASP C C 1
ATOM 2413 O O . ASP C 1 72 ? 1.425 10.914 59.365 1.00 35.07 52 ASP C O 1
ATOM 2418 N N . GLY C 1 73 ? 3.257 9.595 59.480 1.00 35.33 53 GLY C N 1
ATOM 2419 C CA . GLY C 1 73 ? 2.505 8.351 59.592 1.00 33.70 53 GLY C CA 1
ATOM 2420 C C . GLY C 1 73 ? 1.291 8.414 60.505 1.00 34.02 53 GLY C C 1
ATOM 2421 O O . GLY C 1 73 ? 0.191 8.041 60.090 1.00 34.53 53 GLY C O 1
ATOM 2422 N N . PRO C 1 74 ? 1.455 8.862 61.762 1.00 34.00 54 PRO C N 1
ATOM 2423 C CA . PRO C 1 74 ? 0.339 8.959 62.709 1.00 35.28 54 PRO C CA 1
ATOM 2424 C C . PRO C 1 74 ? -0.762 9.940 62.272 1.00 35.40 54 PRO C C 1
ATOM 2425 O O . PRO C 1 74 ? -1.924 9.773 62.642 1.00 35.68 54 PRO C O 1
ATOM 2429 N N . LEU C 1 75 ? -0.399 10.963 61.497 1.00 35.72 55 LEU C N 1
ATOM 2430 C CA . LEU C 1 75 ? -1.384 11.945 61.024 1.00 34.31 55 LEU C CA 1
ATOM 2431 C C . LEU C 1 75 ? -2.243 11.270 59.964 1.00 33.60 55 LEU C C 1
ATOM 2432 O O . LEU C 1 75 ? -3.463 11.407 59.956 1.00 31.93 55 LEU C O 1
ATOM 2437 N N . LEU C 1 76 ? -1.590 10.559 59.052 1.00 35.29 56 LEU C N 1
ATOM 2438 C CA . LEU C 1 76 ? -2.299 9.866 57.985 1.00 37.79 56 LEU C CA 1
ATOM 2439 C C . LEU C 1 76 ? -3.225 8.804 58.571 1.00 39.72 56 LEU C C 1
ATOM 2440 O O . LEU C 1 76 ? -4.347 8.626 58.089 1.00 40.64 56 LEU C O 1
ATOM 2445 N N . ASP C 1 77 ? -2.764 8.107 59.613 1.00 40.44 57 ASP C N 1
ATOM 2446 C CA . ASP C 1 77 ? -3.588 7.080 60.253 1.00 43.28 57 ASP C CA 1
ATOM 2447 C C . ASP C 1 77 ? -4.878 7.704 60.770 1.00 43.32 57 ASP C C 1
ATOM 2448 O O . ASP C 1 77 ? -5.945 7.096 60.708 1.00 41.58 57 ASP C O 1
ATOM 2453 N N . ARG C 1 78 ? -4.775 8.927 61.279 1.00 43.45 58 ARG C N 1
ATOM 2454 C CA . ARG C 1 78 ? -5.946 9.617 61.797 1.00 42.52 58 ARG C CA 1
ATOM 2455 C C . ARG C 1 78 ? -6.844 10.109 60.657 1.00 40.93 58 ARG C C 1
ATOM 2456 O O . ARG C 1 78 ? -8.064 10.023 60.746 1.00 40.85 58 ARG C O 1
ATOM 2464 N N . LEU C 1 79 ? -6.243 10.607 59.583 1.00 39.92 59 LEU C N 1
ATOM 2465 C CA . LEU C 1 79 ? -7.019 11.101 58.452 1.00 41.00 59 LEU C CA 1
ATOM 2466 C C . LEU C 1 79 ? -7.718 9.963 57.713 1.00 42.15 59 LEU C C 1
ATOM 2467 O O . LEU C 1 79 ? -8.716 10.183 57.016 1.00 39.52 59 LEU C O 1
ATOM 2472 N N . ASN C 1 80 ? -7.196 8.749 57.878 1.00 42.87 60 ASN C N 1
ATOM 2473 C CA . ASN C 1 80 ? -7.765 7.575 57.228 1.00 44.97 60 ASN C CA 1
ATOM 2474 C C . ASN C 1 80 ? -9.000 7.025 57.925 1.00 47.11 60 ASN C C 1
ATOM 2475 O O . ASN C 1 80 ? -9.707 6.190 57.369 1.00 48.98 60 ASN C O 1
ATOM 2480 N N . GLN C 1 81 ? -9.257 7.481 59.145 1.00 48.38 61 GLN C N 1
ATOM 2481 C CA . GLN C 1 81 ? -10.426 7.023 59.875 1.00 50.85 61 GLN C CA 1
ATOM 2482 C C . GLN C 1 81 ? -11.673 7.437 59.092 1.00 50.43 61 GLN C C 1
ATOM 2483 O O . GLN C 1 81 ? -11.619 8.349 58.270 1.00 51.26 61 GLN C O 1
ATOM 2489 N N . PRO C 1 82 ? -12.808 6.759 59.322 1.00 49.95 62 PRO C N 1
ATOM 2490 C CA . PRO C 1 82 ? -14.054 7.080 58.613 1.00 48.77 62 PRO C CA 1
ATOM 2491 C C . PRO C 1 82 ? -14.772 8.376 58.997 1.00 46.36 62 PRO C C 1
ATOM 2492 O O . PRO C 1 82 ? -14.807 8.771 60.163 1.00 45.88 62 PRO C O 1
ATOM 2496 N N . VAL C 1 83 ? -15.341 9.029 57.988 1.00 44.42 63 VAL C N 1
ATOM 2497 C CA . VAL C 1 83 ? -16.095 10.269 58.166 1.00 42.76 63 VAL C CA 1
ATOM 2498 C C . VAL C 1 83 ? -17.537 9.951 57.770 1.00 43.05 63 VAL C C 1
ATOM 2499 O O . VAL C 1 83 ? -17.823 9.705 56.603 1.00 42.75 63 VAL C O 1
ATOM 2503 N N . ASN C 1 84 ? -18.446 9.957 58.741 1.00 43.68 64 ASN C N 1
ATOM 2504 C CA . ASN C 1 84 ? -19.838 9.615 58.460 1.00 45.67 64 ASN C CA 1
ATOM 2505 C C . ASN C 1 84 ? -20.822 10.779 58.426 1.00 46.66 64 ASN C C 1
ATOM 2506 O O . ASN C 1 84 ? -21.945 10.631 57.943 1.00 47.23 64 ASN C O 1
ATOM 2511 N N . ASN C 1 85 ? -20.410 11.932 58.939 1.00 45.91 65 ASN C N 1
ATOM 2512 C CA . ASN C 1 85 ? -21.285 13.094 58.961 1.00 43.92 65 ASN C CA 1
ATOM 2513 C C . ASN C 1 85 ? -20.487 14.393 58.879 1.00 43.53 65 ASN C C 1
ATOM 2514 O O . ASN C 1 85 ? -19.259 14.377 58.956 1.00 41.43 65 ASN C O 1
ATOM 2519 N N . ILE C 1 86 ? -21.200 15.508 58.723 1.00 42.87 66 ILE C N 1
ATOM 2520 C CA . ILE C 1 86 ? -20.588 16.828 58.604 1.00 41.87 66 ILE C CA 1
ATOM 2521 C C . ILE C 1 86 ? -19.650 17.134 59.776 1.00 39.56 66 ILE C C 1
ATOM 2522 O O . ILE C 1 86 ? -18.563 17.669 59.577 1.00 38.36 66 ILE C O 1
ATOM 2527 N N . GLU C 1 87 ? -20.055 16.773 60.991 1.00 38.20 67 GLU C N 1
ATOM 2528 C CA . GLU C 1 87 ? -19.226 17.025 62.169 1.00 37.50 67 GLU C CA 1
ATOM 2529 C C . GLU C 1 87 ? -17.913 16.239 62.141 1.00 37.45 67 GLU C C 1
ATOM 2530 O O . GLU C 1 87 ? -16.891 16.723 62.642 1.00 35.12 67 GLU C O 1
ATOM 2536 N N . ASP C 1 88 ? -17.941 15.032 61.572 1.00 36.34 68 ASP C N 1
ATOM 2537 C CA . ASP C 1 88 ? -16.731 14.218 61.467 1.00 37.34 68 ASP C CA 1
ATOM 2538 C C . ASP C 1 88 ? -15.754 14.931 60.544 1.00 36.55 68 ASP C C 1
ATOM 2539 O O . ASP C 1 88 ? -14.549 14.907 60.765 1.00 37.24 68 ASP C O 1
ATOM 2544 N N . ALA C 1 89 ? -16.290 15.543 59.493 1.00 36.19 69 ALA C N 1
ATOM 2545 C CA . ALA C 1 89 ? -15.474 16.256 58.514 1.00 35.05 69 ALA C CA 1
ATOM 2546 C C . ALA C 1 89 ? -14.822 17.491 59.145 1.00 33.62 69 ALA C C 1
ATOM 2547 O O . ALA C 1 89 ? -13.641 17.755 58.933 1.00 32.73 69 ALA C O 1
ATOM 2549 N N . LYS C 1 90 ? -15.594 18.240 59.924 1.00 33.52 70 LYS C N 1
ATOM 2550 C CA . LYS C 1 90 ? -15.069 19.435 60.583 1.00 34.99 70 LYS C CA 1
ATOM 2551 C C . LYS C 1 90 ? -13.941 19.043 61.535 1.00 34.32 70 LYS C C 1
ATOM 2552 O O . LYS C 1 90 ? -12.933 19.739 61.633 1.00 34.79 70 LYS C O 1
ATOM 2558 N N . ARG C 1 91 ? -14.115 17.926 62.234 1.00 33.27 71 ARG C N 1
ATOM 2559 C CA . ARG C 1 91 ? -13.093 17.461 63.161 1.00 36.06 71 ARG C CA 1
ATOM 2560 C C . ARG C 1 91 ? -11.815 17.083 62.414 1.00 35.43 71 ARG C C 1
ATOM 2561 O O . ARG C 1 91 ? -10.714 17.285 62.917 1.00 37.10 71 ARG C O 1
ATOM 2569 N N . MET C 1 92 ? -11.970 16.549 61.207 1.00 34.61 72 MET C N 1
ATOM 2570 C CA . MET C 1 92 ? -10.836 16.163 60.374 1.00 34.95 72 MET C CA 1
ATOM 2571 C C . MET C 1 92 ? -10.044 17.407 59.984 1.00 32.81 72 MET C C 1
ATOM 2572 O O . MET C 1 92 ? -8.812 17.409 60.003 1.00 29.41 72 MET C O 1
ATOM 2577 N N . ILE C 1 93 ? -10.772 18.457 59.617 1.00 31.23 73 ILE C N 1
ATOM 2578 C CA . ILE C 1 93 ? -10.164 19.723 59.238 1.00 29.60 73 ILE C CA 1
ATOM 2579 C C . ILE C 1 93 ? -9.434 20.328 60.439 1.00 29.47 73 ILE C C 1
ATOM 2580 O O . ILE C 1 93 ? -8.284 20.761 60.323 1.00 29.54 73 ILE C O 1
ATOM 2585 N N . ALA C 1 94 ? -10.101 20.340 61.592 1.00 28.68 74 ALA C N 1
ATOM 2586 C CA . ALA C 1 94 ? -9.522 20.902 62.809 1.00 31.13 74 ALA C CA 1
ATOM 2587 C C . ALA C 1 94 ? -8.298 20.144 63.295 1.00 31.31 74 ALA C C 1
ATOM 2588 O O . ALA C 1 94 ? -7.342 20.753 63.770 1.00 32.68 74 ALA C O 1
ATOM 2590 N N . ILE C 1 95 ? -8.325 18.818 63.194 1.00 32.45 75 ILE C N 1
ATOM 2591 C CA . ILE C 1 95 ? -7.183 18.028 63.632 1.00 32.40 75 ILE C CA 1
ATOM 2592 C C . ILE C 1 95 ? -6.008 18.334 62.695 1.00 31.38 75 ILE C C 1
ATOM 2593 O O . ILE C 1 95 ? -4.877 18.534 63.148 1.00 31.18 75 ILE C O 1
ATOM 2598 N N . SER C 1 96 ? -6.277 18.399 61.393 1.00 28.57 76 SER C N 1
ATOM 2599 C CA . SER C 1 96 ? -5.217 18.701 60.436 1.00 29.70 76 SER C CA 1
ATOM 2600 C C . SER C 1 96 ? -4.624 20.070 60.753 1.00 28.22 76 SER C C 1
ATOM 2601 O O . SER C 1 96 ? -3.401 20.243 60.768 1.00 26.33 76 SER C O 1
ATOM 2604 N N . ALA C 1 97 ? -5.507 21.031 61.014 1.00 26.43 77 ALA C N 1
ATOM 2605 C CA . ALA C 1 97 ? -5.101 22.395 61.313 1.00 27.72 77 ALA C CA 1
ATOM 2606 C C . ALA C 1 97 ? -4.243 22.470 62.568 1.00 28.29 77 ALA C C 1
ATOM 2607 O O . ALA C 1 97 ? -3.156 23.054 62.552 1.00 29.23 77 ALA C O 1
ATOM 2609 N N . LYS C 1 98 ? -4.716 21.878 63.659 1.00 27.80 78 LYS C N 1
ATOM 2610 C CA . LYS C 1 98 ? -3.944 21.925 64.897 1.00 31.55 78 LYS C CA 1
ATOM 2611 C C . LYS C 1 98 ? -2.626 21.156 64.827 1.00 31.11 78 LYS C C 1
ATOM 2612 O O . LYS C 1 98 ? -1.653 21.525 65.483 1.00 32.25 78 LYS C O 1
ATOM 2618 N N . VAL C 1 99 ? -2.589 20.082 64.045 1.00 30.93 79 VAL C N 1
ATOM 2619 C CA . VAL C 1 99 ? -1.346 19.336 63.902 1.00 30.37 79 VAL C CA 1
ATOM 2620 C C . VAL C 1 99 ? -0.374 20.226 63.112 1.00 29.76 79 VAL C C 1
ATOM 2621 O O . VAL C 1 99 ? 0.809 20.321 63.435 1.00 30.21 79 VAL C O 1
ATOM 2625 N N . ALA C 1 100 ? -0.890 20.893 62.085 1.00 29.74 80 ALA C N 1
ATOM 2626 C CA . ALA C 1 100 ? -0.063 21.774 61.268 1.00 31.53 80 ALA C CA 1
ATOM 2627 C C . ALA C 1 100 ? 0.613 22.846 62.126 1.00 31.79 80 ALA C C 1
ATOM 2628 O O . ALA C 1 100 ? 1.796 23.148 61.953 1.00 30.69 80 ALA C O 1
ATOM 2630 N N . ARG C 1 101 ? -0.135 23.423 63.058 1.00 33.50 81 ARG C N 1
ATOM 2631 C CA . ARG C 1 101 ? 0.440 24.462 63.884 1.00 35.20 81 ARG C CA 1
ATOM 2632 C C . ARG C 1 101 ? 1.411 23.906 64.916 1.00 33.85 81 ARG C C 1
ATOM 2633 O O . ARG C 1 101 ? 2.529 24.388 65.025 1.00 33.80 81 ARG C O 1
ATOM 2641 N N . ASP C 1 102 ? 1.009 22.872 65.645 1.00 33.06 82 ASP C N 1
ATOM 2642 C CA . ASP C 1 102 ? 1.880 22.316 66.667 1.00 35.62 82 ASP C CA 1
ATOM 2643 C C . ASP C 1 102 ? 3.134 21.588 66.187 1.00 34.69 82 ASP C C 1
ATOM 2644 O O . ASP C 1 102 ? 4.126 21.551 66.906 1.00 35.86 82 ASP C O 1
ATOM 2649 N N . ILE C 1 103 ? 3.108 21.038 64.976 1.00 34.38 83 ILE C N 1
ATOM 2650 C CA . ILE C 1 103 ? 4.256 20.301 64.444 1.00 34.03 83 ILE C CA 1
ATOM 2651 C C . ILE C 1 103 ? 5.437 21.190 64.029 1.00 33.16 83 ILE C C 1
ATOM 2652 O O . ILE C 1 103 ? 6.567 20.722 63.936 1.00 33.26 83 ILE C O 1
ATOM 2657 N N . GLY C 1 104 ? 5.177 22.469 63.775 1.00 33.76 84 GLY C N 1
ATOM 2658 C CA . GLY C 1 104 ? 6.243 23.379 63.384 1.00 33.66 84 GLY C CA 1
ATOM 2659 C C . GLY C 1 104 ? 6.445 23.498 61.882 1.00 34.03 84 GLY C C 1
ATOM 2660 O O . GLY C 1 104 ? 6.360 22.506 61.154 1.00 32.91 84 GLY C O 1
ATOM 2661 N N . GLU C 1 105 ? 6.741 24.709 61.417 1.00 34.33 85 GLU C N 1
ATOM 2662 C CA . GLU C 1 105 ? 6.935 24.953 59.990 1.00 38.33 85 GLU C CA 1
ATOM 2663 C C . GLU C 1 105 ? 8.184 24.304 59.410 1.00 38.43 85 GLU C C 1
ATOM 2664 O O . GLU C 1 105 ? 8.308 24.169 58.191 1.00 38.02 85 GLU C O 1
ATOM 2670 N N . ARG C 1 106 ? 9.112 23.910 60.276 1.00 37.67 86 ARG C N 1
ATOM 2671 C CA . ARG C 1 106 ? 10.335 23.266 59.820 1.00 38.75 86 ARG C CA 1
ATOM 2672 C C . ARG C 1 106 ? 10.081 21.821 59.390 1.00 35.86 86 ARG C C 1
ATOM 2673 O O . ARG C 1 106 ? 10.846 21.257 58.615 1.00 36.23 86 ARG C O 1
ATOM 2681 N N . SER C 1 107 ? 9.003 21.231 59.893 1.00 34.47 87 SER C N 1
ATOM 2682 C CA . SER C 1 107 ? 8.665 19.850 59.559 1.00 34.81 87 SER C CA 1
ATOM 2683 C C . SER C 1 107 ? 8.635 19.616 58.049 1.00 35.53 87 SER C C 1
ATOM 2684 O O . SER C 1 107 ? 7.990 20.361 57.307 1.00 32.67 87 SER C O 1
ATOM 2687 N N . GLU C 1 108 ? 9.332 18.573 57.603 1.00 35.14 88 GLU C N 1
ATOM 2688 C CA . GLU C 1 108 ? 9.378 18.244 56.184 1.00 37.05 88 GLU C CA 1
ATOM 2689 C C . GLU C 1 108 ? 8.277 17.267 55.803 1.00 37.26 88 GLU C C 1
ATOM 2690 O O . GLU C 1 108 ? 8.529 16.209 55.238 1.00 39.61 88 GLU C O 1
ATOM 2696 N N . ILE C 1 109 ? 7.044 17.643 56.123 1.00 37.15 89 ILE C N 1
ATOM 2697 C CA . ILE C 1 109 ? 5.878 16.830 55.818 1.00 36.09 89 ILE C CA 1
ATOM 2698 C C . ILE C 1 109 ? 5.420 17.082 54.383 1.00 35.90 89 ILE C C 1
ATOM 2699 O O . ILE C 1 109 ? 5.323 18.235 53.957 1.00 35.99 89 ILE C O 1
ATOM 2704 N N . ARG C 1 110 ? 5.148 16.012 53.634 1.00 33.42 90 ARG C N 1
ATOM 2705 C CA . ARG C 1 110 ? 4.663 16.158 52.259 1.00 30.28 90 ARG C CA 1
ATOM 2706 C C . ARG C 1 110 ? 3.161 16.348 52.375 1.00 28.55 90 ARG C C 1
ATOM 2707 O O . ARG C 1 110 ? 2.386 15.408 52.212 1.00 26.93 90 ARG C O 1
ATOM 2715 N N . TRP C 1 111 ? 2.763 17.581 52.670 1.00 29.26 91 TRP C N 1
ATOM 2716 C CA . TRP C 1 111 ? 1.358 17.925 52.858 1.00 29.08 91 TRP C CA 1
ATOM 2717 C C . TRP C 1 111 ? 0.371 17.464 51.780 1.00 29.04 91 TRP C C 1
ATOM 2718 O O . TRP C 1 111 ? -0.795 17.226 52.094 1.00 28.30 91 TRP C O 1
ATOM 2729 N N . GLU C 1 112 ? 0.819 17.345 50.528 1.00 29.88 92 GLU C N 1
ATOM 2730 C CA . GLU C 1 112 ? -0.071 16.911 49.443 1.00 32.82 92 GLU C CA 1
ATOM 2731 C C . GLU C 1 112 ? -0.622 15.526 49.721 1.00 33.84 92 GLU C C 1
ATOM 2732 O O . GLU C 1 112 ? -1.741 15.218 49.331 1.00 35.63 92 GLU C O 1
ATOM 2738 N N . GLU C 1 113 ? 0.178 14.685 50.373 1.00 35.21 93 GLU C N 1
ATOM 2739 C CA . GLU C 1 113 ? -0.252 13.331 50.690 1.00 35.79 93 GLU C CA 1
ATOM 2740 C C . GLU C 1 113 ? -1.367 13.407 51.719 1.00 34.52 93 GLU C C 1
ATOM 2741 O O . GLU C 1 113 ? -2.364 12.701 51.610 1.00 36.07 93 GLU C O 1
ATOM 2747 N N . SER C 1 114 ? -1.200 14.270 52.719 1.00 34.19 94 SER C N 1
ATOM 2748 C CA . SER C 1 114 ? -2.221 14.440 53.749 1.00 33.99 94 SER C CA 1
ATOM 2749 C C . SER C 1 114 ? -3.489 15.002 53.129 1.00 31.68 94 SER C C 1
ATOM 2750 O O . SER C 1 114 ? -4.589 14.553 53.440 1.00 31.68 94 SER C O 1
ATOM 2753 N N . PHE C 1 115 ? -3.329 15.993 52.257 1.00 31.35 95 PHE C N 1
ATOM 2754 C CA . PHE C 1 115 ? -4.472 16.604 51.586 1.00 32.50 95 PHE C CA 1
ATOM 2755 C C . PHE C 1 115 ? -5.219 15.554 50.769 1.00 31.72 95 PHE C C 1
ATOM 2756 O O . PHE C 1 115 ? -6.448 15.536 50.757 1.00 32.67 95 PHE C O 1
ATOM 2764 N N . THR C 1 116 ? -4.477 14.678 50.091 1.00 32.59 96 THR C N 1
ATOM 2765 C CA . THR C 1 116 ? -5.095 13.631 49.276 1.00 31.83 96 THR C CA 1
ATOM 2766 C C . THR C 1 116 ? -6.018 12.754 50.114 1.00 31.45 96 THR C C 1
ATOM 2767 O O . THR C 1 116 ? -7.128 12.442 49.699 1.00 32.72 96 THR C O 1
ATOM 2771 N N . ILE C 1 117 ? -5.560 12.362 51.297 1.00 32.27 97 ILE C N 1
ATOM 2772 C CA . ILE C 1 117 ? -6.370 11.524 52.173 1.00 32.58 97 ILE C CA 1
ATOM 2773 C C . ILE C 1 117 ? -7.531 12.332 52.752 1.00 32.85 97 ILE C C 1
ATOM 2774 O O . ILE C 1 117 ? -8.687 11.893 52.714 1.00 32.08 97 ILE C O 1
ATOM 2779 N N . LEU C 1 118 ? -7.224 13.519 53.273 1.00 31.64 98 LEU C N 1
ATOM 2780 C CA . LEU C 1 118 ? -8.251 14.389 53.849 1.00 31.47 98 LEU C CA 1
ATOM 2781 C C . LEU C 1 118 ? -9.414 14.586 52.878 1.00 28.98 98 LEU C C 1
ATOM 2782 O O . LEU C 1 118 ? -10.573 14.369 53.218 1.00 28.81 98 LEU C O 1
ATOM 2787 N N . PHE C 1 119 ? -9.096 15.008 51.664 1.00 28.70 99 PHE C N 1
ATOM 2788 C CA . PHE C 1 119 ? -10.128 15.273 50.672 1.00 30.14 99 PHE C CA 1
ATOM 2789 C C . PHE C 1 119 ? -10.877 14.020 50.239 1.00 30.93 99 PHE C C 1
ATOM 2790 O O . PHE C 1 119 ? -12.066 14.075 49.938 1.00 30.69 99 PHE C O 1
ATOM 2798 N N . ARG C 1 120 ? -10.187 12.889 50.214 1.00 32.69 100 ARG C N 1
ATOM 2799 C CA . ARG C 1 120 ? -10.835 11.639 49.842 1.00 36.30 100 ARG C CA 1
ATOM 2800 C C . ARG C 1 120 ? -11.958 11.394 50.844 1.00 37.12 100 ARG C C 1
ATOM 2801 O O . ARG C 1 120 ? -13.045 10.945 50.486 1.00 38.70 100 ARG C O 1
ATOM 2809 N N . MET C 1 121 ? -11.680 11.724 52.103 1.00 36.95 101 MET C N 1
ATOM 2810 C CA . MET C 1 121 ? -12.623 11.525 53.199 1.00 37.08 101 MET C CA 1
ATOM 2811 C C . MET C 1 121 ? -13.723 12.566 53.401 1.00 36.56 101 MET C C 1
ATOM 2812 O O . MET C 1 121 ? -14.801 12.222 53.879 1.00 36.25 101 MET C O 1
ATOM 2817 N N . ILE C 1 122 ? -13.470 13.827 53.054 1.00 34.82 102 ILE C N 1
ATOM 2818 C CA . ILE C 1 122 ? -14.476 14.865 53.273 1.00 34.21 102 ILE C CA 1
ATOM 2819 C C . ILE C 1 122 ? -14.961 15.587 52.029 1.00 34.28 102 ILE C C 1
ATOM 2820 O O . ILE C 1 122 ? -15.827 16.453 52.114 1.00 33.50 102 ILE C O 1
ATOM 2825 N N . GLU C 1 123 ? -14.409 15.235 50.878 1.00 35.25 103 GLU C N 1
ATOM 2826 C CA . GLU C 1 123 ? -14.792 15.868 49.621 1.00 38.24 103 GLU C CA 1
ATOM 2827 C C . GLU C 1 123 ? -16.306 15.982 49.385 1.00 38.24 103 GLU C C 1
ATOM 2828 O O . GLU C 1 123 ? -16.787 17.031 48.944 1.00 36.13 103 GLU C O 1
ATOM 2834 N N . THR C 1 124 ? -17.063 14.928 49.686 1.00 38.00 104 THR C N 1
ATOM 2835 C CA . THR C 1 124 ? -18.512 14.981 49.468 1.00 38.58 104 THR C CA 1
ATOM 2836 C C . THR C 1 124 ? -19.246 15.962 50.376 1.00 38.20 104 THR C C 1
ATOM 2837 O O . THR C 1 124 ? -20.393 16.322 50.103 1.00 38.31 104 THR C O 1
ATOM 2841 N N . TYR C 1 125 ? -18.591 16.395 51.451 1.00 37.43 105 TYR C N 1
ATOM 2842 C CA . TYR C 1 125 ? -19.193 17.355 52.371 1.00 36.29 105 TYR C CA 1
ATOM 2843 C C . TYR C 1 125 ? -18.846 18.806 52.031 1.00 35.77 105 TYR C C 1
ATOM 2844 O O . TYR C 1 125 ? -19.309 19.725 52.703 1.00 34.87 105 TYR C O 1
ATOM 2853 N N . PHE C 1 126 ? -18.036 19.013 50.995 1.00 35.82 106 PHE C N 1
ATOM 2854 C CA . PHE C 1 126 ? -17.629 20.365 50.600 1.00 35.76 106 PHE C CA 1
ATOM 2855 C C . PHE C 1 126 ? -18.789 21.362 50.517 1.00 37.56 106 PHE C C 1
ATOM 2856 O O . PHE C 1 126 ? -18.738 22.424 51.138 1.00 36.98 106 PHE C O 1
ATOM 2864 N N . ASP C 1 127 ? -19.836 21.027 49.768 1.00 38.87 107 ASP C N 1
ATOM 2865 C CA . ASP C 1 127 ? -20.991 21.920 49.655 1.00 40.71 107 ASP C CA 1
ATOM 2866 C C . ASP C 1 127 ? -21.630 22.251 51.007 1.00 39.77 107 ASP C C 1
ATOM 2867 O O . ASP C 1 127 ? -21.933 23.413 51.285 1.00 39.76 107 ASP C O 1
ATOM 2872 N N . ASP C 1 128 ? -21.844 21.239 51.843 1.00 38.59 108 ASP C N 1
ATOM 2873 C CA . ASP C 1 128 ? -22.453 21.471 53.153 1.00 39.76 108 ASP C CA 1
ATOM 2874 C C . ASP C 1 128 ? -21.537 22.285 54.056 1.00 38.55 108 ASP C C 1
ATOM 2875 O O . ASP C 1 128 ? -21.995 23.152 54.803 1.00 36.38 108 ASP C O 1
ATOM 2880 N N . LEU C 1 129 ? -20.242 21.991 53.984 1.00 37.12 109 LEU C N 1
ATOM 2881 C CA . LEU C 1 129 ? -19.242 22.689 54.782 1.00 37.19 109 LEU C CA 1
ATOM 2882 C C . LEU C 1 129 ? -19.248 24.174 54.452 1.00 36.83 109 LEU C C 1
ATOM 2883 O O . LEU C 1 129 ? -19.222 25.017 55.342 1.00 35.04 109 LEU C O 1
ATOM 2888 N N . MET C 1 130 ? -19.283 24.482 53.165 1.00 39.90 110 MET C N 1
ATOM 2889 C CA . MET C 1 130 ? -19.296 25.862 52.708 1.00 45.11 110 MET C CA 1
ATOM 2890 C C . MET C 1 130 ? -20.496 26.615 53.291 1.00 45.31 110 MET C C 1
ATOM 2891 O O . MET C 1 130 ? -20.349 27.695 53.872 1.00 44.24 110 MET C O 1
ATOM 2896 N N . ILE C 1 131 ? -21.679 26.033 53.136 1.00 45.30 111 ILE C N 1
ATOM 2897 C CA . ILE C 1 131 ? -22.905 26.633 53.644 1.00 46.93 111 ILE C CA 1
ATOM 2898 C C . ILE C 1 131 ? -22.842 26.771 55.158 1.00 47.58 111 ILE C C 1
ATOM 2899 O O . ILE C 1 131 ? -23.193 27.809 55.711 1.00 47.93 111 ILE C O 1
ATOM 2904 N N . ASP C 1 132 ? -22.390 25.712 55.818 1.00 48.66 112 ASP C N 1
ATOM 2905 C CA . ASP C 1 132 ? -22.287 25.681 57.272 1.00 50.19 112 ASP C CA 1
ATOM 2906 C C . ASP C 1 132 ? -21.344 26.746 57.837 1.00 50.88 112 ASP C C 1
ATOM 2907 O O . ASP C 1 132 ? -21.618 27.337 58.881 1.00 50.09 112 ASP C O 1
ATOM 2912 N N . LEU C 1 133 ? -20.234 26.985 57.145 1.00 50.54 113 LEU C N 1
ATOM 2913 C CA . LEU C 1 133 ? -19.235 27.952 57.593 1.00 51.61 113 LEU C CA 1
ATOM 2914 C C . LEU C 1 133 ? -19.493 29.383 57.153 1.00 51.44 113 LEU C C 1
ATOM 2915 O O . LEU C 1 133 ? -19.422 30.310 57.960 1.00 50.16 113 LEU C O 1
ATOM 2920 N N . TYR C 1 134 ? -19.777 29.555 55.868 1.00 52.18 114 TYR C N 1
ATOM 2921 C CA . TYR C 1 134 ? -19.983 30.883 55.305 1.00 55.21 114 TYR C CA 1
ATOM 2922 C C . TYR C 1 134 ? -21.422 31.176 54.897 1.00 59.20 114 TYR C C 1
ATOM 2923 O O . TYR C 1 134 ? -21.665 31.932 53.955 1.00 60.15 114 TYR C O 1
ATOM 2932 N N . GLY C 1 135 ? -22.371 30.578 55.610 1.00 62.73 115 GLY C N 1
ATOM 2933 C CA . GLY C 1 135 ? -23.774 30.799 55.309 1.00 67.04 115 GLY C CA 1
ATOM 2934 C C . GLY C 1 135 ? -24.362 31.851 56.231 1.00 69.68 115 GLY C C 1
ATOM 2935 O O . GLY C 1 135 ? -24.081 31.858 57.433 1.00 70.14 115 GLY C O 1
ATOM 2936 N N . GLU C 1 136 ? -25.180 32.739 55.670 1.00 71.84 116 GLU C N 1
ATOM 2937 C CA . GLU C 1 136 ? -25.802 33.808 56.444 1.00 73.31 116 GLU C CA 1
ATOM 2938 C C . GLU C 1 136 ? -26.883 33.279 57.384 1.00 74.33 116 GLU C C 1
ATOM 2939 O O . GLU C 1 136 ? -27.218 32.077 57.296 1.00 74.32 116 GLU C O 1
ATOM 2941 N N . ARG D 1 17 ? 16.069 28.064 53.544 1.00 64.99 -3 ARG D N 1
ATOM 2942 C CA . ARG D 1 17 ? 15.760 26.624 53.805 1.00 65.58 -3 ARG D CA 1
ATOM 2943 C C . ARG D 1 17 ? 14.888 26.048 52.688 1.00 64.58 -3 ARG D C 1
ATOM 2944 O O . ARG D 1 17 ? 13.683 26.306 52.626 1.00 65.31 -3 ARG D O 1
ATOM 2946 N N . GLY D 1 18 ? 15.511 25.263 51.814 1.00 62.54 -2 GLY D N 1
ATOM 2947 C CA . GLY D 1 18 ? 14.805 24.664 50.694 1.00 59.02 -2 GLY D CA 1
ATOM 2948 C C . GLY D 1 18 ? 13.524 23.918 51.024 1.00 56.88 -2 GLY D C 1
ATOM 2949 O O . GLY D 1 18 ? 12.663 23.752 50.161 1.00 55.94 -2 GLY D O 1
ATOM 2950 N N . SER D 1 19 ? 13.389 23.462 52.263 1.00 54.15 -1 SER D N 1
ATOM 2951 C CA . SER D 1 19 ? 12.191 22.733 52.665 1.00 53.31 -1 SER D CA 1
ATOM 2952 C C . SER D 1 19 ? 10.926 23.570 52.414 1.00 51.25 -1 SER D C 1
ATOM 2953 O O . SER D 1 19 ? 9.890 23.047 51.993 1.00 47.82 -1 SER D O 1
ATOM 2956 N N . HIS D 1 20 ? 11.037 24.872 52.674 1.00 49.57 0 HIS D N 1
ATOM 2957 C CA . HIS D 1 20 ? 9.945 25.821 52.500 1.00 48.56 0 HIS D CA 1
ATOM 2958 C C . HIS D 1 20 ? 9.451 25.921 51.055 1.00 45.29 0 HIS D C 1
ATOM 2959 O O . HIS D 1 20 ? 8.384 26.480 50.797 1.00 44.51 0 HIS D O 1
ATOM 2966 N N . MET D 1 21 ? 10.228 25.389 50.115 1.00 42.00 1 MET D N 1
ATOM 2967 C CA . MET D 1 21 ? 9.855 25.420 48.700 1.00 40.06 1 MET D CA 1
ATOM 2968 C C . MET D 1 21 ? 8.502 24.772 48.439 1.00 37.42 1 MET D C 1
ATOM 2969 O O . MET D 1 21 ? 7.713 25.254 47.623 1.00 34.56 1 MET D O 1
ATOM 2974 N N . ARG D 1 22 ? 8.245 23.662 49.119 1.00 34.73 2 ARG D N 1
ATOM 2975 C CA . ARG D 1 22 ? 6.994 22.948 48.932 1.00 33.88 2 ARG D CA 1
ATOM 2976 C C . ARG D 1 22 ? 5.792 23.857 49.161 1.00 31.79 2 ARG D C 1
ATOM 2977 O O . ARG D 1 22 ? 4.938 23.989 48.287 1.00 30.92 2 ARG D O 1
ATOM 2985 N N . THR D 1 23 ? 5.730 24.491 50.328 1.00 30.22 3 THR D N 1
ATOM 2986 C CA . THR D 1 23 ? 4.609 25.370 50.649 1.00 28.94 3 THR D CA 1
ATOM 2987 C C . THR D 1 23 ? 4.483 26.532 49.669 1.00 27.41 3 THR D C 1
ATOM 2988 O O . THR D 1 23 ? 3.384 26.854 49.222 1.00 27.01 3 THR D O 1
ATOM 2992 N N . LEU D 1 24 ? 5.618 27.139 49.330 1.00 27.31 4 LEU D N 1
ATOM 2993 C CA . LEU D 1 24 ? 5.663 28.267 48.406 1.00 28.33 4 LEU D CA 1
ATOM 2994 C C . LEU D 1 24 ? 5.102 27.934 47.019 1.00 29.18 4 LEU D C 1
ATOM 2995 O O . LEU D 1 24 ? 4.275 28.679 46.481 1.00 27.37 4 LEU D O 1
ATOM 3000 N N . LEU D 1 25 ? 5.550 26.817 46.446 1.00 27.81 5 LEU D N 1
ATOM 3001 C CA . LEU D 1 25 ? 5.101 26.407 45.122 1.00 29.51 5 LEU D CA 1
ATOM 3002 C C . LEU D 1 25 ? 3.615 26.092 45.095 1.00 29.52 5 LEU D C 1
ATOM 3003 O O . LEU D 1 25 ? 2.930 26.425 44.124 1.00 28.87 5 LEU D O 1
ATOM 3008 N N . ILE D 1 26 ? 3.118 25.460 46.158 1.00 27.48 6 ILE D N 1
ATOM 3009 C CA . ILE D 1 26 ? 1.699 25.127 46.239 1.00 28.49 6 ILE D CA 1
ATOM 3010 C C . ILE D 1 26 ? 0.874 26.417 46.249 1.00 28.17 6 ILE D C 1
ATOM 3011 O O . ILE D 1 26 ? -0.107 26.533 45.520 1.00 27.24 6 ILE D O 1
ATOM 3016 N N . ARG D 1 27 ? 1.269 27.373 47.087 1.00 27.81 7 ARG D N 1
ATOM 3017 C CA . ARG D 1 27 ? 0.572 28.655 47.165 1.00 27.29 7 ARG D CA 1
ATOM 3018 C C . ARG D 1 27 ? 0.676 29.383 45.827 1.00 26.41 7 ARG D C 1
ATOM 3019 O O . ARG D 1 27 ? -0.311 29.929 45.328 1.00 26.19 7 ARG D O 1
ATOM 3027 N N . TYR D 1 28 ? 1.870 29.367 45.241 1.00 25.34 8 TYR D N 1
ATOM 3028 C CA . TYR D 1 28 ? 2.099 30.032 43.965 1.00 26.12 8 TYR D CA 1
ATOM 3029 C C . TYR D 1 28 ? 1.194 29.505 42.853 1.00 27.60 8 TYR D C 1
ATOM 3030 O O . TYR D 1 28 ? 0.481 30.268 42.198 1.00 27.87 8 TYR D O 1
ATOM 3039 N N . ILE D 1 29 ? 1.223 28.195 42.639 1.00 28.38 9 ILE D N 1
ATOM 3040 C CA . ILE D 1 29 ? 0.409 27.588 41.596 1.00 27.95 9 ILE D CA 1
ATOM 3041 C C . ILE D 1 29 ? -1.085 27.822 41.823 1.00 27.26 9 ILE D C 1
ATOM 3042 O O . ILE D 1 29 ? -1.825 28.080 40.876 1.00 27.27 9 ILE D O 1
ATOM 3047 N N . LEU D 1 30 ? -1.536 27.758 43.069 1.00 26.36 10 LEU D N 1
ATOM 3048 C CA . LEU D 1 30 ? -2.953 27.980 43.331 1.00 27.05 10 LEU D CA 1
ATOM 3049 C C . LEU D 1 30 ? -3.364 29.426 43.039 1.00 27.60 10 LEU D C 1
ATOM 3050 O O . LEU D 1 30 ? -4.457 29.673 42.509 1.00 25.24 10 LEU D O 1
ATOM 3055 N N . TRP D 1 31 ? -2.496 30.382 43.369 1.00 27.41 11 TRP D N 1
ATOM 3056 C CA . TRP D 1 31 ? -2.812 31.785 43.103 1.00 26.79 11 TRP D CA 1
ATOM 3057 C C . TRP D 1 31 ? -2.894 32.016 41.597 1.00 28.36 11 TRP D C 1
ATOM 3058 O O . TRP D 1 31 ? -3.756 32.747 41.118 1.00 28.77 11 TRP D O 1
ATOM 3069 N N . ARG D 1 32 ? -1.981 31.395 40.858 1.00 30.56 12 ARG D N 1
ATOM 3070 C CA . ARG D 1 32 ? -1.960 31.518 39.406 1.00 32.58 12 ARG D CA 1
ATOM 3071 C C . ARG D 1 32 ? -3.268 31.014 38.798 1.00 32.95 12 ARG D C 1
ATOM 3072 O O . ARG D 1 32 ? -3.691 31.488 37.743 1.00 33.17 12 ARG D O 1
ATOM 3080 N N . ASN D 1 33 ? -3.909 30.062 39.469 1.00 31.92 13 ASN D N 1
ATOM 3081 C CA . ASN D 1 33 ? -5.159 29.506 38.975 1.00 32.93 13 ASN D CA 1
ATOM 3082 C C . ASN D 1 33 ? -6.371 30.399 39.216 1.00 34.14 13 ASN D C 1
ATOM 3083 O O . ASN D 1 33 ? -7.200 30.558 38.317 1.00 35.90 13 ASN D O 1
ATOM 3088 N N . ASP D 1 34 ? -6.501 30.975 40.411 1.00 33.62 14 ASP D N 1
ATOM 3089 C CA . ASP D 1 34 ? -7.665 31.818 40.665 1.00 34.58 14 ASP D CA 1
ATOM 3090 C C . ASP D 1 34 ? -7.420 33.328 40.615 1.00 36.15 14 ASP D C 1
ATOM 3091 O O . ASP D 1 34 ? -8.371 34.107 40.554 1.00 36.94 14 ASP D O 1
ATOM 3096 N N . ASN D 1 35 ? -6.155 33.740 40.618 1.00 36.54 15 ASN D N 1
ATOM 3097 C CA . ASN D 1 35 ? -5.810 35.160 40.559 1.00 38.25 15 ASN D CA 1
ATOM 3098 C C . ASN D 1 35 ? -6.505 36.016 41.615 1.00 35.80 15 ASN D C 1
ATOM 3099 O O . ASN D 1 35 ? -6.793 37.197 41.385 1.00 35.10 15 ASN D O 1
ATOM 3104 N N . ASP D 1 36 ? -6.780 35.407 42.765 1.00 33.11 16 ASP D N 1
ATOM 3105 C CA . ASP D 1 36 ? -7.413 36.105 43.881 1.00 31.66 16 ASP D CA 1
ATOM 3106 C C . ASP D 1 36 ? -6.356 37.023 44.500 1.00 30.23 16 ASP D C 1
ATOM 3107 O O . ASP D 1 36 ? -5.379 36.552 45.092 1.00 28.95 16 ASP D O 1
ATOM 3112 N N . GLN D 1 37 ? -6.547 38.332 44.363 1.00 28.18 17 GLN D N 1
ATOM 3113 C CA . GLN D 1 37 ? -5.574 39.287 44.902 1.00 28.00 17 GLN D CA 1
ATOM 3114 C C . GLN D 1 37 ? -5.207 39.047 46.373 1.00 26.08 17 GLN D C 1
ATOM 3115 O O . GLN D 1 37 ? -4.080 39.299 46.772 1.00 26.88 17 GLN D O 1
ATOM 3121 N N . THR D 1 38 ? -6.153 38.557 47.168 1.00 26.43 18 THR D N 1
ATOM 3122 C CA . THR D 1 38 ? -5.903 38.318 48.588 1.00 29.86 18 THR D CA 1
ATOM 3123 C C . THR D 1 38 ? -4.899 37.196 48.842 1.00 30.53 18 THR D C 1
ATOM 3124 O O . THR D 1 38 ? -4.398 37.050 49.955 1.00 32.03 18 THR D O 1
ATOM 3128 N N . TYR D 1 39 ? -4.604 36.406 47.814 1.00 29.26 19 TYR D N 1
ATOM 3129 C CA . TYR D 1 39 ? -3.648 35.321 47.968 1.00 29.22 19 TYR D CA 1
ATOM 3130 C C . TYR D 1 39 ? -2.343 35.584 47.231 1.00 29.86 19 TYR D C 1
ATOM 3131 O O . TYR D 1 39 ? -1.449 34.733 47.209 1.00 28.35 19 TYR D O 1
ATOM 3140 N N . TYR D 1 40 ? -2.222 36.761 46.621 1.00 29.48 20 TYR D N 1
ATOM 3141 C CA . TYR D 1 40 ? -0.973 37.071 45.941 1.00 28.76 20 TYR D CA 1
ATOM 3142 C C . TYR D 1 40 ? 0.064 37.346 47.013 1.00 27.59 20 TYR D C 1
ATOM 3143 O O . TYR D 1 40 ? -0.281 37.767 48.114 1.00 29.23 20 TYR D O 1
ATOM 3152 N N . ASN D 1 41 ? 1.328 37.099 46.692 1.00 27.93 21 ASN D N 1
ATOM 3153 C CA . ASN D 1 41 ? 2.406 37.360 47.630 1.00 29.00 21 ASN D CA 1
ATOM 3154 C C . ASN D 1 41 ? 3.660 37.712 46.842 1.00 29.89 21 ASN D C 1
ATOM 3155 O O . ASN D 1 41 ? 3.976 37.056 45.845 1.00 28.76 21 ASN D O 1
ATOM 3160 N N . ASP D 1 42 ? 4.373 38.744 47.289 1.00 30.78 22 ASP D N 1
ATOM 3161 C CA . ASP D 1 42 ? 5.597 39.175 46.617 1.00 33.50 22 ASP D CA 1
ATOM 3162 C C . ASP D 1 42 ? 6.620 38.050 46.482 1.00 33.06 22 ASP D C 1
ATOM 3163 O O . ASP D 1 42 ? 7.533 38.130 45.658 1.00 30.83 22 ASP D O 1
ATOM 3168 N N . ASP D 1 43 ? 6.472 37.008 47.301 1.00 33.13 23 ASP D N 1
ATOM 3169 C CA . ASP D 1 43 ? 7.364 35.850 47.224 1.00 32.79 23 ASP D CA 1
ATOM 3170 C C . ASP D 1 43 ? 7.234 35.261 45.812 1.00 31.17 23 ASP D C 1
ATOM 3171 O O . ASP D 1 43 ? 8.132 34.582 45.324 1.00 29.87 23 ASP D O 1
ATOM 3176 N N . PHE D 1 44 ? 6.105 35.542 45.161 1.00 31.23 24 PHE D N 1
ATOM 3177 C CA . PHE D 1 44 ? 5.818 35.010 43.825 1.00 32.28 24 PHE D CA 1
ATOM 3178 C C . PHE D 1 44 ? 6.586 35.595 42.642 1.00 32.40 24 PHE D C 1
ATOM 3179 O O . PHE D 1 44 ? 6.813 34.888 41.660 1.00 32.93 24 PHE D O 1
ATOM 3187 N N . LYS D 1 45 ? 6.988 36.864 42.731 1.00 34.06 25 LYS D N 1
ATOM 3188 C CA . LYS D 1 45 ? 7.692 37.530 41.630 1.00 37.04 25 LYS D CA 1
ATOM 3189 C C . LYS D 1 45 ? 8.809 36.757 40.967 1.00 37.97 25 LYS D C 1
ATOM 3190 O O . LYS D 1 45 ? 8.832 36.624 39.741 1.00 37.72 25 LYS D O 1
ATOM 3196 N N . LYS D 1 46 ? 9.748 36.259 41.762 1.00 38.10 26 LYS D N 1
ATOM 3197 C CA . LYS D 1 46 ? 10.861 35.522 41.191 1.00 39.57 26 LYS D CA 1
ATOM 3198 C C . LYS D 1 46 ? 10.459 34.187 40.584 1.00 39.12 26 LYS D C 1
ATOM 3199 O O . LYS D 1 46 ? 11.153 33.669 39.710 1.00 38.54 26 LYS D O 1
ATOM 3205 N N . LEU D 1 47 ? 9.330 33.636 41.028 1.00 38.07 27 LEU D N 1
ATOM 3206 C CA . LEU D 1 47 ? 8.851 32.376 40.468 1.00 36.97 27 LEU D CA 1
ATOM 3207 C C . LEU D 1 47 ? 8.260 32.667 39.087 1.00 37.30 27 LEU D C 1
ATOM 3208 O O . LEU D 1 47 ? 8.389 31.871 38.162 1.00 36.79 27 LEU D O 1
ATOM 3213 N N . MET D 1 48 ? 7.620 33.824 38.950 1.00 37.87 28 MET D N 1
ATOM 3214 C CA . MET D 1 48 ? 7.023 34.214 37.678 1.00 39.69 28 MET D CA 1
ATOM 3215 C C . MET D 1 48 ? 8.066 34.423 36.586 1.00 40.34 28 MET D C 1
ATOM 3216 O O . MET D 1 48 ? 7.763 34.299 35.401 1.00 39.96 28 MET D O 1
ATOM 3221 N N . LEU D 1 49 ? 9.296 34.733 36.981 1.00 40.85 29 LEU D N 1
ATOM 3222 C CA . LEU D 1 49 ? 10.361 34.945 36.003 1.00 42.74 29 LEU D CA 1
ATOM 3223 C C . LEU D 1 49 ? 10.692 33.651 35.259 1.00 42.42 29 LEU D C 1
ATOM 3224 O O . LEU D 1 49 ? 11.300 33.674 34.190 1.00 43.33 29 LEU D O 1
ATOM 3229 N N . LEU D 1 50 ? 10.285 32.524 35.830 1.00 41.41 30 LEU D N 1
ATOM 3230 C CA . LEU D 1 50 ? 10.518 31.229 35.209 1.00 39.74 30 LEU D CA 1
ATOM 3231 C C . LEU D 1 50 ? 9.628 31.040 33.970 1.00 39.10 30 LEU D C 1
ATOM 3232 O O . LEU D 1 50 ? 9.864 30.144 33.164 1.00 38.10 30 LEU D O 1
ATOM 3237 N N . ASP D 1 51 ? 8.614 31.890 33.817 1.00 38.27 31 ASP D N 1
ATOM 3238 C CA . ASP D 1 51 ? 7.702 31.791 32.682 1.00 41.69 31 ASP D CA 1
ATOM 3239 C C . ASP D 1 51 ? 8.405 31.794 31.331 1.00 44.57 31 ASP D C 1
ATOM 3240 O O . ASP D 1 51 ? 7.975 31.108 30.406 1.00 47.13 31 ASP D O 1
ATOM 3245 N N . GLU D 1 52 ? 9.488 32.557 31.222 1.00 45.80 32 GLU D N 1
ATOM 3246 C CA . GLU D 1 52 ? 10.239 32.659 29.976 1.00 48.92 32 GLU D CA 1
ATOM 3247 C C . GLU D 1 52 ? 10.867 31.343 29.521 1.00 49.11 32 GLU D C 1
ATOM 3248 O O . GLU D 1 52 ? 11.374 31.245 28.403 1.00 49.01 32 GLU D O 1
ATOM 3254 N N . LEU D 1 53 ? 10.841 30.334 30.383 1.00 49.93 33 LEU D N 1
ATOM 3255 C CA . LEU D 1 53 ? 11.417 29.041 30.044 1.00 50.58 33 LEU D CA 1
ATOM 3256 C C . LEU D 1 53 ? 10.426 28.147 29.317 1.00 50.96 33 LEU D C 1
ATOM 3257 O O . LEU D 1 53 ? 10.797 27.112 28.765 1.00 50.93 33 LEU D O 1
ATOM 3262 N N . VAL D 1 54 ? 9.165 28.553 29.312 1.00 51.77 34 VAL D N 1
ATOM 3263 C CA . VAL D 1 54 ? 8.121 27.776 28.660 1.00 53.65 34 VAL D CA 1
ATOM 3264 C C . VAL D 1 54 ? 7.358 28.647 27.670 1.00 55.26 34 VAL D C 1
ATOM 3265 O O . VAL D 1 54 ? 6.960 29.763 27.995 1.00 55.94 34 VAL D O 1
ATOM 3269 N N . ASP D 1 55 ? 7.158 28.136 26.460 1.00 57.54 35 ASP D N 1
ATOM 3270 C CA . ASP D 1 55 ? 6.440 28.882 25.429 1.00 59.94 35 ASP D CA 1
ATOM 3271 C C . ASP D 1 55 ? 4.932 28.821 25.665 1.00 59.91 35 ASP D C 1
ATOM 3272 O O . ASP D 1 55 ? 4.382 27.742 25.882 1.00 59.58 35 ASP D O 1
ATOM 3277 N N . ASP D 1 56 ? 4.267 29.975 25.632 1.00 60.30 36 ASP D N 1
ATOM 3278 C CA . ASP D 1 56 ? 2.819 30.022 25.839 1.00 61.39 36 ASP D CA 1
ATOM 3279 C C . ASP D 1 56 ? 2.105 29.079 24.870 1.00 61.86 36 ASP D C 1
ATOM 3280 O O . ASP D 1 56 ? 1.030 28.554 25.174 1.00 60.51 36 ASP D O 1
ATOM 3285 N N . GLY D 1 57 ? 2.713 28.876 23.703 1.00 62.28 37 GLY D N 1
ATOM 3286 C CA . GLY D 1 57 ? 2.137 28.001 22.696 1.00 62.37 37 GLY D CA 1
ATOM 3287 C C . GLY D 1 57 ? 2.113 26.547 23.128 1.00 62.62 37 GLY D C 1
ATOM 3288 O O . GLY D 1 57 ? 1.094 25.864 22.971 1.00 63.15 37 GLY D O 1
ATOM 3289 N N . ASP D 1 58 ? 3.233 26.063 23.660 1.00 61.58 38 ASP D N 1
ATOM 3290 C CA . ASP D 1 58 ? 3.315 24.683 24.124 1.00 61.05 38 ASP D CA 1
ATOM 3291 C C . ASP D 1 58 ? 2.290 24.455 25.232 1.00 58.31 38 ASP D C 1
ATOM 3292 O O . ASP D 1 58 ? 1.793 23.343 25.411 1.00 58.53 38 ASP D O 1
ATOM 3297 N N . VAL D 1 59 ? 1.968 25.516 25.967 1.00 54.77 39 VAL D N 1
ATOM 3298 C CA . VAL D 1 59 ? 0.985 25.432 27.043 1.00 51.67 39 VAL D CA 1
ATOM 3299 C C . VAL D 1 59 ? -0.429 25.316 26.479 1.00 50.74 39 VAL D C 1
ATOM 3300 O O . VAL D 1 59 ? -1.264 24.611 27.045 1.00 49.02 39 VAL D O 1
ATOM 3304 N N . CYS D 1 60 ? -0.695 26.013 25.373 1.00 50.15 40 CYS D N 1
ATOM 3305 C CA . CYS D 1 60 ? -2.009 25.966 24.735 1.00 50.15 40 CYS D CA 1
ATOM 3306 C C . CYS D 1 60 ? -2.297 24.551 24.263 1.00 47.73 40 CYS D C 1
ATOM 3307 O O . CYS D 1 60 ? -3.413 24.051 24.419 1.00 44.57 40 CYS D O 1
ATOM 3310 N N . THR D 1 61 ? -1.282 23.911 23.689 1.00 46.38 41 THR D N 1
ATOM 3311 C CA . THR D 1 61 ? -1.416 22.538 23.216 1.00 45.66 41 THR D CA 1
ATOM 3312 C C . THR D 1 61 ? -1.778 21.637 24.396 1.00 43.84 41 THR D C 1
ATOM 3313 O O . THR D 1 61 ? -2.706 20.834 24.313 1.00 43.10 41 THR D O 1
ATOM 3317 N N . LEU D 1 62 ? -1.049 21.781 25.499 1.00 41.24 42 LEU D N 1
ATOM 3318 C CA . LEU D 1 62 ? -1.315 20.981 26.688 1.00 39.63 42 LEU D CA 1
ATOM 3319 C C . LEU D 1 62 ? -2.733 21.241 27.211 1.00 38.71 42 LEU D C 1
ATOM 3320 O O . LEU D 1 62 ? -3.442 20.307 27.601 1.00 35.92 42 LEU D O 1
ATOM 3325 N N . ILE D 1 63 ? -3.145 22.509 27.211 1.00 37.92 43 ILE D N 1
ATOM 3326 C CA . ILE D 1 63 ? -4.485 22.881 27.665 1.00 39.34 43 ILE D CA 1
ATOM 3327 C C . ILE D 1 63 ? -5.538 22.240 26.755 1.00 40.49 43 ILE D C 1
ATOM 3328 O O . ILE D 1 63 ? -6.566 21.750 27.225 1.00 38.82 43 ILE D O 1
ATOM 3333 N N . LYS D 1 64 ? -5.278 22.267 25.451 1.00 43.35 44 LYS D N 1
ATOM 3334 C CA . LYS D 1 64 ? -6.183 21.691 24.455 1.00 44.62 44 LYS D CA 1
ATOM 3335 C C . LYS D 1 64 ? -6.464 20.217 24.762 1.00 42.31 44 LYS D C 1
ATOM 3336 O O . LYS D 1 64 ? -7.616 19.778 24.736 1.00 42.05 44 LYS D O 1
ATOM 3342 N N . ASN D 1 65 ? -5.410 19.458 25.048 1.00 39.89 45 ASN D N 1
ATOM 3343 C CA . ASN D 1 65 ? -5.562 18.042 25.352 1.00 40.15 45 ASN D CA 1
ATOM 3344 C C . ASN D 1 65 ? -6.291 17.802 26.668 1.00 40.07 45 ASN D C 1
ATOM 3345 O O . ASN D 1 65 ? -7.105 16.881 26.774 1.00 39.19 45 ASN D O 1
ATOM 3350 N N . MET D 1 66 ? -5.999 18.622 27.675 1.00 37.30 46 MET D N 1
ATOM 3351 C CA . MET D 1 66 ? -6.666 18.466 28.957 1.00 35.04 46 MET D CA 1
ATOM 3352 C C . MET D 1 66 ? -8.165 18.620 28.746 1.00 34.98 46 MET D C 1
ATOM 3353 O O . MET D 1 66 ? -8.962 17.863 29.302 1.00 34.58 46 MET D O 1
ATOM 3358 N N . ARG D 1 67 ? -8.535 19.597 27.922 1.00 34.42 47 ARG D N 1
ATOM 3359 C CA . ARG D 1 67 ? -9.930 19.861 27.606 1.00 35.31 47 ARG D CA 1
ATOM 3360 C C . ARG D 1 67 ? -10.529 18.680 26.825 1.00 36.97 47 ARG D C 1
ATOM 3361 O O . ARG D 1 67 ? -11.674 18.291 27.056 1.00 34.81 47 ARG D O 1
ATOM 3369 N N . MET D 1 68 ? -9.753 18.111 25.904 1.00 36.82 48 MET D N 1
ATOM 3370 C CA . MET D 1 68 ? -10.234 16.985 25.106 1.00 39.19 48 MET D CA 1
ATOM 3371 C C . MET D 1 68 ? -10.402 15.729 25.954 1.00 37.31 48 MET D C 1
ATOM 3372 O O . MET D 1 68 ? -11.281 14.917 25.685 1.00 36.29 48 MET D O 1
ATOM 3377 N N . THR D 1 69 ? -9.573 15.572 26.984 1.00 37.69 49 THR D N 1
ATOM 3378 C CA . THR D 1 69 ? -9.696 14.409 27.867 1.00 37.00 49 THR D CA 1
ATOM 3379 C C . THR D 1 69 ? -10.599 14.732 29.057 1.00 35.61 49 THR D C 1
ATOM 3380 O O . THR D 1 69 ? -11.006 13.832 29.799 1.00 34.73 49 THR D O 1
ATOM 3384 N N . LEU D 1 70 ? -10.930 16.013 29.216 1.00 35.32 50 LEU D N 1
ATOM 3385 C CA . LEU D 1 70 ? -11.758 16.476 30.333 1.00 34.37 50 LEU D CA 1
ATOM 3386 C C . LEU D 1 70 ? -11.099 16.084 31.646 1.00 34.69 50 LEU D C 1
ATOM 3387 O O . LEU D 1 70 ? -11.774 15.645 32.579 1.00 34.66 50 LEU D O 1
ATOM 3392 N N . SER D 1 71 ? -9.782 16.250 31.720 1.00 34.47 51 SER D N 1
ATOM 3393 C CA . SER D 1 71 ? -9.052 15.881 32.925 1.00 33.09 51 SER D CA 1
ATOM 3394 C C . SER D 1 71 ? -7.649 16.481 32.972 1.00 33.42 51 SER D C 1
ATOM 3395 O O . SER D 1 71 ? -7.177 17.099 32.012 1.00 30.77 51 SER D O 1
ATOM 3398 N N . ASP D 1 72 ? -6.987 16.258 34.101 1.00 33.15 52 ASP D N 1
ATOM 3399 C CA . ASP D 1 72 ? -5.632 16.725 34.317 1.00 36.73 52 ASP D CA 1
ATOM 3400 C C . ASP D 1 72 ? -4.661 15.683 33.763 1.00 36.47 52 ASP D C 1
ATOM 3401 O O . ASP D 1 72 ? -3.444 15.806 33.926 1.00 38.61 52 ASP D O 1
ATOM 3406 N N . GLY D 1 73 ? -5.212 14.661 33.107 1.00 36.06 53 GLY D N 1
ATOM 3407 C CA . GLY D 1 73 ? -4.400 13.590 32.541 1.00 33.42 53 GLY D CA 1
ATOM 3408 C C . GLY D 1 73 ? -3.154 14.052 31.804 1.00 33.14 53 GLY D C 1
ATOM 3409 O O . GLY D 1 73 ? -2.037 13.675 32.168 1.00 31.46 53 GLY D O 1
ATOM 3410 N N . PRO D 1 74 ? -3.308 14.870 30.755 1.00 31.61 54 PRO D N 1
ATOM 3411 C CA . PRO D 1 74 ? -2.137 15.346 30.010 1.00 32.11 54 PRO D CA 1
ATOM 3412 C C . PRO D 1 74 ? -1.140 16.092 30.907 1.00 32.76 54 PRO D C 1
ATOM 3413 O O . PRO D 1 74 ? 0.071 15.992 30.716 1.00 32.89 54 PRO D O 1
ATOM 3417 N N . LEU D 1 75 ? -1.652 16.840 31.884 1.00 32.73 55 LEU D N 1
ATOM 3418 C CA . LEU D 1 75 ? -0.786 17.586 32.793 1.00 32.67 55 LEU D CA 1
ATOM 3419 C C . LEU D 1 75 ? 0.059 16.602 33.593 1.00 33.17 55 LEU D C 1
ATOM 3420 O O . LEU D 1 75 ? 1.270 16.769 33.710 1.00 31.26 55 LEU D O 1
ATOM 3425 N N . LEU D 1 76 ? -0.591 15.584 34.156 1.00 32.50 56 LEU D N 1
ATOM 3426 C CA . LEU D 1 76 ? 0.125 14.585 34.936 1.00 35.33 56 LEU D CA 1
ATOM 3427 C C . LEU D 1 76 ? 1.198 13.903 34.076 1.00 36.32 56 LEU D C 1
ATOM 3428 O O . LEU D 1 76 ? 2.303 13.658 34.551 1.00 35.29 56 LEU D O 1
ATOM 3433 N N . ASP D 1 77 ? 0.882 13.617 32.812 1.00 38.34 57 ASP D N 1
ATOM 3434 C CA . ASP D 1 77 ? 1.860 12.988 31.917 1.00 40.60 57 ASP D CA 1
ATOM 3435 C C . ASP D 1 77 ? 3.070 13.891 31.731 1.00 41.42 57 ASP D C 1
ATOM 3436 O O . ASP D 1 77 ? 4.207 13.426 31.721 1.00 42.12 57 ASP D O 1
ATOM 3441 N N . ARG D 1 78 ? 2.827 15.186 31.575 1.00 41.76 58 ARG D N 1
ATOM 3442 C CA . ARG D 1 78 ? 3.928 16.115 31.404 1.00 42.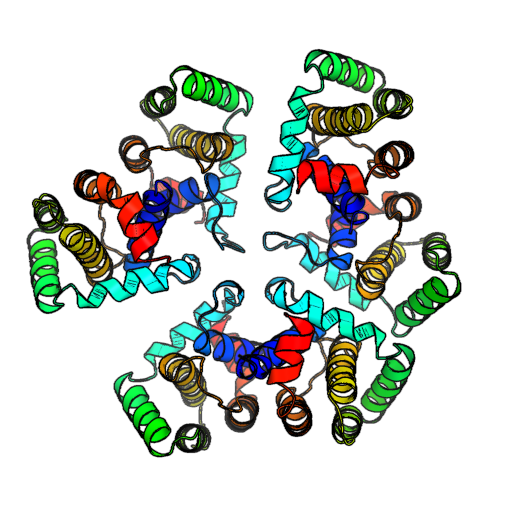46 58 ARG D CA 1
ATOM 3443 C C . ARG D 1 78 ? 4.785 16.129 32.663 1.00 42.68 58 ARG D C 1
ATOM 3444 O O . ARG D 1 78 ? 6.012 16.142 32.587 1.00 42.32 58 ARG D O 1
ATOM 3452 N N . LEU D 1 79 ? 4.132 16.107 33.821 1.00 42.42 59 LEU D N 1
ATOM 3453 C CA . LEU D 1 79 ? 4.839 16.134 35.100 1.00 43.63 59 LEU D CA 1
ATOM 3454 C C . LEU D 1 79 ? 5.603 14.846 35.405 1.00 45.76 59 LEU D C 1
ATOM 3455 O O . LEU D 1 79 ? 6.460 14.821 36.293 1.00 44.32 59 LEU D O 1
ATOM 3460 N N . ASN D 1 80 ? 5.287 13.781 34.672 1.00 47.80 60 ASN D N 1
ATOM 3461 C CA . ASN D 1 80 ? 5.940 12.491 34.871 1.00 51.48 60 ASN D CA 1
ATOM 3462 C C . ASN D 1 80 ? 7.238 12.362 34.095 1.00 51.82 60 ASN D C 1
ATOM 3463 O O . ASN D 1 80 ? 7.974 11.394 34.270 1.00 53.27 60 ASN D O 1
ATOM 3468 N N . GLN D 1 81 ? 7.509 13.333 33.231 1.00 52.61 61 GLN D N 1
ATOM 3469 C CA . GLN D 1 81 ? 8.734 13.327 32.445 1.00 53.78 61 GLN D CA 1
ATOM 3470 C C . GLN D 1 81 ? 9.922 13.524 33.381 1.00 54.56 61 GLN D C 1
ATOM 3471 O O . GLN D 1 81 ? 9.840 14.267 34.360 1.00 53.79 61 GLN D O 1
ATOM 3477 N N . PRO D 1 82 ? 11.047 12.856 33.091 1.00 54.61 62 PRO D N 1
ATOM 3478 C CA . PRO D 1 82 ? 12.247 12.967 33.924 1.00 53.96 62 PRO D CA 1
ATOM 3479 C C . PRO D 1 82 ? 12.798 14.382 34.089 1.00 52.62 62 PRO D C 1
ATOM 3480 O O . PRO D 1 82 ? 12.658 15.233 33.210 1.00 51.02 62 PRO D O 1
ATOM 3484 N N . VAL D 1 83 ? 13.414 14.613 35.242 1.00 52.46 63 VAL D N 1
ATOM 3485 C CA . VAL D 1 83 ? 14.029 15.891 35.576 1.00 52.66 63 VAL D CA 1
ATOM 3486 C C . VAL D 1 83 ? 15.466 15.536 35.960 1.00 53.52 63 VAL D C 1
ATOM 3487 O O . VAL D 1 83 ? 15.694 14.867 36.967 1.00 53.30 63 VAL D O 1
ATOM 3491 N N . ASN D 1 84 ? 16.435 15.980 35.163 1.00 54.94 64 ASN D N 1
ATOM 3492 C CA . ASN D 1 84 ? 17.831 15.640 35.430 1.00 57.12 64 ASN D CA 1
ATOM 3493 C C . ASN D 1 84 ? 18.712 16.788 35.908 1.00 58.19 64 ASN D C 1
ATOM 3494 O O . ASN D 1 84 ? 19.898 16.595 36.179 1.00 58.71 64 ASN D O 1
ATOM 3499 N N . ASN D 1 85 ? 18.139 17.982 36.010 1.00 59.12 65 ASN D N 1
ATOM 3500 C CA . ASN D 1 85 ? 18.891 19.143 36.468 1.00 59.51 65 ASN D CA 1
ATOM 3501 C C . ASN D 1 85 ? 17.940 20.224 36.965 1.00 59.51 65 ASN D C 1
ATOM 3502 O O . ASN D 1 85 ? 16.732 20.159 36.726 1.00 59.52 65 ASN D O 1
ATOM 3507 N N . ILE D 1 86 ? 18.496 21.217 37.650 1.00 58.22 66 ILE D N 1
ATOM 3508 C CA . ILE D 1 86 ? 17.708 22.311 38.196 1.00 57.53 66 ILE D CA 1
ATOM 3509 C C . ILE D 1 86 ? 16.956 23.105 37.129 1.00 57.22 66 ILE D C 1
ATOM 3510 O O . ILE D 1 86 ? 15.902 23.678 37.407 1.00 58.01 66 ILE D O 1
ATOM 3515 N N . GLU D 1 87 ? 17.486 23.138 35.911 1.00 56.43 67 GLU D N 1
ATOM 3516 C CA . GLU D 1 87 ? 16.834 23.874 34.830 1.00 55.29 67 GLU D CA 1
ATOM 3517 C C . GLU D 1 87 ? 15.591 23.108 34.348 1.00 53.99 67 GLU D C 1
ATOM 3518 O O . GLU D 1 87 ? 14.637 23.708 33.847 1.00 53.85 67 GLU D O 1
ATOM 3524 N N . ASP D 1 88 ? 15.607 21.784 34.493 1.00 51.66 68 ASP D N 1
ATOM 3525 C CA . ASP D 1 88 ? 14.458 20.958 34.114 1.00 50.32 68 ASP D CA 1
ATOM 3526 C C . ASP D 1 88 ? 13.392 21.184 35.187 1.00 48.59 68 ASP D C 1
ATOM 3527 O O . ASP D 1 88 ? 12.203 21.304 34.893 1.00 47.36 68 ASP D O 1
ATOM 3532 N N . ALA D 1 89 ? 13.840 21.227 36.439 1.00 45.92 69 ALA D N 1
ATOM 3533 C CA . ALA D 1 89 ? 12.951 21.438 37.567 1.00 44.10 69 ALA D CA 1
ATOM 3534 C C . ALA D 1 89 ? 12.237 22.764 37.384 1.00 43.42 69 ALA D C 1
ATOM 3535 O O . ALA D 1 89 ? 11.032 22.859 37.611 1.00 43.83 69 ALA D O 1
ATOM 3537 N N . LYS D 1 90 ? 12.985 23.783 36.966 1.00 42.01 70 LYS D N 1
ATOM 3538 C CA . LYS D 1 90 ? 12.416 25.107 36.754 1.00 41.18 70 LYS D CA 1
ATOM 3539 C C . LYS D 1 90 ? 11.309 25.083 35.714 1.00 41.31 70 LYS D C 1
ATOM 3540 O O . LYS D 1 90 ? 10.252 25.686 35.912 1.00 42.04 70 LYS D O 1
ATOM 3546 N N . ARG D 1 91 ? 11.551 24.389 34.605 1.00 40.10 71 ARG D N 1
ATOM 3547 C CA . ARG D 1 91 ? 10.562 24.297 33.533 1.00 40.65 71 ARG D CA 1
ATOM 3548 C C . ARG D 1 91 ? 9.287 23.639 34.038 1.00 40.01 71 ARG D C 1
ATOM 3549 O O . ARG D 1 91 ? 8.180 24.074 33.709 1.00 39.42 71 ARG D O 1
ATOM 3557 N N . MET D 1 92 ? 9.453 22.587 34.834 1.00 37.47 72 MET D N 1
ATOM 3558 C CA . MET D 1 92 ? 8.316 21.868 35.382 1.00 38.09 72 MET D CA 1
ATOM 3559 C C . MET D 1 92 ? 7.468 22.792 36.236 1.00 36.03 72 MET D C 1
ATOM 3560 O O . MET D 1 92 ? 6.242 22.720 36.203 1.00 34.63 72 MET D O 1
ATOM 3565 N N . ILE D 1 93 ? 8.123 23.657 37.007 1.00 34.22 73 ILE D N 1
ATOM 3566 C CA . ILE D 1 93 ? 7.412 24.620 37.846 1.00 33.88 73 ILE D CA 1
ATOM 3567 C C . ILE D 1 93 ? 6.644 25.587 36.944 1.00 34.36 73 ILE D C 1
ATOM 3568 O O . ILE D 1 93 ? 5.450 25.837 37.140 1.00 34.64 73 ILE D O 1
ATOM 3573 N N . ALA D 1 94 ? 7.344 26.125 35.951 1.00 33.82 74 ALA D N 1
ATOM 3574 C CA . ALA D 1 94 ? 6.754 27.069 35.011 1.00 35.56 74 ALA D CA 1
ATOM 3575 C C . ALA D 1 94 ? 5.609 26.466 34.196 1.00 35.82 74 ALA D C 1
ATOM 3576 O O . ALA D 1 94 ? 4.618 27.146 33.928 1.00 37.61 74 ALA D O 1
ATOM 3578 N N . ILE D 1 95 ? 5.734 25.204 33.796 1.00 35.21 75 ILE D N 1
ATOM 3579 C CA . ILE D 1 95 ? 4.668 24.582 33.012 1.00 36.76 75 ILE D CA 1
ATOM 3580 C C . ILE D 1 95 ? 3.428 24.448 33.893 1.00 34.29 75 ILE D C 1
ATOM 3581 O O . ILE D 1 95 ? 2.305 24.707 33.448 1.00 34.84 75 ILE D O 1
ATOM 3586 N N . SER D 1 96 ? 3.649 24.068 35.150 1.00 31.26 76 SER D N 1
ATOM 3587 C CA . SER D 1 96 ? 2.574 23.910 36.130 1.00 32.12 76 SER D CA 1
ATOM 3588 C C . SER D 1 96 ? 1.843 25.231 36.372 1.00 30.63 76 SER D C 1
ATOM 3589 O O . SER D 1 96 ? 0.612 25.275 36.408 1.00 30.81 76 SER D O 1
ATOM 3592 N N . ALA D 1 97 ? 2.626 26.293 36.553 1.00 31.36 77 ALA D N 1
ATOM 3593 C CA . ALA D 1 97 ? 2.105 27.630 36.812 1.00 32.29 77 ALA D CA 1
ATOM 3594 C C . ALA D 1 97 ? 1.308 28.199 35.635 1.00 31.52 77 ALA D C 1
ATOM 3595 O O . ALA D 1 97 ? 0.237 28.772 35.832 1.00 32.56 77 ALA D O 1
ATOM 3597 N N . LYS D 1 98 ? 1.825 28.047 34.419 1.00 30.32 78 LYS D N 1
ATOM 3598 C CA . LYS D 1 98 ? 1.124 28.555 33.246 1.00 31.57 78 LYS D CA 1
ATOM 3599 C C . LYS D 1 98 ? -0.141 27.748 32.974 1.00 31.04 78 LYS D C 1
ATOM 3600 O O . LYS D 1 98 ? -1.186 28.319 32.657 1.00 31.36 78 LYS D O 1
ATOM 3606 N N . VAL D 1 99 ? -0.062 26.424 33.089 1.00 28.95 79 VAL D N 1
ATOM 3607 C CA . VAL D 1 99 ? -1.260 25.622 32.871 1.00 26.39 79 VAL D CA 1
ATOM 3608 C C . VAL D 1 99 ? -2.288 26.067 33.900 1.00 27.43 79 VAL D C 1
ATOM 3609 O O . VAL D 1 99 ? -3.454 26.266 33.572 1.00 29.68 79 VAL D O 1
ATOM 3613 N N . ALA D 1 100 ? -1.846 26.248 35.143 1.00 27.51 80 ALA D N 1
ATOM 3614 C CA . ALA D 1 100 ? -2.740 26.692 36.210 1.00 29.81 80 ALA D CA 1
ATOM 3615 C C . ALA D 1 100 ? -3.405 28.023 35.844 1.00 31.03 80 ALA D C 1
ATOM 3616 O O . ALA D 1 100 ? -4.598 28.220 36.076 1.00 30.83 80 ALA D O 1
ATOM 3618 N N . ARG D 1 101 ? -2.622 28.928 35.263 1.00 34.79 81 ARG D N 1
ATOM 3619 C CA . ARG D 1 101 ? -3.111 30.242 34.867 1.00 36.63 81 ARG D CA 1
ATOM 3620 C C . ARG D 1 101 ? -4.126 30.197 33.727 1.00 36.47 81 ARG D C 1
ATOM 3621 O O . ARG D 1 101 ? -5.167 30.834 33.802 1.00 37.69 81 ARG D O 1
ATOM 3629 N N . ASP D 1 102 ? -3.831 29.437 32.677 1.00 37.53 82 ASP D N 1
ATOM 3630 C CA . ASP D 1 102 ? -4.721 29.381 31.523 1.00 37.37 82 ASP D CA 1
ATOM 3631 C C . ASP D 1 102 ? -5.844 28.348 31.531 1.00 37.34 82 ASP D C 1
ATOM 3632 O O . ASP D 1 102 ? -6.719 28.383 30.668 1.00 35.80 82 ASP D O 1
ATOM 3637 N N . ILE D 1 103 ? -5.847 27.443 32.504 1.00 37.24 83 ILE D N 1
ATOM 3638 C CA . ILE D 1 103 ? -6.895 26.432 32.549 1.00 35.45 83 ILE D CA 1
ATOM 3639 C C . ILE D 1 103 ? -8.205 26.994 33.111 1.00 35.78 83 ILE D C 1
ATOM 3640 O O . ILE D 1 103 ? -9.274 26.425 32.890 1.00 34.58 83 ILE D O 1
ATOM 3645 N N . GLY D 1 104 ? -8.129 28.121 33.818 1.00 36.19 84 GLY D N 1
ATOM 3646 C CA . GLY D 1 104 ? -9.331 28.718 34.387 1.00 36.43 84 GLY D CA 1
ATOM 3647 C C . GLY D 1 104 ? -9.663 28.224 35.788 1.00 37.74 84 GLY D C 1
ATOM 3648 O O . GLY D 1 104 ? -9.444 27.050 36.102 1.00 37.09 84 GLY D O 1
ATOM 3649 N N . GLU D 1 105 ? -10.195 29.116 36.628 1.00 36.67 85 GLU D N 1
ATOM 3650 C CA . GLU D 1 105 ? -10.559 28.785 38.013 1.00 38.31 85 GLU D CA 1
ATOM 3651 C C . GLU D 1 105 ? -11.715 27.789 38.174 1.00 37.48 85 GLU D C 1
ATOM 3652 O O . GLU D 1 105 ? -11.792 27.075 39.183 1.00 35.72 85 GLU D O 1
ATOM 3658 N N . ARG D 1 106 ? -12.620 27.757 37.198 1.00 37.31 86 ARG D N 1
ATOM 3659 C CA . ARG D 1 106 ? -13.771 26.852 37.239 1.00 38.76 86 ARG D CA 1
ATOM 3660 C C . ARG D 1 106 ? -13.350 25.386 37.107 1.00 37.00 86 ARG D C 1
ATOM 3661 O O . ARG D 1 106 ? -14.120 24.484 37.423 1.00 35.30 86 ARG D O 1
ATOM 3669 N N . SER D 1 107 ? -12.129 25.156 36.631 1.00 36.54 87 SER D N 1
ATOM 3670 C CA . SER D 1 107 ? -11.620 23.801 36.438 1.00 35.49 87 SER D CA 1
ATOM 3671 C C . SER D 1 107 ? -11.638 22.980 37.712 1.00 34.56 87 SER D C 1
ATOM 3672 O O . SER D 1 107 ? -11.039 23.363 38.706 1.00 34.39 87 SER D O 1
ATOM 3675 N N . GLU D 1 108 ? -12.330 21.847 37.675 1.00 33.49 88 GLU D N 1
ATOM 3676 C CA . GLU D 1 108 ? -12.414 20.967 38.831 1.00 34.31 88 GLU D CA 1
ATOM 3677 C C . GLU D 1 108 ? -11.246 19.985 38.823 1.00 33.53 88 GLU D C 1
ATOM 3678 O O . GLU D 1 108 ? -11.395 18.815 38.479 1.00 33.78 88 GLU D O 1
ATOM 3684 N N . ILE D 1 109 ? -10.078 20.495 39.199 1.00 31.95 89 ILE D N 1
ATOM 3685 C CA . ILE D 1 109 ? -8.843 19.729 39.242 1.00 30.08 89 ILE D CA 1
ATOM 3686 C C . ILE D 1 109 ? -8.418 19.452 40.683 1.00 31.52 89 ILE D C 1
ATOM 3687 O O . ILE D 1 109 ? -8.486 20.339 41.538 1.00 31.07 89 ILE D O 1
ATOM 3692 N N . ARG D 1 110 ? -7.981 18.224 40.949 1.00 30.76 90 ARG D N 1
ATOM 3693 C CA . ARG D 1 110 ? -7.499 17.854 42.278 1.00 31.14 90 ARG D CA 1
ATOM 3694 C C . ARG D 1 110 ? -6.019 18.197 42.285 1.00 32.47 90 ARG D C 1
ATOM 3695 O O . ARG D 1 110 ? -5.157 17.339 42.040 1.00 32.40 90 ARG D O 1
ATOM 3703 N N . TRP D 1 111 ? -5.733 19.464 42.564 1.00 30.80 91 TRP D N 1
ATOM 3704 C CA . TRP D 1 111 ? -4.369 19.962 42.558 1.00 30.13 91 TRP D CA 1
ATOM 3705 C C . TRP D 1 111 ? -3.343 19.194 43.382 1.00 29.47 91 TRP D C 1
ATOM 3706 O O . TRP D 1 111 ? -2.164 19.172 43.026 1.00 28.34 91 TRP D O 1
ATOM 3717 N N . GLU D 1 112 ? -3.773 18.556 44.467 1.00 29.73 92 GLU D N 1
ATOM 3718 C CA . GLU D 1 112 ? -2.827 17.817 45.291 1.00 30.89 92 GLU D CA 1
ATOM 3719 C C . GLU D 1 112 ? -2.207 16.658 44.507 1.00 32.76 92 GLU D C 1
ATOM 3720 O O . GLU D 1 112 ? -1.087 16.234 44.797 1.00 32.55 92 GLU D O 1
ATOM 3726 N N . GLU D 1 113 ? -2.921 16.167 43.498 1.00 34.77 93 GLU D N 1
ATOM 3727 C CA . GLU D 1 113 ? -2.411 15.081 42.663 1.00 36.69 93 GLU D CA 1
ATOM 3728 C C . GLU D 1 113 ? -1.196 15.551 41.864 1.00 35.13 93 GLU D C 1
ATOM 3729 O O . GLU D 1 113 ? -0.161 14.871 41.816 1.00 32.87 93 GLU D O 1
ATOM 3735 N N . SER D 1 114 ? -1.335 16.710 41.223 1.00 34.44 94 SER D N 1
ATOM 3736 C CA . SER D 1 114 ? -0.246 17.299 40.444 1.00 34.27 94 SER D CA 1
ATOM 3737 C C . SER D 1 114 ? 0.959 17.631 41.332 1.00 32.03 94 SER D C 1
ATOM 3738 O O . SER D 1 114 ? 2.105 17.407 40.948 1.00 33.30 94 SER D O 1
ATOM 3741 N N . PHE D 1 115 ? 0.689 18.183 42.510 1.00 30.99 95 PHE D N 1
ATOM 3742 C CA . PHE D 1 115 ? 1.746 18.548 43.451 1.00 31.52 95 PHE D CA 1
ATOM 3743 C C . PHE D 1 115 ? 2.545 17.310 43.852 1.00 30.92 95 PHE D C 1
ATOM 3744 O O . PHE D 1 115 ? 3.770 17.358 43.961 1.00 30.35 95 PHE D O 1
ATOM 3752 N N . THR D 1 116 ? 1.838 16.207 44.078 1.00 31.38 96 THR D N 1
ATOM 3753 C CA . THR D 1 116 ? 2.479 14.957 44.466 1.00 31.63 96 THR D CA 1
ATOM 3754 C C . THR D 1 116 ? 3.514 14.555 43.423 1.00 31.30 96 THR D C 1
ATOM 3755 O O . THR D 1 116 ? 4.645 14.216 43.758 1.00 30.82 96 THR D O 1
ATOM 3759 N N . ILE D 1 117 ? 3.133 14.614 42.155 1.00 32.06 97 ILE D N 1
ATOM 3760 C CA . ILE D 1 117 ? 4.052 14.242 41.093 1.00 32.46 97 ILE D CA 1
ATOM 3761 C C . ILE D 1 117 ? 5.129 15.298 40.912 1.00 33.28 97 ILE D C 1
ATOM 3762 O O . ILE D 1 117 ? 6.319 14.995 40.912 1.00 34.24 97 ILE D O 1
ATOM 3767 N N . LEU D 1 118 ? 4.709 16.546 40.757 1.00 33.68 98 LEU D N 1
ATOM 3768 C CA . LEU D 1 118 ? 5.660 17.631 40.584 1.00 31.78 98 LEU D CA 1
ATOM 3769 C C . LEU D 1 118 ? 6.794 17.564 41.600 1.00 30.15 98 LEU D C 1
ATOM 3770 O O . LEU D 1 118 ? 7.965 17.635 41.230 1.00 28.11 98 LEU D O 1
ATOM 3775 N N . PHE D 1 119 ? 6.435 17.433 42.875 1.00 29.89 99 PHE D N 1
ATOM 3776 C CA . PHE D 1 119 ? 7.414 17.388 43.964 1.00 32.36 99 PHE D CA 1
ATOM 3777 C C . PHE D 1 119 ? 8.228 16.099 44.011 1.00 34.97 99 PHE D C 1
ATOM 3778 O O . PHE D 1 119 ? 9.378 16.101 44.453 1.00 36.39 99 PHE D O 1
ATOM 3786 N N . ARG D 1 120 ? 7.637 14.999 43.564 1.00 35.81 100 ARG D N 1
ATOM 3787 C CA . ARG D 1 120 ? 8.352 13.734 43.561 1.00 40.16 100 ARG D CA 1
ATOM 3788 C C . ARG D 1 120 ? 9.535 13.913 42.620 1.00 40.18 100 ARG D C 1
ATOM 3789 O O . ARG D 1 120 ? 10.621 13.385 42.855 1.00 40.98 100 ARG D O 1
ATOM 3797 N N . MET D 1 121 ? 9.317 14.692 41.566 1.00 40.82 101 MET D N 1
ATOM 3798 C CA . MET D 1 121 ? 10.348 14.948 40.572 1.00 40.73 101 MET D CA 1
ATOM 3799 C C . MET D 1 121 ? 11.331 16.071 40.896 1.00 41.07 101 MET D C 1
ATOM 3800 O O . MET D 1 121 ? 12.505 15.983 40.536 1.00 41.50 101 MET D O 1
ATOM 3805 N N . ILE D 1 122 ? 10.881 17.118 41.583 1.00 40.01 102 ILE D N 1
ATOM 3806 C CA . ILE D 1 122 ? 11.779 18.237 41.847 1.00 39.87 102 ILE D CA 1
ATOM 3807 C C . ILE D 1 122 ? 12.156 18.542 43.289 1.00 40.81 102 ILE D C 1
ATOM 3808 O O . ILE D 1 122 ? 12.954 19.442 43.525 1.00 40.23 102 ILE D O 1
ATOM 3813 N N . GLU D 1 123 ? 11.607 17.815 44.255 1.00 43.19 103 GLU D N 1
ATOM 3814 C CA . GLU D 1 123 ? 11.923 18.121 45.645 1.00 46.48 103 GLU D CA 1
ATOM 3815 C C . GLU D 1 123 ? 13.412 18.025 45.965 1.00 47.69 103 GLU D C 1
ATOM 3816 O O . GLU D 1 123 ? 13.912 18.739 46.841 1.00 45.45 103 GLU D O 1
ATOM 3822 N N . THR D 1 124 ? 14.124 17.158 45.254 1.00 48.38 104 THR D N 1
ATOM 3823 C CA . THR D 1 124 ? 15.554 17.014 45.492 1.00 49.94 104 THR D CA 1
ATOM 3824 C C . THR D 1 124 ? 16.302 18.292 45.119 1.00 49.70 104 THR D C 1
ATOM 3825 O O . THR D 1 124 ? 17.410 18.528 45.604 1.00 49.82 104 THR D O 1
ATOM 3829 N N . TYR D 1 125 ? 15.693 19.123 44.273 1.00 48.60 105 TYR D N 1
ATOM 3830 C CA . TYR D 1 125 ? 16.323 20.377 43.858 1.00 47.74 105 TYR D CA 1
ATOM 3831 C C . TYR D 1 125 ? 15.843 21.587 44.650 1.00 46.09 105 TYR D C 1
ATOM 3832 O O . TYR D 1 125 ? 16.149 22.722 44.292 1.00 46.83 105 TYR D O 1
ATOM 3841 N N . PHE D 1 126 ? 15.089 21.346 45.718 1.00 44.96 106 PHE D N 1
ATOM 3842 C CA . PHE D 1 126 ? 14.561 22.426 46.548 1.00 44.32 106 PHE D CA 1
ATOM 3843 C C . PHE D 1 126 ? 15.624 23.392 47.070 1.00 45.35 106 PHE D C 1
ATOM 3844 O O . PHE D 1 126 ? 15.484 24.604 46.920 1.00 44.82 106 PHE D O 1
ATOM 3852 N N . ASP D 1 127 ? 16.678 22.859 47.683 1.00 46.98 107 ASP D N 1
ATOM 3853 C CA . ASP D 1 127 ? 17.758 23.689 48.225 1.00 48.22 107 ASP D CA 1
ATOM 3854 C C . ASP D 1 127 ? 18.380 24.575 47.149 1.00 47.70 107 ASP D C 1
ATOM 3855 O O . ASP D 1 127 ? 18.552 25.777 47.351 1.00 46.93 107 ASP D O 1
ATOM 3860 N N . ASP D 1 128 ? 18.715 23.980 46.008 1.00 48.21 108 ASP D N 1
ATOM 3861 C CA . ASP D 1 128 ? 19.315 24.730 44.902 1.00 49.54 108 ASP D CA 1
ATOM 3862 C C . ASP D 1 128 ? 18.362 25.801 44.373 1.00 48.62 108 ASP D C 1
ATOM 3863 O O . ASP D 1 128 ? 18.766 26.946 44.159 1.00 48.40 108 ASP D O 1
ATOM 3868 N N . LEU D 1 129 ? 17.104 25.416 44.153 1.00 46.45 109 LEU D N 1
ATOM 3869 C CA . LEU D 1 129 ? 16.083 26.340 43.668 1.00 44.68 109 LEU D CA 1
ATOM 3870 C C . LEU D 1 129 ? 15.977 27.517 44.622 1.00 43.91 109 LEU D C 1
ATOM 3871 O O . LEU D 1 129 ? 15.920 28.665 44.195 1.00 40.70 109 LEU D O 1
ATOM 3876 N N . MET D 1 130 ? 15.949 27.215 45.918 1.00 46.88 110 MET D N 1
ATOM 3877 C CA . MET D 1 130 ? 15.862 28.232 46.964 1.00 49.97 110 MET D CA 1
ATOM 3878 C C . MET D 1 130 ? 16.959 29.276 46.740 1.00 50.40 110 MET D C 1
ATOM 3879 O O . MET D 1 130 ? 16.683 30.471 46.626 1.00 50.15 110 MET D O 1
ATOM 3884 N N . ILE D 1 131 ? 18.201 28.805 46.664 1.00 50.17 111 ILE D N 1
ATOM 3885 C CA . ILE D 1 131 ? 19.360 29.671 46.449 1.00 52.14 111 ILE D CA 1
ATOM 3886 C C . ILE D 1 131 ? 19.289 30.391 45.105 1.00 52.95 111 ILE D C 1
ATOM 3887 O O . ILE D 1 131 ? 19.366 31.618 45.036 1.00 53.03 111 ILE D O 1
ATOM 3892 N N . ASP D 1 132 ? 19.149 29.608 44.042 1.00 53.90 112 ASP D N 1
ATOM 3893 C CA . ASP D 1 132 ? 19.082 30.123 42.680 1.00 56.20 112 ASP D CA 1
ATOM 3894 C C . ASP D 1 132 ? 18.039 31.225 42.475 1.00 57.10 112 ASP D C 1
ATOM 3895 O O . ASP D 1 132 ? 18.244 32.142 41.676 1.00 56.77 112 ASP D O 1
ATOM 3900 N N . LEU D 1 133 ? 16.924 31.138 43.194 1.00 57.77 113 LEU D N 1
ATOM 3901 C CA . LEU D 1 133 ? 15.859 32.126 43.065 1.00 58.79 113 LEU D CA 1
ATOM 3902 C C . LEU D 1 133 ? 16.001 33.311 44.016 1.00 59.07 113 LEU D C 1
ATOM 3903 O O . LEU D 1 133 ? 15.928 34.464 43.591 1.00 58.54 113 LEU D O 1
ATOM 3908 N N . TYR D 1 134 ? 16.208 33.031 45.298 1.00 60.20 114 TYR D N 1
ATOM 3909 C CA . TYR D 1 134 ? 16.322 34.103 46.280 1.00 62.79 114 TYR D CA 1
ATOM 3910 C C . TYR D 1 134 ? 17.715 34.261 46.896 1.00 65.08 114 TYR D C 1
ATOM 3911 O O . TYR D 1 134 ? 17.847 34.579 48.080 1.00 65.20 114 TYR D O 1
ATOM 3920 N N . GLY D 1 135 ? 18.751 34.055 46.087 1.00 67.49 115 GLY D N 1
ATOM 3921 C CA . GLY D 1 135 ? 20.112 34.188 46.581 1.00 70.02 115 GLY D CA 1
ATOM 3922 C C . GLY D 1 135 ? 20.877 35.327 45.925 1.00 71.51 115 GLY D C 1
ATOM 3923 O O . GLY D 1 135 ? 20.287 36.041 45.084 1.00 72.31 115 GLY D O 1
ATOM 3924 N N . GLY E 1 18 ? -20.394 48.091 73.150 1.00 60.45 -2 GLY E N 1
ATOM 3925 C CA . GLY E 1 18 ? -20.042 49.535 73.358 1.00 60.84 -2 GLY E CA 1
ATOM 3926 C C . GLY E 1 18 ? -18.568 49.744 73.670 1.00 60.58 -2 GLY E C 1
ATOM 3927 O O . GLY E 1 18 ? -17.881 50.503 72.983 1.00 60.00 -2 GLY E O 1
ATOM 3928 N N . SER E 1 19 ? -18.084 49.063 74.707 1.00 60.03 -1 SER E N 1
ATOM 3929 C CA . SER E 1 19 ? -16.689 49.155 75.131 1.00 57.96 -1 SER E CA 1
ATOM 3930 C C . SER E 1 19 ? -15.716 48.759 74.017 1.00 55.83 -1 SER E C 1
ATOM 3931 O O . SER E 1 19 ? -14.540 49.123 74.052 1.00 55.95 -1 SER E O 1
ATOM 3934 N N . HIS E 1 20 ? -16.224 48.012 73.038 1.00 51.63 0 HIS E N 1
ATOM 3935 C CA . HIS E 1 20 ? -15.451 47.541 71.885 1.00 46.72 0 HIS E CA 1
ATOM 3936 C C . HIS E 1 20 ? -14.786 48.692 71.112 1.00 42.54 0 HIS E C 1
ATOM 3937 O O . HIS E 1 20 ? -13.715 48.529 70.533 1.00 40.63 0 HIS E O 1
ATOM 3944 N N . MET E 1 21 ? -15.428 49.854 71.108 1.00 39.48 1 MET E N 1
ATOM 3945 C CA . MET E 1 21 ? -14.899 51.018 70.406 1.00 36.79 1 MET E CA 1
ATOM 3946 C C . MET E 1 21 ? -13.526 51.478 70.907 1.00 34.00 1 MET E C 1
ATOM 3947 O O . MET E 1 21 ? -12.713 51.975 70.128 1.00 33.23 1 MET E O 1
ATOM 3952 N N . ARG E 1 22 ? -13.273 51.311 72.202 1.00 32.33 2 ARG E N 1
ATOM 3953 C CA . ARG E 1 22 ? -12.012 51.738 72.803 1.00 32.44 2 ARG E CA 1
ATOM 3954 C C . ARG E 1 22 ? -10.791 51.088 72.154 1.00 30.78 2 ARG E C 1
ATOM 3955 O O . ARG E 1 22 ? -9.886 51.779 71.690 1.00 30.84 2 ARG E O 1
ATOM 3963 N N . THR E 1 23 ? -10.763 49.762 72.126 1.00 28.54 3 THR E N 1
ATOM 3964 C CA . THR E 1 23 ? -9.653 49.043 71.510 1.00 27.93 3 THR E CA 1
ATOM 3965 C C . THR E 1 23 ? -9.590 49.343 70.012 1.00 25.74 3 THR E C 1
ATOM 3966 O O . THR E 1 23 ? -8.510 49.535 69.457 1.00 23.70 3 THR E O 1
ATOM 3970 N N . LEU E 1 24 ? -10.750 49.409 69.366 1.00 24.93 4 LEU E N 1
ATOM 3971 C CA . LEU E 1 24 ? -10.805 49.686 67.935 1.00 25.88 4 LEU E CA 1
ATOM 3972 C C . LEU E 1 24 ? -10.149 51.034 67.608 1.00 24.63 4 LEU E C 1
ATOM 3973 O O . LEU E 1 24 ? -9.281 51.127 66.739 1.00 22.92 4 LEU E O 1
ATOM 3978 N N . LEU E 1 25 ? -10.581 52.081 68.302 1.00 25.21 5 LEU E N 1
ATOM 3979 C CA . LEU E 1 25 ? -10.039 53.411 68.066 1.00 26.37 5 LEU E CA 1
ATOM 3980 C C . LEU E 1 25 ? -8.535 53.488 68.328 1.00 25.35 5 LEU E C 1
ATOM 3981 O O . LEU E 1 25 ? -7.809 54.153 67.593 1.00 26.10 5 LEU E O 1
ATOM 3986 N N . ILE E 1 26 ? -8.052 52.801 69.356 1.00 24.37 6 ILE E N 1
ATOM 3987 C CA . ILE E 1 26 ? -6.617 52.823 69.615 1.00 23.68 6 ILE E CA 1
ATOM 3988 C C . ILE E 1 26 ? -5.908 52.209 68.401 1.00 21.96 6 ILE E C 1
ATOM 3989 O O . ILE E 1 26 ? -4.966 52.783 67.842 1.00 21.49 6 ILE E O 1
ATOM 3994 N N . ARG E 1 27 ? -6.383 51.041 67.985 1.00 22.37 7 ARG E N 1
ATOM 3995 C CA . ARG E 1 27 ? -5.813 50.346 66.834 1.00 23.90 7 ARG E CA 1
ATOM 3996 C C . ARG E 1 27 ? -5.888 51.163 65.546 1.00 22.68 7 ARG E C 1
ATOM 3997 O O . ARG E 1 27 ? -4.911 51.236 64.800 1.00 22.83 7 ARG E O 1
ATOM 4005 N N . TYR E 1 28 ? -7.043 51.780 65.297 1.00 24.18 8 TYR E N 1
ATOM 4006 C CA . TYR E 1 28 ? -7.254 52.590 64.092 1.00 25.45 8 TYR E CA 1
ATOM 4007 C C . TYR E 1 28 ? -6.330 53.818 64.022 1.00 24.78 8 TYR E C 1
ATOM 4008 O O . TYR E 1 28 ? -5.683 54.057 63.007 1.00 23.85 8 TYR E O 1
ATOM 4017 N N . ILE E 1 29 ? -6.263 54.585 65.104 1.00 25.39 9 ILE E N 1
ATOM 4018 C CA . ILE E 1 29 ? -5.417 55.777 65.135 1.00 25.14 9 ILE E CA 1
ATOM 4019 C C . ILE E 1 29 ? -3.931 55.451 64.957 1.00 23.01 9 ILE E C 1
ATOM 4020 O O . ILE E 1 29 ? -3.223 56.154 64.241 1.00 21.38 9 ILE E O 1
ATOM 4025 N N . LEU E 1 30 ? -3.461 54.377 65.587 1.00 22.42 10 LEU E N 1
ATOM 4026 C CA . LEU E 1 30 ? -2.060 53.983 65.437 1.00 23.05 10 LEU E CA 1
ATOM 4027 C C . LEU E 1 30 ? -1.818 53.497 64.011 1.00 22.95 10 LEU E C 1
ATOM 4028 O O . LEU E 1 30 ? -0.730 53.664 63.463 1.00 21.86 10 LEU E O 1
ATOM 4033 N N . TRP E 1 31 ? -2.839 52.898 63.406 1.00 25.60 11 TRP E N 1
ATOM 4034 C CA . TRP E 1 31 ? -2.708 52.408 62.038 1.00 26.18 11 TRP E CA 1
ATOM 4035 C C . TRP E 1 31 ? -2.530 53.589 61.094 1.00 24.67 11 TRP E C 1
ATOM 4036 O O . TRP E 1 31 ? -1.692 53.543 60.198 1.00 25.56 11 TRP E O 1
ATOM 4047 N N . ARG E 1 32 ? -3.315 54.647 61.300 1.00 24.84 12 ARG E N 1
ATOM 4048 C CA . ARG E 1 32 ? -3.211 55.846 60.463 1.00 25.36 12 ARG E CA 1
ATOM 4049 C C . ARG E 1 32 ? -1.815 56.463 60.609 1.00 27.51 12 ARG E C 1
ATOM 4050 O O . ARG E 1 32 ? -1.267 57.019 59.657 1.00 27.49 12 ARG E O 1
ATOM 4058 N N . ASN E 1 33 ? -1.235 56.371 61.803 1.00 28.49 13 ASN E N 1
ATOM 4059 C CA . ASN E 1 33 ? 0.102 56.923 62.019 1.00 29.43 13 ASN E CA 1
ATOM 4060 C C . ASN E 1 33 ? 1.179 56.054 61.384 1.00 30.55 13 ASN E C 1
ATOM 4061 O O . ASN E 1 33 ? 2.132 56.566 60.796 1.00 29.65 13 ASN E O 1
ATOM 4066 N N . ASP E 1 34 ? 1.032 54.738 61.509 1.00 32.76 14 ASP E N 1
ATOM 4067 C CA . ASP E 1 34 ? 2.012 53.812 60.945 1.00 37.10 14 ASP E CA 1
ATOM 4068 C C . ASP E 1 34 ? 1.372 52.489 60.539 1.00 38.03 14 ASP E C 1
ATOM 4069 O O . ASP E 1 34 ? 1.050 51.667 61.396 1.00 37.08 14 ASP E O 1
ATOM 4074 N N . ASN E 1 35 ? 1.204 52.279 59.237 1.00 38.58 15 ASN E N 1
ATOM 4075 C CA . ASN E 1 35 ? 0.593 51.050 58.751 1.00 41.71 15 ASN E CA 1
ATOM 4076 C C . ASN E 1 35 ? 1.394 49.808 59.130 1.00 41.30 15 ASN E C 1
ATOM 4077 O O . ASN E 1 35 ? 2.618 49.792 59.033 1.00 41.39 15 ASN E O 1
ATOM 4082 N N . ASP E 1 36 ? 0.696 48.772 59.579 1.00 41.25 16 ASP E N 1
ATOM 4083 C CA . ASP E 1 36 ? 1.352 47.519 59.920 1.00 41.51 16 ASP E CA 1
ATOM 4084 C C . ASP E 1 36 ? 1.052 46.563 58.763 1.00 40.46 16 ASP E C 1
ATOM 4085 O O . ASP E 1 36 ? 0.944 47.005 57.618 1.00 40.43 16 ASP E O 1
ATOM 4090 N N . GLN E 1 37 ? 0.895 45.273 59.039 1.00 40.25 17 GLN E N 1
ATOM 4091 C CA . GLN E 1 37 ? 0.631 44.315 57.963 1.00 40.71 17 GLN E CA 1
ATOM 4092 C C . GLN E 1 37 ? -0.845 44.143 57.606 1.00 40.23 17 GLN E C 1
ATOM 4093 O O . GLN E 1 37 ? -1.217 43.159 56.977 1.00 41.77 17 GLN E O 1
ATOM 4099 N N . THR E 1 38 ? -1.682 45.091 57.999 1.00 38.62 18 THR E N 1
ATOM 4100 C CA . THR E 1 38 ? -3.107 44.991 57.713 1.00 38.66 18 THR E CA 1
ATOM 4101 C C . THR E 1 38 ? -3.383 45.108 56.214 1.00 37.96 18 THR E C 1
ATOM 4102 O O . THR E 1 38 ? -3.091 46.132 55.594 1.00 36.29 18 THR E O 1
ATOM 4106 N N . TYR E 1 39 ? -3.931 44.044 55.633 1.00 36.92 19 TYR E N 1
ATOM 4107 C CA . TYR E 1 39 ? -4.255 44.032 54.210 1.00 36.03 19 TYR E CA 1
ATOM 4108 C C . TYR E 1 39 ? -5.654 44.594 54.008 1.00 35.33 19 TYR E C 1
ATOM 4109 O O . TYR E 1 39 ? -5.934 45.256 53.009 1.00 32.33 19 TYR E O 1
ATOM 4118 N N . TYR E 1 40 ? -6.536 44.317 54.960 1.00 33.60 20 TYR E N 1
ATOM 4119 C CA . TYR E 1 40 ? -7.896 44.822 54.878 1.00 33.95 20 TYR E CA 1
ATOM 4120 C C . TYR E 1 40 ? -8.571 44.792 56.236 1.00 33.03 20 TYR E C 1
ATOM 4121 O O . TYR E 1 40 ? -8.451 43.819 56.979 1.00 32.82 20 TYR E O 1
ATOM 4130 N N . ASN E 1 41 ? -9.272 45.875 56.551 1.00 30.86 21 ASN E N 1
ATOM 4131 C CA . ASN E 1 41 ? -9.973 46.000 57.818 1.00 34.02 21 ASN E CA 1
ATOM 4132 C C . ASN E 1 41 ? -11.211 46.846 57.545 1.00 34.19 21 ASN E C 1
ATOM 4133 O O . ASN E 1 41 ? -11.120 48.065 57.366 1.00 33.01 21 ASN E O 1
ATOM 4138 N N . ASP E 1 42 ? -12.364 46.191 57.520 1.00 35.57 22 ASP E N 1
ATOM 4139 C CA . ASP E 1 42 ? -13.622 46.866 57.240 1.00 37.73 22 ASP E CA 1
ATOM 4140 C C . ASP E 1 42 ? -13.991 47.908 58.292 1.00 37.25 22 ASP E C 1
ATOM 4141 O O . ASP E 1 42 ? -14.679 48.887 57.993 1.00 37.07 22 ASP E O 1
ATOM 4146 N N . ASP E 1 43 ? -13.535 47.700 59.520 1.00 36.37 23 ASP E N 1
ATOM 4147 C CA . ASP E 1 43 ? -13.800 48.652 60.587 1.00 36.73 23 ASP E CA 1
ATOM 4148 C C . ASP E 1 43 ? -13.007 49.933 60.344 1.00 34.05 23 ASP E C 1
ATOM 4149 O O . ASP E 1 43 ? -13.544 51.025 60.480 1.00 33.85 23 ASP E O 1
ATOM 4154 N N . PHE E 1 44 ? -11.734 49.788 59.984 1.00 33.31 24 PHE E N 1
ATOM 4155 C CA . PHE E 1 44 ? -10.869 50.934 59.698 1.00 34.58 24 PHE E CA 1
ATOM 4156 C C . PHE E 1 44 ? -11.443 51.737 58.531 1.00 36.67 24 PHE E C 1
ATOM 4157 O O . PHE E 1 44 ? -11.458 52.968 58.557 1.00 36.21 24 PHE E O 1
ATOM 4165 N N . LYS E 1 45 ? -11.902 51.025 57.503 1.00 38.61 25 LYS E N 1
ATOM 4166 C CA . LYS E 1 45 ? -12.463 51.665 56.319 1.00 40.29 25 LYS E CA 1
ATOM 4167 C C . LYS E 1 45 ? -13.664 52.543 56.662 1.00 38.00 25 LYS E C 1
ATOM 4168 O O . LYS E 1 45 ? -13.799 53.654 56.141 1.00 38.39 25 LYS E O 1
ATOM 4174 N N . LYS E 1 46 ? -14.534 52.042 57.534 1.00 35.71 26 LYS E N 1
ATOM 4175 C CA . LYS E 1 46 ? -15.703 52.799 57.953 1.00 37.55 26 LYS E CA 1
ATOM 4176 C C . LYS E 1 46 ? -15.306 54.008 58.792 1.00 37.14 26 LYS E C 1
ATOM 4177 O O . LYS E 1 46 ? -15.949 55.054 58.716 1.00 36.63 26 LYS E O 1
ATOM 4183 N N . LEU E 1 47 ? -14.257 53.866 59.599 1.00 34.51 27 LEU E N 1
ATOM 4184 C CA . LEU E 1 47 ? -13.803 54.982 60.420 1.00 32.66 27 LEU E CA 1
ATOM 4185 C C . LEU E 1 47 ? -13.192 56.062 59.543 1.00 32.15 27 LEU E C 1
ATOM 4186 O O . LEU E 1 47 ? -13.251 57.249 59.868 1.00 32.01 27 LEU E O 1
ATOM 4191 N N . MET E 1 48 ? -12.610 55.657 58.424 1.00 31.13 28 MET E N 1
ATOM 4192 C CA . MET E 1 48 ? -12.020 56.625 57.516 1.00 32.34 28 MET E CA 1
ATOM 4193 C C . MET E 1 48 ? -13.079 57.544 56.899 1.00 32.54 28 MET E C 1
ATOM 4194 O O . MET E 1 48 ? -12.763 58.640 56.452 1.00 29.32 28 MET E O 1
ATOM 4199 N N . LEU E 1 49 ? -14.332 57.100 56.875 1.00 32.97 29 LEU E N 1
ATOM 4200 C CA . LEU E 1 49 ? -15.393 57.916 56.299 1.00 35.79 29 LEU E CA 1
ATOM 4201 C C . LEU E 1 49 ? -15.517 59.226 57.072 1.00 36.40 29 LEU E C 1
ATOM 4202 O O . LEU E 1 49 ? -15.883 60.255 56.504 1.00 37.18 29 LEU E O 1
ATOM 4207 N N . LEU E 1 50 ? -15.203 59.179 58.365 1.00 35.59 30 LEU E N 1
ATOM 4208 C CA . LEU E 1 50 ? -15.276 60.356 59.224 1.00 35.33 30 LEU E CA 1
ATOM 4209 C C . LEU E 1 50 ? -14.315 61.467 58.777 1.00 35.92 30 LEU E C 1
ATOM 4210 O O . LEU E 1 50 ? -14.498 62.635 59.126 1.00 35.28 30 LEU E O 1
ATOM 4215 N N . ASP E 1 51 ? -13.298 61.093 58.004 1.00 35.85 31 ASP E N 1
ATOM 4216 C CA . ASP E 1 51 ? -12.303 62.035 57.505 1.00 38.62 31 ASP E CA 1
ATOM 4217 C C . ASP E 1 51 ? -12.894 63.299 56.881 1.00 40.45 31 ASP E C 1
ATOM 4218 O O . ASP E 1 51 ? -12.414 64.401 57.140 1.00 39.19 31 ASP E O 1
ATOM 4223 N N . GLU E 1 52 ? -13.939 63.145 56.072 1.00 43.48 32 GLU E N 1
ATOM 4224 C CA . GLU E 1 52 ? -14.546 64.294 55.408 1.00 46.18 32 GLU E CA 1
ATOM 4225 C C . GLU E 1 52 ? -15.083 65.351 56.374 1.00 45.71 32 GLU E C 1
ATOM 4226 O O . GLU E 1 52 ? -15.302 66.493 55.978 1.00 46.35 32 GLU E O 1
ATOM 4232 N N . LEU E 1 53 ? -15.279 64.978 57.637 1.00 43.79 33 LEU E N 1
ATOM 4233 C CA . LEU E 1 53 ? -15.787 65.912 58.639 1.00 43.35 33 LEU E CA 1
ATOM 4234 C C . LEU E 1 53 ? -14.756 66.952 59.063 1.00 43.26 33 LEU E C 1
ATOM 4235 O O . LEU E 1 53 ? -15.093 67.931 59.726 1.00 43.60 33 LEU E O 1
ATOM 4240 N N . VAL E 1 54 ? -13.501 66.737 58.689 1.00 43.97 34 VAL E N 1
ATOM 4241 C CA . VAL E 1 54 ? -12.433 67.659 59.060 1.00 45.21 34 VAL E CA 1
ATOM 4242 C C . VAL E 1 54 ? -11.680 68.171 57.844 1.00 44.57 34 VAL E C 1
ATOM 4243 O O . VAL E 1 54 ? -11.306 67.403 56.956 1.00 44.08 34 VAL E O 1
ATOM 4247 N N . ASP E 1 55 ? -11.448 69.478 57.830 1.00 44.75 35 ASP E N 1
ATOM 4248 C CA . ASP E 1 55 ? -10.743 70.141 56.742 1.00 46.00 35 ASP E CA 1
ATOM 4249 C C . ASP E 1 55 ? -9.232 69.902 56.799 1.00 46.02 35 ASP E C 1
ATOM 4250 O O . ASP E 1 55 ? -8.600 70.094 57.839 1.00 45.81 35 ASP E O 1
ATOM 4255 N N . ASP E 1 56 ? -8.656 69.486 55.675 1.00 47.39 36 ASP E N 1
ATOM 4256 C CA . ASP E 1 56 ? -7.222 69.229 55.596 1.00 50.16 36 ASP E CA 1
ATOM 4257 C C . ASP E 1 56 ? -6.399 70.455 55.955 1.00 49.92 36 ASP E C 1
ATOM 4258 O O . ASP E 1 56 ? -5.260 70.333 56.404 1.00 48.56 36 ASP E O 1
ATOM 4263 N N . GLY E 1 57 ? -6.977 71.634 55.736 1.00 50.69 37 GLY E N 1
ATOM 4264 C CA . GLY E 1 57 ? -6.289 72.872 56.048 1.00 49.46 37 GLY E CA 1
ATOM 4265 C C . GLY E 1 57 ? -6.109 73.027 57.545 1.00 50.14 37 GLY E C 1
ATOM 4266 O O . GLY E 1 57 ? -5.042 73.433 58.008 1.00 51.17 37 GLY E O 1
ATOM 4267 N N . ASP E 1 58 ? -7.148 72.702 58.309 1.00 49.41 38 ASP E N 1
ATOM 4268 C CA . ASP E 1 58 ? -7.072 72.805 59.761 1.00 50.04 38 ASP E CA 1
ATOM 4269 C C . ASP E 1 58 ? -6.079 71.788 60.317 1.00 48.55 38 ASP E C 1
ATOM 4270 O O . ASP E 1 58 ? -5.436 72.035 61.337 1.00 48.39 38 ASP E O 1
ATOM 4275 N N . VAL E 1 59 ? -5.969 70.640 59.651 1.00 44.76 39 VAL E N 1
ATOM 4276 C CA . VAL E 1 59 ? -5.038 69.606 60.077 1.00 42.36 39 VAL E CA 1
ATOM 4277 C C . VAL E 1 59 ? -3.625 70.110 59.802 1.00 42.24 39 VAL E C 1
ATOM 4278 O O . VAL E 1 59 ? -2.736 69.991 60.644 1.00 40.32 39 VAL E O 1
ATOM 4282 N N . CYS E 1 60 ? -3.434 70.685 58.620 1.00 42.38 40 CYS E N 1
ATOM 4283 C CA . CYS E 1 60 ? -2.138 71.219 58.223 1.00 43.86 40 CYS E CA 1
ATOM 4284 C C . CYS E 1 60 ? -1.656 72.270 59.216 1.00 41.95 40 CYS E C 1
ATOM 4285 O O . CYS E 1 60 ? -0.481 72.310 59.575 1.00 41.27 40 CYS E O 1
ATOM 4288 N N . THR E 1 61 ? -2.579 73.120 59.651 1.00 41.18 41 THR E N 1
ATOM 4289 C CA . THR E 1 61 ? -2.280 74.182 60.603 1.00 41.73 41 THR E CA 1
ATOM 4290 C C . THR E 1 61 ? -1.887 73.573 61.941 1.00 40.38 41 THR E C 1
ATOM 4291 O O . THR E 1 61 ? -0.928 74.006 62.580 1.00 40.34 41 THR E O 1
ATOM 4295 N N . LEU E 1 62 ? -2.638 72.561 62.356 1.00 39.07 42 LEU E N 1
ATOM 4296 C CA . LEU E 1 62 ? -2.376 71.875 63.611 1.00 38.71 42 LEU E CA 1
ATOM 4297 C C . LEU E 1 62 ? -0.999 71.195 63.556 1.00 37.36 42 LEU E C 1
ATOM 4298 O O . LEU E 1 62 ? -0.229 71.222 64.527 1.00 35.27 42 LEU E O 1
ATOM 4303 N N . ILE E 1 63 ? -0.692 70.602 62.405 1.00 35.11 43 ILE E N 1
ATOM 4304 C CA . ILE E 1 63 ? 0.578 69.917 62.197 1.00 33.97 43 ILE E CA 1
ATOM 4305 C C . ILE E 1 63 ? 1.758 70.887 62.253 1.00 34.61 43 ILE E C 1
ATOM 4306 O O . ILE E 1 63 ? 2.804 70.563 62.811 1.00 33.11 43 ILE E O 1
ATOM 4311 N N . LYS E 1 64 ? 1.601 72.068 61.665 1.00 36.86 44 LYS E N 1
ATOM 4312 C CA . LYS E 1 64 ? 2.684 73.046 61.681 1.00 39.43 44 LYS E CA 1
ATOM 4313 C C . LYS E 1 64 ? 2.951 73.555 63.094 1.00 38.72 44 LYS E C 1
ATOM 4314 O O . LYS E 1 64 ? 4.106 73.751 63.475 1.00 39.98 44 LYS E O 1
ATOM 4320 N N . ASN E 1 65 ? 1.894 73.764 63.873 1.00 38.67 45 ASN E N 1
ATOM 4321 C CA . ASN E 1 65 ? 2.072 74.227 65.244 1.00 39.23 45 ASN E CA 1
ATOM 4322 C C . ASN E 1 65 ? 2.776 73.167 66.099 1.00 38.41 45 ASN E C 1
ATOM 4323 O O . ASN E 1 65 ? 3.541 73.503 67.000 1.00 38.18 45 ASN E O 1
ATOM 4328 N N . MET E 1 66 ? 2.510 71.892 65.818 1.00 35.65 46 MET E N 1
ATOM 4329 C CA . MET E 1 66 ? 3.136 70.802 66.562 1.00 33.93 46 MET E CA 1
ATOM 4330 C C . MET E 1 66 ? 4.624 70.758 66.237 1.00 33.51 46 MET E C 1
ATOM 4331 O O . MET E 1 66 ? 5.454 70.616 67.129 1.00 33.32 46 MET E O 1
ATOM 4336 N N . ARG E 1 67 ? 4.954 70.880 64.953 1.00 34.21 47 ARG E N 1
ATOM 4337 C CA . ARG E 1 67 ? 6.341 70.863 64.512 1.00 36.09 47 ARG E CA 1
ATOM 4338 C C . ARG E 1 67 ? 7.061 72.105 65.073 1.00 37.54 47 ARG E C 1
ATOM 4339 O O . ARG E 1 67 ? 8.240 72.043 65.424 1.00 36.18 47 ARG E O 1
ATOM 4347 N N . MET E 1 68 ? 6.335 73.218 65.170 1.00 37.95 48 MET E N 1
ATOM 4348 C CA . MET E 1 68 ? 6.884 74.474 65.689 1.00 41.35 48 MET E CA 1
ATOM 4349 C C . MET E 1 68 ? 7.147 74.406 67.197 1.00 40.14 48 MET E C 1
ATOM 4350 O O . MET E 1 68 ? 8.186 74.873 67.676 1.00 39.67 48 MET E O 1
ATOM 4355 N N . THR E 1 69 ? 6.210 73.832 67.946 1.00 36.72 49 THR E N 1
ATOM 4356 C CA . THR E 1 69 ? 6.390 73.702 69.391 1.00 36.95 49 THR E CA 1
ATOM 4357 C C . THR E 1 69 ? 7.184 72.433 69.672 1.00 35.77 49 THR E C 1
ATOM 4358 O O . THR E 1 69 ? 7.573 72.166 70.807 1.00 36.68 49 THR E O 1
ATOM 4362 N N . LEU E 1 70 ? 7.425 71.661 68.617 1.00 35.53 50 LEU E N 1
ATOM 4363 C CA . LEU E 1 70 ? 8.151 70.400 68.715 1.00 37.31 50 LEU E CA 1
ATOM 4364 C C . LEU E 1 70 ? 7.504 69.483 69.758 1.00 36.88 50 LEU E C 1
ATOM 4365 O O . LEU E 1 70 ? 8.189 68.804 70.515 1.00 37.08 50 LEU E O 1
ATOM 4370 N N . SER E 1 71 ? 6.174 69.469 69.793 1.00 36.74 51 SER E N 1
ATOM 4371 C CA . SER E 1 71 ? 5.457 68.629 70.748 1.00 38.88 51 SER E CA 1
ATOM 4372 C C . SER E 1 71 ? 4.017 68.359 70.304 1.00 37.95 51 SER E C 1
ATOM 4373 O O . SER E 1 71 ? 3.551 68.925 69.316 1.00 36.59 51 SER E O 1
ATOM 4376 N N . ASP E 1 72 ? 3.322 67.501 71.049 1.00 37.75 52 ASP E N 1
ATOM 4377 C CA . ASP E 1 72 ? 1.933 67.169 70.743 1.00 39.34 52 ASP E CA 1
ATOM 4378 C C . ASP E 1 72 ? 0.983 68.117 71.473 1.00 38.71 52 ASP E C 1
ATOM 4379 O O . ASP E 1 72 ? -0.234 67.928 71.452 1.00 38.94 52 ASP E O 1
ATOM 4384 N N . GLY E 1 73 ? 1.551 69.135 72.119 1.00 38.41 53 GLY E N 1
ATOM 4385 C CA . GLY E 1 73 ? 0.753 70.108 72.848 1.00 36.60 53 GLY E CA 1
ATOM 4386 C C . GLY E 1 73 ? -0.450 70.617 72.072 1.00 36.28 53 GLY E C 1
ATOM 4387 O O . GLY E 1 73 ? -1.565 70.608 72.592 1.00 37.97 53 GLY E O 1
ATOM 4388 N N . PRO E 1 74 ? -0.261 71.080 70.826 1.00 35.39 54 PRO E N 1
ATOM 4389 C CA . PRO E 1 74 ? -1.398 71.577 70.044 1.00 35.36 54 PRO E CA 1
ATOM 4390 C C . PRO E 1 74 ? -2.467 70.508 69.819 1.00 36.13 54 PRO E C 1
ATOM 4391 O O . PRO E 1 74 ? -3.657 70.830 69.701 1.00 36.65 54 PRO E O 1
ATOM 4395 N N . LEU E 1 75 ? -2.046 69.242 69.763 1.00 34.35 55 LEU E N 1
ATOM 4396 C CA . LEU E 1 75 ? -2.983 68.136 69.555 1.00 34.03 55 LEU E CA 1
ATOM 4397 C C . LEU E 1 75 ? -3.818 67.997 70.820 1.00 33.42 55 LEU E C 1
ATOM 4398 O O . LEU E 1 75 ? -5.041 67.933 70.762 1.00 32.22 55 LEU E O 1
ATOM 4403 N N . LEU E 1 76 ? -3.140 67.948 71.963 1.00 33.35 56 LEU E N 1
ATOM 4404 C CA . LEU E 1 76 ? -3.820 67.819 73.243 1.00 35.30 56 LEU E CA 1
ATOM 4405 C C . LEU E 1 76 ? -4.797 68.974 73.452 1.00 35.35 56 LEU E C 1
ATOM 4406 O O . LEU E 1 76 ? -5.893 68.765 73.962 1.00 33.48 56 LEU E O 1
ATOM 4411 N N . ASP E 1 77 ? -4.414 70.187 73.050 1.00 36.78 57 ASP E N 1
ATOM 4412 C CA . ASP E 1 77 ? -5.312 71.333 73.209 1.00 38.99 57 ASP E CA 1
ATOM 4413 C C . ASP E 1 77 ? -6.603 71.123 72.424 1.00 38.13 57 ASP E C 1
ATOM 4414 O O . ASP E 1 77 ? -7.694 71.305 72.958 1.00 38.68 57 ASP E O 1
ATOM 4419 N N . ARG E 1 78 ? -6.479 70.737 71.157 1.00 37.78 58 ARG E N 1
ATOM 4420 C CA . ARG E 1 78 ? -7.652 70.501 70.320 1.00 38.10 58 ARG E CA 1
ATOM 4421 C C . ARG E 1 78 ? -8.545 69.418 70.929 1.00 37.37 58 ARG E C 1
ATOM 4422 O O . ARG E 1 78 ? -9.771 69.552 70.955 1.00 35.48 58 ARG E O 1
ATOM 4430 N N . LEU E 1 79 ? -7.920 68.353 71.426 1.00 36.35 59 LEU E N 1
ATOM 4431 C CA . LEU E 1 79 ? -8.650 67.241 72.029 1.00 37.49 59 LEU E CA 1
ATOM 4432 C C . LEU E 1 79 ? -9.397 67.645 73.288 1.00 39.47 59 LEU E C 1
ATOM 4433 O O . LEU E 1 79 ? -10.380 67.007 73.658 1.00 39.93 59 LEU E O 1
ATOM 4438 N N . ASN E 1 80 ? -8.938 68.706 73.945 1.00 41.89 60 ASN E N 1
ATOM 4439 C CA . ASN E 1 80 ? -9.600 69.171 75.158 1.00 44.76 60 ASN E CA 1
ATOM 4440 C C . ASN E 1 80 ? -10.773 70.109 74.925 1.00 45.64 60 ASN E C 1
ATOM 4441 O O . ASN E 1 80 ? -11.315 70.679 75.869 1.00 47.17 60 ASN E O 1
ATOM 4446 N N . GLN E 1 81 ? -11.164 70.275 73.669 1.00 46.94 61 GLN E N 1
ATOM 4447 C CA . GLN E 1 81 ? -12.303 71.119 73.353 1.00 48.89 61 GLN E CA 1
ATOM 4448 C C . GLN E 1 81 ? -13.549 70.318 73.723 1.00 49.09 61 GLN E C 1
ATOM 4449 O O . GLN E 1 81 ? -13.542 69.092 73.675 1.00 50.03 61 GLN E O 1
ATOM 4455 N N . PRO E 1 82 ? -14.634 71.000 74.113 1.00 49.07 62 PRO E N 1
ATOM 4456 C CA . PRO E 1 82 ? -15.866 70.300 74.491 1.00 47.43 62 PRO E CA 1
ATOM 4457 C C . PRO E 1 82 ? -16.521 69.466 73.390 1.00 45.40 62 PRO E C 1
ATOM 4458 O O . PRO E 1 82 ? -16.486 69.822 72.213 1.00 43.77 62 PRO E O 1
ATOM 4462 N N . VAL E 1 83 ? -17.110 68.345 73.795 1.00 44.29 63 VAL E N 1
ATOM 4463 C CA . VAL E 1 83 ? -17.807 67.443 72.880 1.00 44.84 63 VAL E CA 1
ATOM 4464 C C . VAL E 1 83 ? -19.256 67.398 73.354 1.00 44.56 63 VAL E C 1
ATOM 4465 O O . VAL E 1 83 ? -19.580 66.701 74.315 1.00 44.40 63 VAL E O 1
ATOM 4469 N N . ASN E 1 84 ? -20.120 68.145 72.671 1.00 44.32 64 ASN E N 1
ATOM 4470 C CA . ASN E 1 84 ? -21.525 68.231 73.050 1.00 44.52 64 ASN E CA 1
ATOM 4471 C C . ASN E 1 84 ? -22.478 67.278 72.339 1.00 44.79 64 ASN E C 1
ATOM 4472 O O . ASN E 1 84 ? -23.586 67.032 72.819 1.00 46.76 64 ASN E O 1
ATOM 4477 N N . ASN E 1 85 ? -22.062 66.740 71.199 1.00 43.67 65 ASN E N 1
ATOM 4478 C CA . ASN E 1 85 ? -22.908 65.809 70.469 1.00 42.37 65 ASN E CA 1
ATOM 4479 C C . ASN E 1 85 ? -22.082 64.760 69.726 1.00 42.60 65 ASN E C 1
ATOM 4480 O O . ASN E 1 85 ? -20.856 64.860 69.634 1.00 39.20 65 ASN E O 1
ATOM 4485 N N . ILE E 1 86 ? -22.767 63.752 69.198 1.00 41.46 66 ILE E N 1
ATOM 4486 C CA . ILE E 1 86 ? -22.104 62.675 68.481 1.00 42.40 66 ILE E CA 1
ATOM 4487 C C . ILE E 1 86 ? -21.280 63.177 67.292 1.00 41.61 66 ILE E C 1
ATOM 4488 O O . ILE E 1 86 ? -20.275 62.568 66.929 1.00 42.16 66 ILE E O 1
ATOM 4493 N N . GLU E 1 87 ? -21.687 64.291 66.691 1.00 40.36 67 GLU E N 1
ATOM 4494 C CA . GLU E 1 87 ? -20.940 64.820 65.554 1.00 39.89 67 GLU E CA 1
ATOM 4495 C C . GLU E 1 87 ? -19.617 65.437 66.015 1.00 38.01 67 GLU E C 1
ATOM 4496 O O . GLU E 1 87 ? -18.632 65.432 65.279 1.00 35.17 67 GLU E O 1
ATOM 4502 N N . ASP E 1 88 ? -19.597 65.964 67.237 1.00 37.24 68 ASP E N 1
ATOM 4503 C CA . ASP E 1 88 ? -18.372 66.535 67.779 1.00 36.73 68 ASP E CA 1
ATOM 4504 C C . ASP E 1 88 ? -17.396 65.382 68.040 1.00 35.89 68 ASP E C 1
ATOM 4505 O O . ASP E 1 88 ? -16.203 65.485 67.758 1.00 33.16 68 ASP E O 1
ATOM 4510 N N . ALA E 1 89 ? -17.921 64.288 68.585 1.00 34.25 69 ALA E N 1
ATOM 4511 C CA . ALA E 1 89 ? -17.114 63.113 68.886 1.00 35.12 69 ALA E CA 1
ATOM 4512 C C . ALA E 1 89 ? -16.500 62.572 67.600 1.00 35.41 69 ALA E C 1
ATOM 4513 O O . ALA E 1 89 ? -15.301 62.309 67.538 1.00 37.82 69 ALA E O 1
ATOM 4515 N N . LYS E 1 90 ? -17.321 62.424 66.567 1.00 35.95 70 LYS E N 1
ATOM 4516 C CA . LYS E 1 90 ? -16.835 61.921 65.289 1.00 35.83 70 LYS E CA 1
ATOM 4517 C C . LYS E 1 90 ? -15.715 62.816 64.773 1.00 35.63 70 LYS E C 1
ATOM 4518 O O . LYS E 1 90 ? -14.695 62.338 64.273 1.00 34.43 70 LYS E O 1
ATOM 4524 N N . ARG E 1 91 ? -15.918 64.123 64.906 1.00 35.86 71 ARG E N 1
ATOM 4525 C CA . ARG E 1 91 ? -14.946 65.118 64.465 1.00 35.42 71 ARG E CA 1
ATOM 4526 C C . ARG E 1 91 ? -13.607 64.922 65.173 1.00 33.37 71 ARG E C 1
ATOM 4527 O O . ARG E 1 91 ? -12.546 64.977 64.551 1.00 32.55 71 ARG E O 1
ATOM 4535 N N . MET E 1 92 ? -13.663 64.696 66.482 1.00 32.37 72 MET E N 1
ATOM 4536 C CA . MET E 1 92 ? -12.449 64.507 67.269 1.00 33.10 72 MET E CA 1
ATOM 4537 C C . MET E 1 92 ? -11.696 63.249 66.830 1.00 31.08 72 MET E C 1
ATOM 4538 O O . MET E 1 92 ? -10.462 63.235 66.779 1.00 29.52 72 MET E O 1
ATOM 4543 N N . ILE E 1 93 ? -12.440 62.198 66.505 1.00 27.80 73 ILE E N 1
ATOM 4544 C CA . ILE E 1 93 ? -11.818 60.969 66.048 1.00 27.71 73 ILE E CA 1
ATOM 4545 C C . ILE E 1 93 ? -11.084 61.261 64.739 1.00 29.19 73 ILE E C 1
ATOM 4546 O O . ILE E 1 93 ? -9.912 60.906 64.584 1.00 29.37 73 ILE E O 1
ATOM 4551 N N . ALA E 1 94 ? -11.772 61.929 63.811 1.00 29.05 74 ALA E N 1
ATOM 4552 C CA . ALA E 1 94 ? -11.192 62.269 62.513 1.00 28.68 74 ALA E CA 1
ATOM 4553 C C . ALA E 1 94 ? -9.950 63.152 62.645 1.00 28.28 74 ALA E C 1
ATOM 4554 O O . ALA E 1 94 ? -8.937 62.905 61.994 1.00 27.23 74 ALA E O 1
ATOM 4556 N N . ILE E 1 95 ? -10.016 64.180 63.485 1.00 30.77 75 ILE E N 1
ATOM 4557 C CA . ILE E 1 95 ? -8.853 65.054 63.647 1.00 31.33 75 ILE E CA 1
ATOM 4558 C C . ILE E 1 95 ? -7.670 64.241 64.218 1.00 29.15 75 ILE E C 1
ATOM 4559 O O . ILE E 1 95 ? -6.530 64.390 63.768 1.00 29.02 75 ILE E O 1
ATOM 4564 N N . SER E 1 96 ? -7.942 63.360 65.181 1.00 28.20 76 SER E N 1
ATOM 4565 C CA . SER E 1 96 ? -6.883 62.515 65.753 1.00 28.16 76 SER E CA 1
ATOM 4566 C C . SER E 1 96 ? -6.270 61.652 64.650 1.00 26.86 76 SER E C 1
ATOM 4567 O O . SER E 1 96 ? -5.044 61.503 64.560 1.00 25.80 76 SER E O 1
ATOM 4570 N N . ALA E 1 97 ? -7.143 61.082 63.820 1.00 26.87 77 ALA E N 1
ATOM 4571 C CA . ALA E 1 97 ? -6.734 60.203 62.725 1.00 27.21 77 ALA E CA 1
ATOM 4572 C C . ALA E 1 97 ? -5.895 60.904 61.668 1.00 27.74 77 ALA E C 1
ATOM 4573 O O . ALA E 1 97 ? -4.900 60.359 61.186 1.00 29.29 77 ALA E O 1
ATOM 4575 N N . LYS E 1 98 ? -6.301 62.112 61.296 1.00 27.50 78 LYS E N 1
ATOM 4576 C CA . LYS E 1 98 ? -5.570 62.855 60.287 1.00 29.02 78 LYS E CA 1
ATOM 4577 C C . LYS E 1 98 ? -4.254 63.407 60.834 1.00 28.11 78 LYS E C 1
ATOM 4578 O O . LYS E 1 98 ? -3.265 63.486 60.113 1.00 26.58 78 LYS E O 1
ATOM 4584 N N . VAL E 1 99 ? -4.238 63.805 62.100 1.00 28.21 79 VAL E N 1
ATOM 4585 C CA . VAL E 1 99 ? -2.991 64.290 62.676 1.00 28.24 79 VAL E CA 1
ATOM 4586 C C . VAL E 1 99 ? -2.027 63.094 62.743 1.00 27.11 79 VAL E C 1
ATOM 4587 O O . VAL E 1 99 ? -0.858 63.216 62.378 1.00 24.71 79 VAL E O 1
ATOM 4591 N N . ALA E 1 100 ? -2.524 61.938 63.186 1.00 27.91 80 ALA E N 1
ATOM 4592 C CA . ALA E 1 100 ? -1.681 60.737 63.265 1.00 30.08 80 ALA E CA 1
ATOM 4593 C C . ALA E 1 100 ? -1.095 60.459 61.885 1.00 30.34 80 ALA E C 1
ATOM 4594 O O . ALA E 1 100 ? 0.089 60.152 61.745 1.00 30.51 80 ALA E O 1
ATOM 4596 N N . ARG E 1 101 ? -1.941 60.571 60.867 1.00 31.47 81 ARG E N 1
ATOM 4597 C CA . ARG E 1 101 ? -1.520 60.344 59.493 1.00 33.31 81 ARG E CA 1
ATOM 4598 C C . ARG E 1 101 ? -0.433 61.314 59.032 1.00 32.72 81 ARG E C 1
ATOM 4599 O O . ARG E 1 101 ? 0.624 60.897 58.558 1.00 34.12 81 ARG E O 1
ATOM 4607 N N . ASP E 1 102 ? -0.693 62.609 59.175 1.00 32.96 82 ASP E N 1
ATOM 4608 C CA . ASP E 1 102 ? 0.258 63.615 58.716 1.00 34.41 82 ASP E CA 1
ATOM 4609 C C . ASP E 1 102 ? 1.493 63.855 59.564 1.00 33.63 82 ASP E C 1
ATOM 4610 O O . ASP E 1 102 ? 2.501 64.309 59.046 1.00 33.60 82 ASP E O 1
ATOM 4615 N N . ILE E 1 103 ? 1.438 63.549 60.854 1.00 33.23 83 ILE E N 1
ATOM 4616 C CA . ILE E 1 103 ? 2.594 63.808 61.705 1.00 32.96 83 ILE E CA 1
ATOM 4617 C C . ILE E 1 103 ? 3.796 62.903 61.414 1.00 33.14 83 ILE E C 1
ATOM 4618 O O . ILE E 1 103 ? 4.934 63.301 61.627 1.00 33.00 83 ILE E O 1
ATOM 4623 N N . GLY E 1 104 ? 3.548 61.698 60.913 1.00 33.01 84 GLY E N 1
ATOM 4624 C CA . GLY E 1 104 ? 4.646 60.789 60.610 1.00 32.77 84 GLY E CA 1
ATOM 4625 C C . GLY E 1 104 ? 4.845 59.745 61.698 1.00 34.57 84 GLY E C 1
ATOM 4626 O O . GLY E 1 104 ? 4.720 60.053 62.892 1.00 32.07 84 GLY E O 1
ATOM 4627 N N . GLU E 1 105 ? 5.169 58.513 61.299 1.00 34.93 85 GLU E N 1
ATOM 4628 C CA . GLU E 1 105 ? 5.347 57.427 62.260 1.00 36.66 85 GLU E CA 1
ATOM 4629 C C . GLU E 1 105 ? 6.604 57.555 63.111 1.00 36.01 85 GLU E C 1
ATOM 4630 O O . GLU E 1 105 ? 6.708 56.934 64.168 1.00 35.76 85 GLU E O 1
ATOM 4636 N N . ARG E 1 106 ? 7.556 58.359 62.657 1.00 35.99 86 ARG E N 1
ATOM 4637 C CA . ARG E 1 106 ? 8.784 58.546 63.406 1.00 38.59 86 ARG E CA 1
ATOM 4638 C C . ARG E 1 106 ? 8.586 59.500 64.593 1.00 38.30 86 ARG E C 1
ATOM 4639 O O . ARG E 1 106 ? 9.464 59.615 65.448 1.00 38.20 86 ARG E O 1
ATOM 4647 N N . SER E 1 107 ? 7.431 60.166 64.650 1.00 35.48 87 SER E N 1
ATOM 4648 C CA . SER E 1 107 ? 7.130 61.106 65.727 1.00 36.64 87 SER E CA 1
ATOM 4649 C C . SER E 1 107 ? 7.084 60.419 67.084 1.00 38.81 87 SER E C 1
ATOM 4650 O O . SER E 1 107 ? 6.407 59.405 67.259 1.00 38.55 87 SER E O 1
ATOM 4653 N N . GLU E 1 108 ? 7.790 60.990 68.052 1.00 38.03 88 GLU E N 1
ATOM 4654 C CA . GLU E 1 108 ? 7.830 60.413 69.383 1.00 39.27 88 GLU E CA 1
ATOM 4655 C C . GLU E 1 108 ? 6.698 60.975 70.212 1.00 37.51 88 GLU E C 1
ATOM 4656 O O . GLU E 1 108 ? 6.898 61.817 71.078 1.00 39.99 88 GLU E O 1
ATOM 4662 N N . ILE E 1 109 ? 5.498 60.496 69.926 1.00 36.62 89 ILE E N 1
ATOM 4663 C CA . ILE E 1 109 ? 4.296 60.937 70.618 1.00 35.24 89 ILE E CA 1
ATOM 4664 C C . ILE E 1 109 ? 3.849 59.861 71.595 1.00 34.72 89 ILE E C 1
ATOM 4665 O O . ILE E 1 109 ? 3.915 58.667 71.289 1.00 33.70 89 ILE E O 1
ATOM 4670 N N . ARG E 1 110 ? 3.425 60.282 72.781 1.00 33.93 90 ARG E N 1
ATOM 4671 C CA . ARG E 1 110 ? 2.935 59.340 73.776 1.00 35.81 90 ARG E CA 1
ATOM 4672 C C . ARG E 1 110 ? 1.434 59.237 73.522 1.00 33.75 90 ARG E C 1
ATOM 4673 O O . ARG E 1 110 ? 0.625 59.882 74.193 1.00 33.75 90 ARG E O 1
ATOM 4681 N N . TRP E 1 111 ? 1.078 58.424 72.532 1.00 32.06 91 TRP E N 1
ATOM 4682 C CA . TRP E 1 111 ? -0.313 58.261 72.143 1.00 31.77 91 TRP E CA 1
ATOM 4683 C C . TRP E 1 111 ? -1.294 57.939 73.257 1.00 31.86 91 TRP E C 1
ATOM 4684 O O . TRP E 1 111 ? -2.442 58.371 73.176 1.00 34.20 91 TRP E O 1
ATOM 4695 N N . GLU E 1 112 ? -0.862 57.208 74.292 1.00 31.78 92 GLU E N 1
ATOM 4696 C CA . GLU E 1 112 ? -1.758 56.870 75.405 1.00 33.09 92 GLU E CA 1
ATOM 4697 C C . GLU E 1 112 ? -2.364 58.131 76.006 1.00 32.02 92 GLU E C 1
ATOM 4698 O O . GLU E 1 112 ? -3.525 58.137 76.414 1.00 33.41 92 GLU E O 1
ATOM 4704 N N . GLU E 1 113 ? -1.563 59.189 76.079 1.00 33.01 93 GLU E N 1
ATOM 4705 C CA . GLU E 1 113 ? -2.019 60.456 76.635 1.00 33.34 93 GLU E CA 1
ATOM 4706 C C . GLU E 1 113 ? -3.106 61.102 75.783 1.00 32.43 93 GLU E C 1
ATOM 4707 O O . GLU E 1 113 ? -4.077 61.648 76.312 1.00 31.05 93 GLU E O 1
ATOM 4713 N N . SER E 1 114 ? -2.954 61.039 74.465 1.00 30.83 94 SER E N 1
ATOM 4714 C CA . SER E 1 114 ? -3.971 61.594 73.582 1.00 29.95 94 SER E CA 1
ATOM 4715 C C . SER E 1 114 ? -5.228 60.729 73.715 1.00 29.81 94 SER E C 1
ATOM 4716 O O . SER E 1 114 ? -6.345 61.249 73.758 1.00 31.02 94 SER E O 1
ATOM 4719 N N . PHE E 1 115 ? -5.043 59.411 73.790 1.00 29.50 95 PHE E N 1
ATOM 4720 C CA . PHE E 1 115 ? -6.173 58.489 73.937 1.00 30.46 95 PHE E CA 1
ATOM 4721 C C . PHE E 1 115 ? -6.919 58.759 75.243 1.00 29.96 95 PHE E C 1
ATOM 4722 O O . PHE E 1 115 ? -8.150 58.708 75.288 1.00 29.40 95 PHE E O 1
ATOM 4730 N N . THR E 1 116 ? -6.169 59.028 76.307 1.00 30.31 96 THR E N 1
ATOM 4731 C CA . THR E 1 116 ? -6.779 59.311 77.603 1.00 32.17 96 THR E CA 1
ATOM 4732 C C . THR E 1 116 ? -7.716 60.513 77.489 1.00 32.36 96 THR E C 1
ATOM 4733 O O . THR E 1 116 ? -8.841 60.483 77.985 1.00 32.59 96 THR E O 1
ATOM 4737 N N . ILE E 1 117 ? -7.258 61.566 76.817 1.00 34.42 97 ILE E N 1
ATOM 4738 C CA . ILE E 1 117 ? -8.076 62.763 76.653 1.00 35.06 97 ILE E CA 1
ATOM 4739 C C . ILE E 1 117 ? -9.238 62.509 75.693 1.00 35.61 97 ILE E C 1
ATOM 4740 O O . ILE E 1 117 ? -10.400 62.796 76.010 1.00 34.85 97 ILE E O 1
ATOM 4745 N N . LEU E 1 118 ? -8.929 61.960 74.525 1.00 34.56 98 LEU E N 1
ATOM 4746 C CA . LEU E 1 118 ? -9.963 61.658 73.546 1.00 33.21 98 LEU E CA 1
ATOM 4747 C C . LEU E 1 118 ? -11.126 60.867 74.167 1.00 33.10 98 LEU E C 1
ATOM 4748 O O . LEU E 1 118 ? -12.289 61.266 74.075 1.00 32.50 98 LEU E O 1
ATOM 4753 N N . PHE E 1 119 ? -10.810 59.751 74.812 1.00 32.24 99 PHE E N 1
ATOM 4754 C CA . PHE E 1 119 ? -11.848 58.912 75.399 1.00 34.51 99 PHE E CA 1
ATOM 4755 C C . PHE E 1 119 ? -12.604 59.579 76.538 1.00 37.10 99 PHE E C 1
ATOM 4756 O O . PHE E 1 119 ? -13.771 59.261 76.783 1.00 37.41 99 PHE E O 1
ATOM 4764 N N . ARG E 1 120 ? -11.953 60.503 77.234 1.00 38.54 100 ARG E N 1
ATOM 4765 C CA . ARG E 1 120 ? -12.632 61.191 78.322 1.00 40.55 100 ARG E CA 1
ATOM 4766 C C . ARG E 1 120 ? -13.739 62.023 77.695 1.00 40.88 100 ARG E C 1
ATOM 4767 O O . ARG E 1 120 ? -14.827 62.166 78.259 1.00 40.51 100 ARG E O 1
ATOM 4775 N N . MET E 1 121 ? -13.453 62.542 76.504 1.00 41.49 101 MET E N 1
ATOM 4776 C CA . MET E 1 121 ? -14.387 63.382 75.768 1.00 40.74 101 MET E CA 1
ATOM 4777 C C . MET E 1 121 ? -15.435 62.651 74.921 1.00 41.28 101 MET E C 1
ATOM 4778 O O . MET E 1 121 ? -16.522 63.181 74.703 1.00 42.49 101 MET E O 1
ATOM 4783 N N . ILE E 1 122 ? -15.139 61.444 74.444 1.00 40.58 102 ILE E N 1
ATOM 4784 C CA . ILE E 1 122 ? -16.111 60.745 73.600 1.00 38.86 102 ILE E CA 1
ATOM 4785 C C . ILE E 1 122 ? -16.629 59.396 74.071 1.00 39.48 102 ILE E C 1
ATOM 4786 O O . ILE E 1 122 ? -17.507 58.837 73.428 1.00 38.73 102 ILE E O 1
ATOM 4791 N N . GLU E 1 123 ? -16.109 58.859 75.171 1.00 41.98 103 GLU E N 1
ATOM 4792 C CA . GLU E 1 123 ? -16.566 57.537 75.615 1.00 43.89 103 GLU E CA 1
ATOM 4793 C C . GLU E 1 123 ? -18.076 57.400 75.825 1.00 43.15 103 GLU E C 1
ATOM 4794 O O . GLU E 1 123 ? -18.655 56.350 75.534 1.00 42.54 103 GLU E O 1
ATOM 4800 N N . THR E 1 124 ? -18.723 58.453 76.310 1.00 43.71 104 THR E N 1
ATOM 4801 C CA . THR E 1 124 ? -20.166 58.396 76.529 1.00 44.43 104 THR E CA 1
ATOM 4802 C C . THR E 1 124 ? -20.933 58.246 75.212 1.00 43.48 104 THR E C 1
ATOM 4803 O O . THR E 1 124 ? -22.138 58.002 75.218 1.00 43.44 104 THR E O 1
ATOM 4807 N N . TYR E 1 125 ? -20.238 58.397 74.087 1.00 41.63 105 TYR E N 1
ATOM 4808 C CA . TYR E 1 125 ? -20.877 58.247 72.785 1.00 41.38 105 TYR E CA 1
ATOM 4809 C C . TYR E 1 125 ? -20.480 56.931 72.120 1.00 40.96 105 TYR E C 1
ATOM 4810 O O . TYR E 1 125 ? -20.796 56.705 70.953 1.00 40.02 105 TYR E O 1
ATOM 4819 N N . PHE E 1 126 ? -19.785 56.068 72.857 1.00 40.11 106 PHE E N 1
ATOM 4820 C CA . PHE E 1 126 ? -19.362 54.776 72.314 1.00 41.73 106 PHE E CA 1
ATOM 4821 C C . PHE E 1 126 ? -20.535 53.975 71.765 1.00 43.43 106 PHE E C 1
ATOM 4822 O O . PHE E 1 126 ? -20.454 53.414 70.670 1.00 42.35 106 PHE E O 1
ATOM 4830 N N . ASP E 1 127 ? -21.624 53.926 72.530 1.00 46.71 107 ASP E N 1
ATOM 4831 C CA . ASP E 1 127 ? -22.817 53.199 72.113 1.00 49.25 107 ASP E CA 1
ATOM 4832 C C . ASP E 1 127 ? -23.353 53.739 70.798 1.00 49.64 107 ASP E C 1
ATOM 4833 O O . ASP E 1 127 ? -23.570 52.980 69.854 1.00 49.11 107 ASP E O 1
ATOM 4838 N N . ASP E 1 128 ? -23.556 55.051 70.734 1.00 49.81 108 ASP E N 1
ATOM 4839 C CA . ASP E 1 128 ? -24.078 55.665 69.521 1.00 51.90 108 ASP E CA 1
ATOM 4840 C C . ASP E 1 128 ? -23.137 55.475 68.334 1.00 52.36 108 ASP E C 1
ATOM 4841 O O . ASP E 1 128 ? -23.591 55.192 67.225 1.00 52.28 108 ASP E O 1
ATOM 4846 N N . LEU E 1 129 ? -21.834 55.630 68.562 1.00 52.33 109 LEU E N 1
ATOM 4847 C CA . LEU E 1 129 ? -20.853 55.442 67.495 1.00 52.43 109 LEU E CA 1
ATOM 4848 C C . LEU E 1 129 ? -20.920 54.005 66.986 1.00 52.96 109 LEU E C 1
ATOM 4849 O O . LEU E 1 129 ? -20.771 53.750 65.796 1.00 50.77 109 LEU E O 1
ATOM 4854 N N . MET E 1 130 ? -21.139 53.071 67.905 1.00 55.30 110 MET E N 1
ATOM 4855 C CA . MET E 1 130 ? -21.249 51.661 67.558 1.00 58.89 110 MET E CA 1
ATOM 4856 C C . MET E 1 130 ? -22.345 51.445 66.515 1.00 60.67 110 MET E C 1
ATOM 4857 O O . MET E 1 130 ? -22.077 50.953 65.420 1.00 60.85 110 MET E O 1
ATOM 4862 N N . ILE E 1 131 ? -23.578 51.815 66.851 1.00 63.14 111 ILE E N 1
ATOM 4863 C CA . ILE E 1 131 ? -24.687 51.641 65.917 1.00 66.68 111 ILE E CA 1
ATOM 4864 C C . ILE E 1 131 ? -24.514 52.518 64.682 1.00 67.83 111 ILE E C 1
ATOM 4865 O O . ILE E 1 131 ? -24.749 52.072 63.559 1.00 67.75 111 ILE E O 1
ATOM 4870 N N . ASP E 1 132 ? -24.089 53.759 64.893 1.00 69.64 112 ASP E N 1
ATOM 4871 C CA . ASP E 1 132 ? -23.876 54.696 63.798 1.00 71.62 112 ASP E CA 1
ATOM 4872 C C . ASP E 1 132 ? -22.823 54.186 62.815 1.00 72.75 112 ASP E C 1
ATOM 4873 O O . ASP E 1 132 ? -22.828 54.552 61.641 1.00 72.92 112 ASP E O 1
ATOM 4878 N N . LEU E 1 133 ? -21.927 53.331 63.298 1.00 74.77 113 LEU E N 1
ATOM 4879 C CA . LEU E 1 133 ? -20.862 52.784 62.463 1.00 76.44 113 LEU E CA 1
ATOM 4880 C C . LEU E 1 133 ? -21.345 51.571 61.676 1.00 77.97 113 LEU E C 1
ATOM 4881 O O . LEU E 1 133 ? -21.225 51.523 60.452 1.00 77.66 113 LEU E O 1
ATOM 4886 N N . TYR E 1 134 ? -21.878 50.587 62.387 1.00 80.51 114 TYR E N 1
ATOM 4887 C CA . TYR E 1 134 ? -22.393 49.384 61.749 1.00 84.10 114 TYR E CA 1
ATOM 4888 C C . TYR E 1 134 ? -23.466 48.735 62.606 1.00 85.67 114 TYR E C 1
ATOM 4889 O O . TYR E 1 134 ? -23.190 47.829 63.393 1.00 86.10 114 TYR E O 1
ATOM 4898 N N . GLY E 1 135 ? -24.696 49.213 62.445 1.00 87.32 115 GLY E N 1
ATOM 4899 C CA . GLY E 1 135 ? -25.811 48.679 63.205 1.00 88.64 115 GLY E CA 1
ATOM 4900 C C . GLY E 1 135 ? -27.053 49.541 63.076 1.00 89.59 115 GLY E C 1
ATOM 4901 O O . GLY E 1 135 ? -26.984 50.594 62.401 1.00 89.64 115 GLY E O 1
ATOM 4902 N N . GLY F 1 18 ? 14.198 52.810 69.045 1.00 55.74 -2 GLY F N 1
ATOM 4903 C CA . GLY F 1 18 ? 13.433 52.238 70.196 1.00 53.84 -2 GLY F CA 1
ATOM 4904 C C . GLY F 1 18 ? 12.036 52.816 70.338 1.00 52.94 -2 GLY F C 1
ATOM 4905 O O . GLY F 1 18 ? 11.134 52.154 70.853 1.00 50.84 -2 GLY F O 1
ATOM 4906 N N . SER F 1 19 ? 11.856 54.052 69.878 1.00 52.16 -1 SER F N 1
ATOM 4907 C CA . SER F 1 19 ? 10.566 54.734 69.958 1.00 51.67 -1 SER F CA 1
ATOM 4908 C C . SER F 1 19 ? 9.395 53.885 69.455 1.00 51.44 -1 SER F C 1
ATOM 4909 O O . SER F 1 19 ? 8.312 53.891 70.050 1.00 49.93 -1 SER F O 1
ATOM 4912 N N . HIS F 1 20 ? 9.617 53.157 68.362 1.00 50.02 0 HIS F N 1
ATOM 4913 C CA . HIS F 1 20 ? 8.583 52.307 67.781 1.00 49.57 0 HIS F CA 1
ATOM 4914 C C . HIS F 1 20 ? 8.084 51.198 68.709 1.00 45.85 0 HIS F C 1
ATOM 4915 O O . HIS F 1 20 ? 7.082 50.551 68.411 1.00 44.16 0 HIS F O 1
ATOM 4922 N N . MET F 1 21 ? 8.771 50.983 69.830 1.00 41.32 1 MET F N 1
ATOM 4923 C CA . MET F 1 21 ? 8.364 49.958 70.791 1.00 38.52 1 MET F CA 1
ATOM 4924 C C . MET F 1 21 ? 7.000 50.272 71.388 1.00 35.54 1 MET F C 1
ATOM 4925 O O . MET F 1 21 ? 6.211 49.375 71.683 1.00 35.13 1 MET F O 1
ATOM 4930 N N . ARG F 1 22 ? 6.734 51.555 71.572 1.00 32.41 2 ARG F N 1
ATOM 4931 C CA . ARG F 1 22 ? 5.482 52.009 72.152 1.00 32.17 2 ARG F CA 1
ATOM 4932 C C . ARG F 1 22 ? 4.249 51.506 71.382 1.00 32.15 2 ARG F C 1
ATOM 4933 O O . ARG F 1 22 ? 3.328 50.937 71.976 1.00 30.55 2 ARG F O 1
ATOM 4941 N N . THR F 1 23 ? 4.239 51.714 70.066 1.00 30.38 3 THR F N 1
ATOM 4942 C CA . THR F 1 23 ? 3.115 51.287 69.240 1.00 29.65 3 THR F CA 1
ATOM 4943 C C . THR F 1 23 ? 3.048 49.772 69.160 1.00 27.90 3 THR F C 1
ATOM 4944 O O . THR F 1 23 ? 1.968 49.189 69.244 1.00 25.79 3 THR F O 1
ATOM 4948 N N . LEU F 1 24 ? 4.204 49.137 69.003 1.00 27.74 4 LEU F N 1
ATOM 4949 C CA . LEU F 1 24 ? 4.252 47.683 68.936 1.00 27.41 4 LEU F CA 1
ATOM 4950 C C . LEU F 1 24 ? 3.650 47.072 70.208 1.00 28.42 4 LEU F C 1
ATOM 4951 O O . LEU F 1 24 ? 2.804 46.173 70.138 1.00 29.23 4 LEU F O 1
ATOM 4956 N N . LEU F 1 25 ? 4.079 47.568 71.366 1.00 27.08 5 LEU F N 1
ATOM 4957 C CA . LEU F 1 25 ? 3.583 47.056 72.644 1.00 28.84 5 LEU F CA 1
ATOM 4958 C C . LEU F 1 25 ? 2.091 47.272 72.868 1.00 27.39 5 LEU F C 1
ATOM 4959 O O . LEU F 1 25 ? 1.414 46.400 73.428 1.00 27.74 5 LEU F O 1
ATOM 4964 N N . ILE F 1 26 ? 1.570 48.423 72.451 1.00 26.17 6 ILE F N 1
ATOM 4965 C CA . ILE F 1 26 ? 0.139 48.674 72.612 1.00 24.67 6 ILE F CA 1
ATOM 4966 C C . ILE F 1 26 ? -0.644 47.659 71.755 1.00 23.90 6 ILE F C 1
ATOM 4967 O O . ILE F 1 26 ? -1.593 47.033 72.224 1.00 23.51 6 ILE F O 1
ATOM 4972 N N . ARG F 1 27 ? -0.224 47.500 70.504 1.00 23.24 7 ARG F N 1
ATOM 4973 C CA . ARG F 1 27 ? -0.858 46.561 69.588 1.00 25.74 7 ARG F CA 1
ATOM 4974 C C . ARG F 1 27 ? -0.755 45.139 70.138 1.00 25.91 7 ARG F C 1
ATOM 4975 O O . ARG F 1 27 ? -1.743 44.399 70.176 1.00 25.15 7 ARG F O 1
ATOM 4983 N N . TYR F 1 28 ? 0.442 44.778 70.586 1.00 25.21 8 TYR F N 1
ATOM 4984 C CA . TYR F 1 28 ? 0.690 43.456 71.147 1.00 26.38 8 TYR F CA 1
ATOM 4985 C C . TYR F 1 28 ? -0.266 43.111 72.283 1.00 26.24 8 TYR F C 1
ATOM 4986 O O . TYR F 1 28 ? -0.961 42.092 72.234 1.00 27.00 8 TYR F O 1
ATOM 4995 N N . ILE F 1 29 ? -0.316 43.967 73.300 1.00 24.39 9 ILE F N 1
ATOM 4996 C CA . ILE F 1 29 ? -1.177 43.714 74.449 1.00 23.76 9 ILE F CA 1
ATOM 4997 C C . ILE F 1 29 ? -2.663 43.661 74.081 1.00 24.53 9 ILE F C 1
ATOM 4998 O O . ILE F 1 29 ? -3.389 42.798 74.579 1.00 23.25 9 ILE F O 1
ATOM 5003 N N . LEU F 1 30 ? -3.117 44.561 73.208 1.00 23.89 10 LEU F N 1
ATOM 5004 C CA . LEU F 1 30 ? -4.520 44.547 72.798 1.00 24.43 10 LEU F CA 1
ATOM 5005 C C . LEU F 1 30 ? -4.807 43.244 72.052 1.00 23.86 10 LEU F C 1
ATOM 5006 O O . LEU F 1 30 ? -5.899 42.679 72.166 1.00 21.31 10 LEU F O 1
ATOM 5011 N N . TRP F 1 31 ? -3.819 42.758 71.305 1.00 25.06 11 TRP F N 1
ATOM 5012 C CA . TRP F 1 31 ? -3.999 41.510 70.577 1.00 27.01 11 TRP F CA 1
ATOM 5013 C C . TRP F 1 31 ? -4.093 40.326 71.543 1.00 27.60 11 TRP F C 1
ATOM 5014 O O . TRP F 1 31 ? -4.895 39.416 71.325 1.00 27.38 11 TRP F O 1
ATOM 5025 N N . ARG F 1 32 ? -3.278 40.336 72.599 1.00 28.93 12 ARG F N 1
ATOM 5026 C CA . ARG F 1 32 ? -3.315 39.265 73.596 1.00 28.13 12 ARG F CA 1
ATOM 5027 C C . ARG F 1 32 ? -4.682 39.247 74.285 1.00 28.45 12 ARG F C 1
ATOM 5028 O O . ARG F 1 32 ? -5.141 38.202 74.750 1.00 29.13 12 ARG F O 1
ATOM 5036 N N . ASN F 1 33 ? -5.342 40.400 74.345 1.00 27.30 13 ASN F N 1
ATOM 5037 C CA . ASN F 1 33 ? -6.651 40.466 74.996 1.00 28.43 13 ASN F CA 1
ATOM 5038 C C . ASN F 1 33 ? -7.803 39.893 74.168 1.00 29.32 13 ASN F C 1
ATOM 5039 O O . ASN F 1 33 ? -8.719 39.292 74.726 1.00 30.29 13 ASN F O 1
ATOM 5044 N N . ASP F 1 34 ? -7.790 40.082 72.850 1.00 27.70 14 ASP F N 1
ATOM 5045 C CA . ASP F 1 34 ? -8.900 39.545 72.069 1.00 31.70 14 ASP F CA 1
ATOM 5046 C C . ASP F 1 34 ? -8.560 38.446 71.066 1.00 31.93 14 ASP F C 1
ATOM 5047 O O . ASP F 1 34 ? -9.463 37.810 70.537 1.00 31.95 14 ASP F O 1
ATOM 5052 N N . ASN F 1 35 ? -7.271 38.214 70.815 1.00 33.56 15 ASN F N 1
ATOM 5053 C CA . ASN F 1 35 ? -6.852 37.150 69.904 1.00 36.56 15 ASN F CA 1
ATOM 5054 C C . ASN F 1 35 ? -7.514 37.255 68.519 1.00 35.59 15 ASN F C 1
ATOM 5055 O O . ASN F 1 35 ? -7.800 36.241 67.892 1.00 37.35 15 ASN F O 1
ATOM 5060 N N . ASP F 1 36 ? -7.765 38.475 68.050 1.00 34.34 16 ASP F N 1
ATOM 5061 C CA . ASP F 1 36 ? -8.379 38.688 66.736 1.00 32.44 16 ASP F CA 1
ATOM 5062 C C . ASP F 1 36 ? -7.278 38.648 65.666 1.00 30.83 16 ASP F C 1
ATOM 5063 O O . ASP F 1 36 ? -6.478 39.578 65.565 1.00 29.70 16 ASP F O 1
ATOM 5068 N N . GLN F 1 37 ? -7.249 37.581 64.867 1.00 28.38 17 GLN F N 1
ATOM 5069 C CA . GLN F 1 37 ? -6.220 37.417 63.830 1.00 28.22 17 GLN F CA 1
ATOM 5070 C C . GLN F 1 37 ? -6.061 38.613 62.889 1.00 27.51 17 GLN F C 1
ATOM 5071 O O . GLN F 1 37 ? -4.997 38.808 62.303 1.00 25.94 17 GLN F O 1
ATOM 5077 N N . THR F 1 38 ? -7.124 39.400 62.736 1.00 28.27 18 THR F N 1
ATOM 5078 C CA . THR F 1 38 ? -7.096 40.591 61.884 1.00 29.18 18 THR F CA 1
ATOM 5079 C C . THR F 1 38 ? -6.027 41.568 62.383 1.00 30.12 18 THR F C 1
ATOM 5080 O O . THR F 1 38 ? -5.492 42.365 61.615 1.00 30.13 18 THR F O 1
ATOM 5084 N N . TYR F 1 39 ? -5.722 41.495 63.675 1.00 30.57 19 TYR F N 1
ATOM 5085 C CA . TYR F 1 39 ? -4.752 42.400 64.285 1.00 30.50 19 TYR F CA 1
ATOM 5086 C C . TYR F 1 39 ? -3.390 41.805 64.609 1.00 30.67 19 TYR F C 1
ATOM 5087 O O . TYR F 1 39 ? -2.527 42.484 65.156 1.00 31.32 19 TYR F O 1
ATOM 5096 N N . TYR F 1 40 ? -3.183 40.544 64.260 1.00 30.80 20 TYR F N 1
ATOM 5097 C CA . TYR F 1 40 ? -1.903 39.911 64.526 1.00 30.28 20 TYR F CA 1
ATOM 5098 C C . TYR F 1 40 ? -0.800 40.454 63.629 1.00 32.75 20 TYR F C 1
ATOM 5099 O O . TYR F 1 40 ? -1.049 40.895 62.503 1.00 33.15 20 TYR F O 1
ATOM 5108 N N . ASN F 1 41 ? 0.419 40.438 64.158 1.00 33.52 21 ASN F N 1
ATOM 5109 C CA . ASN F 1 41 ? 1.596 40.888 63.439 1.00 36.53 21 ASN F CA 1
ATOM 5110 C C . ASN F 1 41 ? 2.734 39.918 63.762 1.00 37.29 21 ASN F C 1
ATOM 5111 O O . ASN F 1 41 ? 2.870 39.461 64.901 1.00 34.93 21 ASN F O 1
ATOM 5116 N N . ASP F 1 42 ? 3.532 39.601 62.743 1.00 36.46 22 ASP F N 1
ATOM 5117 C CA . ASP F 1 42 ? 4.650 38.678 62.875 1.00 38.32 22 ASP F CA 1
ATOM 5118 C C . ASP F 1 42 ? 5.582 39.045 64.038 1.00 38.69 22 ASP F C 1
ATOM 5119 O O . ASP F 1 42 ? 6.107 38.159 64.714 1.00 39.90 22 ASP F O 1
ATOM 5124 N N . ASP F 1 43 ? 5.767 40.344 64.276 1.00 36.72 23 ASP F N 1
ATOM 5125 C CA . ASP F 1 43 ? 6.632 40.836 65.353 1.00 35.79 23 ASP F CA 1
ATOM 5126 C C . ASP F 1 43 ? 6.179 40.395 66.741 1.00 35.42 23 ASP F C 1
ATOM 5127 O O . ASP F 1 43 ? 6.930 40.517 67.705 1.00 35.90 23 ASP F O 1
ATOM 5132 N N . PHE F 1 44 ? 4.953 39.898 66.856 1.00 34.98 24 PHE F N 1
ATOM 5133 C CA . PHE F 1 44 ? 4.452 39.461 68.157 1.00 35.55 24 PHE F CA 1
ATOM 5134 C C . PHE F 1 44 ? 5.117 38.166 68.651 1.00 38.32 24 PHE F C 1
ATOM 5135 O O . PHE F 1 44 ? 5.104 37.882 69.852 1.00 37.45 24 PHE F O 1
ATOM 5143 N N . LYS F 1 45 ? 5.691 37.388 67.732 1.00 39.57 25 LYS F N 1
ATOM 5144 C CA . LYS F 1 45 ? 6.339 36.118 68.087 1.00 43.82 25 LYS F CA 1
ATOM 5145 C C . LYS F 1 45 ? 7.400 36.277 69.173 1.00 43.76 25 LYS F C 1
ATOM 5146 O O . LYS F 1 45 ? 7.376 35.576 70.181 1.00 45.07 25 LYS F O 1
ATOM 5152 N N . LYS F 1 46 ? 8.338 37.191 68.955 1.00 44.42 26 LYS F N 1
ATOM 5153 C CA . LYS F 1 46 ? 9.404 37.429 69.921 1.00 44.47 26 LYS F CA 1
ATOM 5154 C C . LYS F 1 46 ? 8.861 37.916 71.258 1.00 43.77 26 LYS F C 1
ATOM 5155 O O . LYS F 1 46 ? 9.374 37.534 72.308 1.00 44.40 26 LYS F O 1
ATOM 5161 N N . LEU F 1 47 ? 7.833 38.762 71.223 1.00 41.81 27 LEU F N 1
ATOM 5162 C CA . LEU F 1 47 ? 7.244 39.272 72.458 1.00 40.41 27 LEU F CA 1
ATOM 5163 C C . LEU F 1 47 ? 6.626 38.161 73.296 1.00 41.29 27 LEU F C 1
ATOM 5164 O O . LEU F 1 47 ? 6.712 38.183 74.524 1.00 41.77 27 LEU F O 1
ATOM 5169 N N . MET F 1 48 ? 6.003 37.187 72.639 1.00 41.74 28 MET F N 1
ATOM 5170 C CA . MET F 1 48 ? 5.393 36.077 73.358 1.00 44.78 28 MET F CA 1
ATOM 5171 C C . MET F 1 48 ? 6.400 35.174 74.076 1.00 44.32 28 MET F C 1
ATOM 5172 O O . MET F 1 48 ? 6.035 34.468 75.009 1.00 43.18 28 MET F O 1
ATOM 5177 N N . LEU F 1 49 ? 7.660 35.190 73.645 1.00 44.52 29 LEU F N 1
ATOM 5178 C CA . LEU F 1 49 ? 8.673 34.361 74.294 1.00 46.21 29 LEU F CA 1
ATOM 5179 C C . LEU F 1 49 ? 8.927 34.877 75.703 1.00 46.51 29 LEU F C 1
ATOM 5180 O O . LEU F 1 49 ? 9.507 34.179 76.535 1.00 47.88 29 LEU F O 1
ATOM 5185 N N . LEU F 1 50 ? 8.494 36.106 75.965 1.00 45.88 30 LEU F N 1
ATOM 5186 C CA . LEU F 1 50 ? 8.660 36.712 77.281 1.00 44.97 30 LEU F CA 1
ATOM 5187 C C . LEU F 1 50 ? 7.715 36.085 78.304 1.00 44.96 30 LEU F C 1
ATOM 5188 O O . LEU F 1 50 ? 7.884 36.266 79.507 1.00 44.64 30 LEU F O 1
ATOM 5193 N N . ASP F 1 51 ? 6.720 35.351 77.818 1.00 46.25 31 ASP F N 1
ATOM 5194 C CA . ASP F 1 51 ? 5.740 34.706 78.685 1.00 49.76 31 ASP F CA 1
ATOM 5195 C C . ASP F 1 51 ? 6.360 33.838 79.773 1.00 52.60 31 ASP F C 1
ATOM 5196 O O . ASP F 1 51 ? 5.951 33.901 80.933 1.00 53.30 31 ASP F O 1
ATOM 5201 N N . GLU F 1 52 ? 7.346 33.034 79.398 1.00 54.76 32 GLU F N 1
ATOM 5202 C CA . GLU F 1 52 ? 8.007 32.152 80.347 1.00 57.23 32 GLU F CA 1
ATOM 5203 C C . GLU F 1 52 ? 8.516 32.903 81.576 1.00 57.11 32 GLU F C 1
ATOM 5204 O O . GLU F 1 52 ? 8.718 32.302 82.631 1.00 59.35 32 GLU F O 1
ATOM 5210 N N . LEU F 1 53 ? 8.714 34.211 81.448 1.00 55.82 33 LEU F N 1
ATOM 5211 C CA . LEU F 1 53 ? 9.205 35.010 82.565 1.00 55.15 33 LEU F CA 1
ATOM 5212 C C . LEU F 1 53 ? 8.165 35.208 83.663 1.00 55.26 33 LEU F C 1
ATOM 5213 O O . LEU F 1 53 ? 8.499 35.643 84.769 1.00 54.95 33 LEU F O 1
ATOM 5218 N N . VAL F 1 54 ? 6.911 34.886 83.363 1.00 54.26 34 VAL F N 1
ATOM 5219 C CA . VAL F 1 54 ? 5.839 35.053 84.339 1.00 54.22 34 VAL F CA 1
ATOM 5220 C C . VAL F 1 54 ? 5.106 33.754 84.656 1.00 53.40 34 VAL F C 1
ATOM 5221 O O . VAL F 1 54 ? 4.748 32.989 83.760 1.00 51.68 34 VAL F O 1
ATOM 5225 N N . ASP F 1 55 ? 4.881 33.532 85.947 1.00 53.94 35 ASP F N 1
ATOM 5226 C CA . ASP F 1 55 ? 4.207 32.338 86.451 1.00 54.94 35 ASP F CA 1
ATOM 5227 C C . ASP F 1 55 ? 2.688 32.455 86.319 1.00 53.50 35 ASP F C 1
ATOM 5228 O O . ASP F 1 55 ? 2.075 33.325 86.934 1.00 52.47 35 ASP F O 1
ATOM 5233 N N . ASP F 1 56 ? 2.089 31.574 85.520 1.00 52.94 36 ASP F N 1
ATOM 5234 C CA . ASP F 1 56 ? 0.641 31.576 85.313 1.00 54.13 36 ASP F CA 1
ATOM 5235 C C . ASP F 1 56 ? -0.124 31.659 86.633 1.00 54.71 36 ASP F C 1
ATOM 5236 O O . ASP F 1 56 ? -1.097 32.406 86.751 1.00 55.18 36 ASP F O 1
ATOM 5241 N N . GLY F 1 57 ? 0.318 30.890 87.624 1.00 54.94 37 GLY F N 1
ATOM 5242 C CA . GLY F 1 57 ? -0.336 30.907 88.919 1.00 54.03 37 GLY F CA 1
ATOM 5243 C C . GLY F 1 57 ? -0.376 32.308 89.499 1.00 54.45 37 GLY F C 1
ATOM 5244 O O . GLY F 1 57 ? -1.350 32.693 90.146 1.00 55.61 37 GLY F O 1
ATOM 5245 N N . ASP F 1 58 ? 0.690 33.073 89.272 1.00 53.40 38 ASP F N 1
ATOM 5246 C CA . ASP F 1 58 ? 0.772 34.442 89.763 1.00 52.26 38 ASP F CA 1
ATOM 5247 C C . ASP F 1 58 ? -0.255 35.307 89.029 1.00 50.44 38 ASP F C 1
ATOM 5248 O O . ASP F 1 58 ? -0.871 36.197 89.616 1.00 50.39 38 ASP F O 1
ATOM 5253 N N . VAL F 1 59 ? -0.435 35.036 87.741 1.00 47.72 39 VAL F N 1
ATOM 5254 C CA . VAL F 1 59 ? -1.387 35.779 86.929 1.00 45.49 39 VAL F CA 1
ATOM 5255 C C . VAL F 1 59 ? -2.808 35.440 87.362 1.00 45.32 39 VAL F C 1
ATOM 5256 O O . VAL F 1 59 ? -3.664 36.318 87.457 1.00 44.35 39 VAL F O 1
ATOM 5260 N N . CYS F 1 60 ? -3.051 34.162 87.634 1.00 45.34 40 CYS F N 1
ATOM 5261 C CA . CYS F 1 60 ? -4.372 33.711 88.054 1.00 47.19 40 CYS F CA 1
ATOM 5262 C C . CYS F 1 60 ? -4.792 34.430 89.338 1.00 46.12 40 CYS F C 1
ATOM 5263 O O . CYS F 1 60 ? -5.960 34.777 89.513 1.00 45.85 40 CYS F O 1
ATOM 5266 N N . THR F 1 61 ? -3.831 34.662 90.224 1.00 45.06 41 THR F N 1
ATOM 5267 C CA . THR F 1 61 ? -4.103 35.341 91.484 1.00 45.37 41 THR F CA 1
ATOM 5268 C C . THR F 1 61 ? -4.429 36.809 91.255 1.00 43.95 41 THR F C 1
ATOM 5269 O O . THR F 1 61 ? -5.232 37.395 91.979 1.00 43.73 41 THR F O 1
ATOM 5273 N N . LEU F 1 62 ? -3.787 37.401 90.253 1.00 43.08 42 LEU F N 1
ATOM 5274 C CA . LEU F 1 62 ? -4.023 38.796 89.917 1.00 40.92 42 LEU F CA 1
ATOM 5275 C C . LEU F 1 62 ? -5.399 38.890 89.261 1.00 39.88 42 LEU F C 1
ATOM 5276 O O . LEU F 1 62 ? -6.204 39.749 89.604 1.00 39.78 42 LEU F O 1
ATOM 5281 N N . ILE F 1 63 ? -5.665 37.987 88.323 1.00 39.20 43 ILE F N 1
ATOM 5282 C CA . ILE F 1 63 ? -6.947 37.958 87.637 1.00 40.66 43 ILE F CA 1
ATOM 5283 C C . ILE F 1 63 ? -8.070 37.878 88.656 1.00 42.33 43 ILE F C 1
ATOM 5284 O O . ILE F 1 6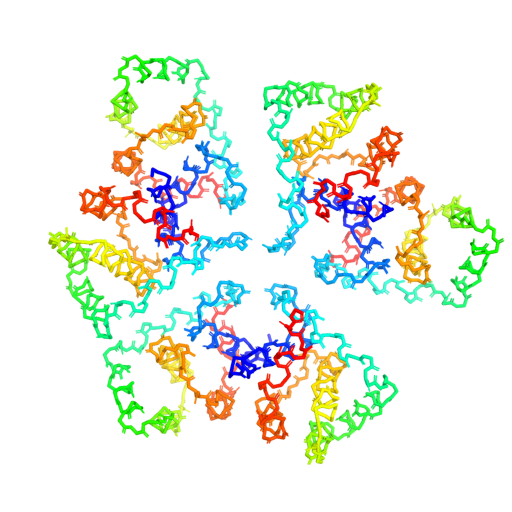3 ? -9.040 38.642 88.588 1.00 40.92 43 ILE F O 1
ATOM 5289 N N . LYS F 1 64 ? -7.930 36.948 89.600 1.00 42.33 44 LYS F N 1
ATOM 5290 C CA . LYS F 1 64 ? -8.936 36.749 90.633 1.00 43.34 44 LYS F CA 1
ATOM 5291 C C . LYS F 1 64 ? -9.189 38.003 91.454 1.00 41.46 44 LYS F C 1
ATOM 5292 O O . LYS F 1 64 ? -10.338 38.323 91.757 1.00 41.91 44 LYS F O 1
ATOM 5298 N N . ASN F 1 65 ? -8.127 38.722 91.803 1.00 39.45 45 ASN F N 1
ATOM 5299 C CA . ASN F 1 65 ? -8.291 39.942 92.577 1.00 39.12 45 ASN F CA 1
ATOM 5300 C C . ASN F 1 65 ? -9.024 41.000 91.771 1.00 36.50 45 ASN F C 1
ATOM 5301 O O . ASN F 1 65 ? -9.822 41.754 92.318 1.00 37.09 45 ASN F O 1
ATOM 5306 N N . MET F 1 66 ? -8.751 41.056 90.471 1.00 33.60 46 MET F N 1
ATOM 5307 C CA . MET F 1 66 ? -9.402 42.032 89.607 1.00 32.10 46 MET F CA 1
ATOM 5308 C C . MET F 1 66 ? -10.905 41.782 89.553 1.00 30.69 46 MET F C 1
ATOM 5309 O O . MET F 1 66 ? -11.706 42.705 89.667 1.00 26.46 46 MET F O 1
ATOM 5314 N N . ARG F 1 67 ? -11.289 40.523 89.405 1.00 33.04 47 ARG F N 1
ATOM 5315 C CA . ARG F 1 67 ? -12.697 40.201 89.337 1.00 36.12 47 ARG F CA 1
ATOM 5316 C C . ARG F 1 67 ? -13.449 40.371 90.648 1.00 37.65 47 ARG F C 1
ATOM 5317 O O . ARG F 1 67 ? -14.640 40.682 90.639 1.00 38.31 47 ARG F O 1
ATOM 5325 N N . MET F 1 68 ? -12.772 40.198 91.776 1.00 38.26 48 MET F N 1
ATOM 5326 C CA . MET F 1 68 ? -13.456 40.359 93.049 1.00 40.38 48 MET F CA 1
ATOM 5327 C C . MET F 1 68 ? -13.614 41.834 93.417 1.00 37.91 48 MET F C 1
ATOM 5328 O O . MET F 1 68 ? -14.505 42.207 94.180 1.00 37.74 48 MET F O 1
ATOM 5333 N N . THR F 1 69 ? -12.758 42.675 92.856 1.00 36.38 49 THR F N 1
ATOM 5334 C CA . THR F 1 69 ? -12.846 44.104 93.112 1.00 36.66 49 THR F CA 1
ATOM 5335 C C . THR F 1 69 ? -13.559 44.762 91.936 1.00 35.83 49 THR F C 1
ATOM 5336 O O . THR F 1 69 ? -13.877 45.951 91.983 1.00 34.15 49 THR F O 1
ATOM 5340 N N . LEU F 1 70 ? -13.822 43.972 90.894 1.00 33.80 50 LEU F N 1
ATOM 5341 C CA . LEU F 1 70 ? -14.471 44.462 89.680 1.00 35.38 50 LEU F CA 1
ATOM 5342 C C . LEU F 1 70 ? -13.717 45.664 89.120 1.00 34.80 50 LEU F C 1
ATOM 5343 O O . LEU F 1 70 ? -14.316 46.697 88.821 1.00 35.49 50 LEU F O 1
ATOM 5348 N N . SER F 1 71 ? -12.406 45.543 88.980 1.00 33.21 51 SER F N 1
ATOM 5349 C CA . SER F 1 71 ? -11.644 46.660 88.446 1.00 36.54 51 SER F CA 1
ATOM 5350 C C . SER F 1 71 ? -10.239 46.262 88.036 1.00 35.12 51 SER F C 1
ATOM 5351 O O . SER F 1 71 ? -9.790 45.143 88.298 1.00 36.21 51 SER F O 1
ATOM 5354 N N . ASP F 1 72 ? -9.554 47.191 87.383 1.00 35.26 52 ASP F N 1
ATOM 5355 C CA . ASP F 1 72 ? -8.188 46.960 86.939 1.00 37.99 52 ASP F CA 1
ATOM 5356 C C . ASP F 1 72 ? -7.212 47.382 88.036 1.00 36.42 52 ASP F C 1
ATOM 5357 O O . ASP F 1 72 ? -5.999 47.253 87.874 1.00 35.09 52 ASP F O 1
ATOM 5362 N N . GLY F 1 73 ? -7.758 47.883 89.147 1.00 36.10 53 GLY F N 1
ATOM 5363 C CA . GLY F 1 73 ? -6.942 48.321 90.270 1.00 35.01 53 GLY F CA 1
ATOM 5364 C C . GLY F 1 73 ? -5.754 47.415 90.540 1.00 34.81 53 GLY F C 1
ATOM 5365 O O . GLY F 1 73 ? -4.613 47.872 90.543 1.00 35.88 53 GLY F O 1
ATOM 5366 N N . PRO F 1 74 ? -5.988 46.119 90.776 1.00 34.35 54 PRO F N 1
ATOM 5367 C CA . PRO F 1 74 ? -4.887 45.187 91.040 1.00 34.94 54 PRO F CA 1
ATOM 5368 C C . PRO F 1 74 ? -3.812 45.205 89.943 1.00 37.48 54 PRO F C 1
ATOM 5369 O O . PRO F 1 74 ? -2.622 45.052 90.226 1.00 37.62 54 PRO F O 1
ATOM 5373 N N . LEU F 1 75 ? -4.236 45.387 88.695 1.00 38.23 55 LEU F N 1
ATOM 5374 C CA . LEU F 1 75 ? -3.302 45.428 87.573 1.00 38.25 55 LEU F CA 1
ATOM 5375 C C . LEU F 1 75 ? -2.491 46.722 87.615 1.00 37.85 55 LEU F C 1
ATOM 5376 O O . LEU F 1 75 ? -1.279 46.716 87.380 1.00 36.40 55 LEU F O 1
ATOM 5381 N N . LEU F 1 76 ? -3.160 47.827 87.924 1.00 38.38 56 LEU F N 1
ATOM 5382 C CA . LEU F 1 76 ? -2.484 49.117 88.004 1.00 41.45 56 LEU F CA 1
ATOM 5383 C C . LEU F 1 76 ? -1.464 49.119 89.138 1.00 42.37 56 LEU F C 1
ATOM 5384 O O . LEU F 1 76 ? -0.408 49.736 89.017 1.00 41.66 56 LEU F O 1
ATOM 5389 N N . ASP F 1 77 ? -1.776 48.421 90.231 1.00 44.32 57 ASP F N 1
ATOM 5390 C CA . ASP F 1 77 ? -0.863 48.345 91.375 1.00 45.65 57 ASP F CA 1
ATOM 5391 C C . ASP F 1 77 ? 0.381 47.552 91.013 1.00 45.40 57 ASP F C 1
ATOM 5392 O O . ASP F 1 77 ? 1.492 47.927 91.386 1.00 45.72 57 ASP F O 1
ATOM 5397 N N . ARG F 1 78 ? 0.188 46.453 90.288 1.00 44.80 58 ARG F N 1
ATOM 5398 C CA . ARG F 1 78 ? 1.300 45.608 89.877 1.00 45.82 58 ARG F CA 1
ATOM 5399 C C . ARG F 1 78 ? 2.218 46.332 88.901 1.00 46.80 58 ARG F C 1
ATOM 5400 O O . ARG F 1 78 ? 3.415 46.053 88.845 1.00 46.32 58 ARG F O 1
ATOM 5408 N N . LEU F 1 79 ? 1.655 47.262 88.134 1.00 46.84 59 LEU F N 1
ATOM 5409 C CA . LEU F 1 79 ? 2.440 48.012 87.164 1.00 47.75 59 LEU F CA 1
ATOM 5410 C C . LEU F 1 79 ? 3.152 49.198 87.809 1.00 49.71 59 LEU F C 1
ATOM 5411 O O . LEU F 1 79 ? 4.154 49.682 87.282 1.00 50.46 59 LEU F O 1
ATOM 5416 N N . ASN F 1 80 ? 2.639 49.671 88.942 1.00 51.57 60 ASN F N 1
ATOM 5417 C CA . ASN F 1 80 ? 3.270 50.795 89.634 1.00 54.49 60 ASN F CA 1
ATOM 5418 C C . ASN F 1 80 ? 4.507 50.359 90.411 1.00 56.39 60 ASN F C 1
ATOM 5419 O O . ASN F 1 80 ? 5.117 51.165 91.114 1.00 56.52 60 ASN F O 1
ATOM 5424 N N . GLN F 1 81 ? 4.866 49.084 90.295 1.00 58.18 61 GLN F N 1
ATOM 5425 C CA . GLN F 1 81 ? 6.036 48.567 90.986 1.00 60.64 61 GLN F CA 1
ATOM 5426 C C . GLN F 1 81 ? 7.301 49.001 90.261 1.00 60.96 61 GLN F C 1
ATOM 5427 O O . GLN F 1 81 ? 7.314 49.140 89.038 1.00 60.29 61 GLN F O 1
ATOM 5433 N N . PRO F 1 82 ? 8.389 49.214 91.014 1.00 61.69 62 PRO F N 1
ATOM 5434 C CA . PRO F 1 82 ? 9.676 49.640 90.459 1.00 61.52 62 PRO F CA 1
ATOM 5435 C C . PRO F 1 82 ? 10.290 48.724 89.402 1.00 60.61 62 PRO F C 1
ATOM 5436 O O . PRO F 1 82 ? 10.199 47.494 89.481 1.00 59.35 62 PRO F O 1
ATOM 5440 N N . VAL F 1 83 ? 10.908 49.356 88.410 1.00 59.78 63 VAL F N 1
ATOM 5441 C CA . VAL F 1 83 ? 11.584 48.663 87.322 1.00 60.29 63 VAL F CA 1
ATOM 5442 C C . VAL F 1 83 ? 13.004 49.225 87.323 1.00 60.82 63 VAL F C 1
ATOM 5443 O O . VAL F 1 83 ? 13.205 50.412 87.047 1.00 59.33 63 VAL F O 1
ATOM 5447 N N . ASN F 1 84 ? 13.978 48.377 87.650 1.00 62.13 64 ASN F N 1
ATOM 5448 C CA . ASN F 1 84 ? 15.379 48.796 87.720 1.00 64.94 64 ASN F CA 1
ATOM 5449 C C . ASN F 1 84 ? 16.273 48.023 86.760 1.00 66.53 64 ASN F C 1
ATOM 5450 O O . ASN F 1 84 ? 17.318 48.518 86.331 1.00 67.66 64 ASN F O 1
ATOM 5455 N N . ASN F 1 85 ? 15.862 46.801 86.444 1.00 67.20 65 ASN F N 1
ATOM 5456 C CA . ASN F 1 85 ? 16.612 45.935 85.544 1.00 67.50 65 ASN F CA 1
ATOM 5457 C C . ASN F 1 85 ? 15.845 45.829 84.223 1.00 66.01 65 ASN F C 1
ATOM 5458 O O . ASN F 1 85 ? 14.627 46.020 84.191 1.00 65.34 65 ASN F O 1
ATOM 5463 N N . ILE F 1 86 ? 16.551 45.537 83.135 1.00 62.89 66 ILE F N 1
ATOM 5464 C CA . ILE F 1 86 ? 15.890 45.386 81.847 1.00 60.16 66 ILE F CA 1
ATOM 5465 C C . ILE F 1 86 ? 15.017 44.134 81.916 1.00 59.10 66 ILE F C 1
ATOM 5466 O O . ILE F 1 86 ? 14.073 43.976 81.139 1.00 58.93 66 ILE F O 1
ATOM 5471 N N . GLU F 1 87 ? 15.345 43.243 82.851 1.00 56.25 67 GLU F N 1
ATOM 5472 C CA . GLU F 1 87 ? 14.582 42.017 83.037 1.00 54.43 67 GLU F CA 1
ATOM 5473 C C . GLU F 1 87 ? 13.259 42.357 83.707 1.00 52.87 67 GLU F C 1
ATOM 5474 O O . GLU F 1 87 ? 12.253 41.675 83.503 1.00 52.32 67 GLU F O 1
ATOM 5480 N N . ASP F 1 88 ? 13.265 43.409 84.519 1.00 50.86 68 ASP F N 1
ATOM 5481 C CA . ASP F 1 88 ? 12.042 43.828 85.179 1.00 50.44 68 ASP F CA 1
ATOM 5482 C C . ASP F 1 88 ? 11.092 44.348 84.107 1.00 49.49 68 ASP F C 1
ATOM 5483 O O . ASP F 1 88 ? 9.886 44.110 84.163 1.00 48.88 68 ASP F O 1
ATOM 5488 N N . ALA F 1 89 ? 11.651 45.056 83.130 1.00 47.77 69 ALA F N 1
ATOM 5489 C CA . ALA F 1 89 ? 10.867 45.601 82.032 1.00 47.23 69 ALA F CA 1
ATOM 5490 C C . ALA F 1 89 ? 10.161 44.453 81.317 1.00 47.19 69 ALA F C 1
ATOM 5491 O O . ALA F 1 89 ? 8.940 44.472 81.140 1.00 46.27 69 ALA F O 1
ATOM 5493 N N . LYS F 1 90 ? 10.936 43.451 80.919 1.00 46.55 70 LYS F N 1
ATOM 5494 C CA . LYS F 1 90 ? 10.392 42.289 80.227 1.00 47.05 70 LYS F CA 1
ATOM 5495 C C . LYS F 1 90 ? 9.268 41.645 81.029 1.00 46.57 70 LYS F C 1
ATOM 5496 O O . LYS F 1 90 ? 8.248 41.229 80.477 1.00 45.45 70 LYS F O 1
ATOM 5502 N N . ARG F 1 91 ? 9.480 41.547 82.336 1.00 46.08 71 ARG F N 1
ATOM 5503 C CA . ARG F 1 91 ? 8.510 40.945 83.238 1.00 46.39 71 ARG F CA 1
ATOM 5504 C C . ARG F 1 91 ? 7.203 41.728 83.231 1.00 45.28 71 ARG F C 1
ATOM 5505 O O . ARG F 1 91 ? 6.121 41.147 83.144 1.00 43.87 71 ARG F O 1
ATOM 5513 N N . MET F 1 92 ? 7.308 43.049 83.325 1.00 43.14 72 MET F N 1
ATOM 5514 C CA . MET F 1 92 ? 6.122 43.883 83.345 1.00 44.14 72 MET F CA 1
ATOM 5515 C C . MET F 1 92 ? 5.354 43.790 82.024 1.00 41.91 72 MET F C 1
ATOM 5516 O O . MET F 1 92 ? 4.128 43.945 82.000 1.00 40.30 72 MET F O 1
ATOM 5521 N N . ILE F 1 93 ? 6.071 43.521 80.933 1.00 38.05 73 ILE F N 1
ATOM 5522 C CA . ILE F 1 93 ? 5.435 43.362 79.626 1.00 35.45 73 ILE F CA 1
ATOM 5523 C C . ILE F 1 93 ? 4.674 42.033 79.610 1.00 34.97 73 ILE F C 1
ATOM 5524 O O . ILE F 1 93 ? 3.520 41.966 79.189 1.00 34.35 73 ILE F O 1
ATOM 5529 N N . ALA F 1 94 ? 5.323 40.977 80.088 1.00 34.98 74 ALA F N 1
ATOM 5530 C CA . ALA F 1 94 ? 4.709 39.654 80.105 1.00 34.88 74 ALA F CA 1
ATOM 5531 C C . ALA F 1 94 ? 3.536 39.556 81.066 1.00 34.44 74 ALA F C 1
ATOM 5532 O O . ALA F 1 94 ? 2.606 38.786 80.833 1.00 35.19 74 ALA F O 1
ATOM 5534 N N . ILE F 1 95 ? 3.578 40.323 82.150 1.00 34.93 75 ILE F N 1
ATOM 5535 C CA . ILE F 1 95 ? 2.489 40.299 83.121 1.00 37.49 75 ILE F CA 1
ATOM 5536 C C . ILE F 1 95 ? 1.284 41.014 82.493 1.00 36.90 75 ILE F C 1
ATOM 5537 O O . ILE F 1 95 ? 0.136 40.591 82.652 1.00 37.67 75 ILE F O 1
ATOM 5542 N N . SER F 1 96 ? 1.556 42.091 81.763 1.00 35.78 76 SER F N 1
ATOM 5543 C CA . SER F 1 96 ? 0.495 42.833 81.092 1.00 34.47 76 SER F CA 1
ATOM 5544 C C . SER F 1 96 ? -0.138 41.942 80.021 1.00 32.93 76 SER F C 1
ATOM 5545 O O . SER F 1 96 ? -1.361 41.841 79.923 1.00 31.00 76 SER F O 1
ATOM 5548 N N . ALA F 1 97 ? 0.709 41.292 79.229 1.00 31.82 77 ALA F N 1
ATOM 5549 C CA . ALA F 1 97 ? 0.243 40.418 78.160 1.00 33.37 77 ALA F CA 1
ATOM 5550 C C . ALA F 1 97 ? -0.564 39.230 78.695 1.00 32.76 77 ALA F C 1
ATOM 5551 O O . ALA F 1 97 ? -1.613 38.880 78.145 1.00 32.39 77 ALA F O 1
ATOM 5553 N N . LYS F 1 98 ? -0.070 38.616 79.767 1.00 33.56 78 LYS F N 1
ATOM 5554 C CA . LYS F 1 98 ? -0.740 37.467 80.382 1.00 35.66 78 LYS F CA 1
ATOM 5555 C C . LYS F 1 98 ? -2.085 37.877 80.986 1.00 34.35 78 LYS F C 1
ATOM 5556 O O . LYS F 1 98 ? -3.071 37.146 80.868 1.00 33.64 78 LYS F O 1
ATOM 5562 N N . VAL F 1 99 ? -2.129 39.039 81.637 1.00 32.77 79 VAL F N 1
ATOM 5563 C CA . VAL F 1 99 ? -3.383 39.503 82.222 1.00 31.98 79 VAL F CA 1
ATOM 5564 C C . VAL F 1 99 ? -4.385 39.807 81.118 1.00 31.89 79 VAL F C 1
ATOM 5565 O O . VAL F 1 99 ? -5.553 39.421 81.214 1.00 31.01 79 VAL F O 1
ATOM 5569 N N . ALA F 1 100 ? -3.928 40.493 80.071 1.00 30.03 80 ALA F N 1
ATOM 5570 C CA . ALA F 1 100 ? -4.797 40.827 78.944 1.00 32.32 80 ALA F CA 1
ATOM 5571 C C . ALA F 1 100 ? -5.431 39.540 78.407 1.00 32.37 80 ALA F C 1
ATOM 5572 O O . ALA F 1 100 ? -6.615 39.499 78.088 1.00 31.58 80 ALA F O 1
ATOM 5574 N N . ARG F 1 101 ? -4.632 38.484 78.329 1.00 34.57 81 ARG F N 1
ATOM 5575 C CA . ARG F 1 101 ? -5.112 37.196 77.842 1.00 36.71 81 ARG F CA 1
ATOM 5576 C C . ARG F 1 101 ? -6.180 36.559 78.741 1.00 36.52 81 ARG F C 1
ATOM 5577 O O . ARG F 1 101 ? -7.250 36.174 78.272 1.00 37.09 81 ARG F O 1
ATOM 5585 N N . ASP F 1 102 ? -5.894 36.451 80.032 1.00 37.41 82 ASP F N 1
ATOM 5586 C CA . ASP F 1 102 ? -6.834 35.822 80.951 1.00 38.19 82 ASP F CA 1
ATOM 5587 C C . ASP F 1 102 ? -8.029 36.651 81.397 1.00 37.53 82 ASP F C 1
ATOM 5588 O O . ASP F 1 102 ? -9.064 36.090 81.751 1.00 37.06 82 ASP F O 1
ATOM 5593 N N . ILE F 1 103 ? -7.906 37.975 81.383 1.00 35.62 83 ILE F N 1
ATOM 5594 C CA . ILE F 1 103 ? -9.012 38.815 81.822 1.00 33.11 83 ILE F CA 1
ATOM 5595 C C . ILE F 1 103 ? -10.217 38.741 80.887 1.00 34.34 83 ILE F C 1
ATOM 5596 O O . ILE F 1 103 ? -11.349 38.978 81.314 1.00 35.30 83 ILE F O 1
ATOM 5601 N N . GLY F 1 104 ? -9.977 38.411 79.618 1.00 34.21 84 GLY F N 1
ATOM 5602 C CA . GLY F 1 104 ? -11.060 38.316 78.645 1.00 33.65 84 GLY F CA 1
ATOM 5603 C C . GLY F 1 104 ? -11.295 39.616 77.887 1.00 33.62 84 GLY F C 1
ATOM 5604 O O . GLY F 1 104 ? -11.148 40.697 78.454 1.00 33.01 84 GLY F O 1
ATOM 5605 N N . GLU F 1 105 ? -11.669 39.521 76.614 1.00 35.29 85 GLU F N 1
ATOM 5606 C CA . GLU F 1 105 ? -11.906 40.713 75.788 1.00 38.24 85 GLU F CA 1
ATOM 5607 C C . GLU F 1 105 ? -13.143 41.545 76.161 1.00 36.57 85 GLU F C 1
ATOM 5608 O O . GLU F 1 105 ? -13.216 42.734 75.837 1.00 35.65 85 GLU F O 1
ATOM 5614 N N . ARG F 1 106 ? -14.116 40.930 76.825 1.00 34.97 86 ARG F N 1
ATOM 5615 C CA . ARG F 1 106 ? -15.315 41.658 77.238 1.00 35.42 86 ARG F CA 1
ATOM 5616 C C . ARG F 1 106 ? -15.011 42.616 78.395 1.00 34.13 86 ARG F C 1
ATOM 5617 O O . ARG F 1 106 ? -15.812 43.500 78.707 1.00 32.74 86 ARG F O 1
ATOM 5625 N N . SER F 1 107 ? -13.853 42.436 79.027 1.00 31.98 87 SER F N 1
ATOM 5626 C CA . SER F 1 107 ? -13.460 43.275 80.156 1.00 32.90 87 SER F CA 1
ATOM 5627 C C . SER F 1 107 ? -13.382 44.745 79.768 1.00 32.77 87 SER F C 1
ATOM 5628 O O . SER F 1 107 ? -12.664 45.121 78.836 1.00 30.68 87 SER F O 1
ATOM 5631 N N . GLU F 1 108 ? -14.131 45.569 80.493 1.00 33.52 88 GLU F N 1
ATOM 5632 C CA . GLU F 1 108 ? -14.164 47.000 80.241 1.00 37.91 88 GLU F CA 1
ATOM 5633 C C . GLU F 1 108 ? -13.017 47.689 80.962 1.00 37.98 88 GLU F C 1
ATOM 5634 O O . GLU F 1 108 ? -13.207 48.357 81.976 1.00 41.96 88 GLU F O 1
ATOM 5640 N N . ILE F 1 109 ? -11.821 47.518 80.416 1.00 37.26 89 ILE F N 1
ATOM 5641 C CA . ILE F 1 109 ? -10.607 48.090 80.978 1.00 36.37 89 ILE F CA 1
ATOM 5642 C C . ILE F 1 109 ? -10.128 49.289 80.162 1.00 36.78 89 ILE F C 1
ATOM 5643 O O . ILE F 1 109 ? -10.1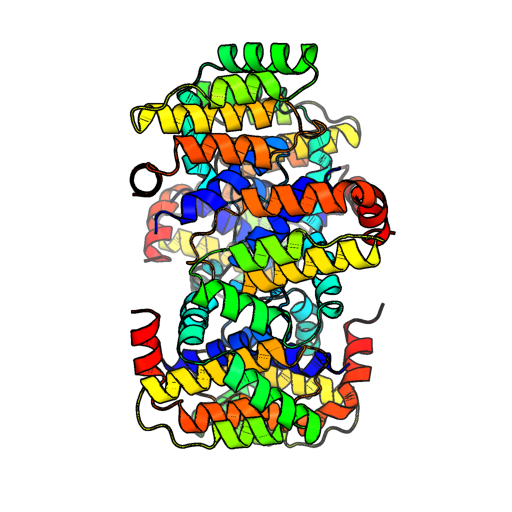05 49.239 78.932 1.00 35.82 89 ILE F O 1
ATOM 5648 N N . ARG F 1 110 ? -9.752 50.363 80.855 1.00 37.13 90 ARG F N 1
ATOM 5649 C CA . ARG F 1 110 ? -9.241 51.564 80.203 1.00 36.52 90 ARG F CA 1
ATOM 5650 C C . ARG F 1 110 ? -7.760 51.327 79.953 1.00 33.90 90 ARG F C 1
ATOM 5651 O O . ARG F 1 110 ? -6.885 51.853 80.655 1.00 33.28 90 ARG F O 1
ATOM 5659 N N . TRP F 1 111 ? -7.503 50.519 78.934 1.00 30.66 91 TRP F N 1
ATOM 5660 C CA . TRP F 1 111 ? -6.158 50.136 78.555 1.00 29.63 91 TRP F CA 1
ATOM 5661 C C . TRP F 1 111 ? -5.123 51.239 78.449 1.00 28.06 91 TRP F C 1
ATOM 5662 O O . TRP F 1 111 ? -3.967 51.006 78.772 1.00 27.20 91 TRP F O 1
ATOM 5673 N N . GLU F 1 112 ? -5.513 52.427 77.995 1.00 28.84 92 GLU F N 1
ATOM 5674 C CA . GLU F 1 112 ? -4.542 53.517 77.869 1.00 30.40 92 GLU F CA 1
ATOM 5675 C C . GLU F 1 112 ? -3.965 53.969 79.221 1.00 30.96 92 GLU F C 1
ATOM 5676 O O . GLU F 1 112 ? -2.881 54.539 79.270 1.00 32.04 92 GLU F O 1
ATOM 5682 N N . GLU F 1 113 ? -4.675 53.697 80.315 1.00 32.53 93 GLU F N 1
ATOM 5683 C CA . GLU F 1 113 ? -4.194 54.072 81.643 1.00 34.02 93 GLU F CA 1
ATOM 5684 C C . GLU F 1 113 ? -3.131 53.078 82.124 1.00 33.58 93 GLU F C 1
ATOM 5685 O O . GLU F 1 113 ? -2.237 53.426 82.899 1.00 32.84 93 GLU F O 1
ATOM 5691 N N . SER F 1 114 ? -3.222 51.840 81.654 1.00 31.55 94 SER F N 1
ATOM 5692 C CA . SER F 1 114 ? -2.230 50.844 82.014 1.00 32.08 94 SER F CA 1
ATOM 5693 C C . SER F 1 114 ? -0.995 51.102 81.159 1.00 32.49 94 SER F C 1
ATOM 5694 O O . SER F 1 114 ? 0.134 50.940 81.616 1.00 34.95 94 SER F O 1
ATOM 5697 N N . PHE F 1 115 ? -1.216 51.505 79.912 1.00 31.44 95 PHE F N 1
ATOM 5698 C CA . PHE F 1 115 ? -0.114 51.802 79.009 1.00 31.98 95 PHE F CA 1
ATOM 5699 C C . PHE F 1 115 ? 0.648 53.005 79.557 1.00 32.10 95 PHE F C 1
ATOM 5700 O O . PHE F 1 115 ? 1.872 53.070 79.461 1.00 31.60 95 PHE F O 1
ATOM 5708 N N . THR F 1 116 ? -0.082 53.962 80.123 1.00 32.77 96 THR F N 1
ATOM 5709 C CA . THR F 1 116 ? 0.552 55.149 80.685 1.00 34.81 96 THR F CA 1
ATOM 5710 C C . THR F 1 116 ? 1.523 54.706 81.779 1.00 35.15 96 THR F C 1
ATOM 5711 O O . THR F 1 116 ? 2.697 55.060 81.752 1.00 35.76 96 THR F O 1
ATOM 5715 N N . ILE F 1 117 ? 1.037 53.908 82.725 1.00 36.76 97 ILE F N 1
ATOM 5716 C CA . ILE F 1 117 ? 1.886 53.409 83.799 1.00 36.52 97 ILE F CA 1
ATOM 5717 C C . ILE F 1 117 ? 2.990 52.485 83.280 1.00 37.34 97 ILE F C 1
ATOM 5718 O O . ILE F 1 117 ? 4.154 52.637 83.652 1.00 38.69 97 ILE F O 1
ATOM 5723 N N . LEU F 1 118 ? 2.640 51.533 82.419 1.00 37.13 98 LEU F N 1
ATOM 5724 C CA . LEU F 1 118 ? 3.644 50.619 81.876 1.00 37.88 98 LEU F CA 1
ATOM 5725 C C . LEU F 1 118 ? 4.819 51.361 81.226 1.00 38.21 98 LEU F C 1
ATOM 5726 O O . LEU F 1 118 ? 5.985 51.087 81.524 1.00 37.87 98 LEU F O 1
ATOM 5731 N N . PHE F 1 119 ? 4.506 52.303 80.343 1.00 36.87 99 PHE F N 1
ATOM 5732 C CA . PHE F 1 119 ? 5.536 53.050 79.637 1.00 38.44 99 PHE F CA 1
ATOM 5733 C C . PHE F 1 119 ? 6.321 54.011 80.522 1.00 40.53 99 PHE F C 1
ATOM 5734 O O . PHE F 1 119 ? 7.498 54.273 80.267 1.00 38.00 99 PHE F O 1
ATOM 5742 N N . ARG F 1 120 ? 5.681 54.534 81.561 1.00 42.45 100 ARG F N 1
ATOM 5743 C CA . ARG F 1 120 ? 6.384 55.437 82.458 1.00 45.95 100 ARG F CA 1
ATOM 5744 C C . ARG F 1 120 ? 7.493 54.645 83.147 1.00 45.72 100 ARG F C 1
ATOM 5745 O O . ARG F 1 120 ? 8.554 55.185 83.460 1.00 44.97 100 ARG F O 1
ATOM 5753 N N . MET F 1 121 ? 7.246 53.353 83.345 1.00 45.57 101 MET F N 1
ATOM 5754 C CA . MET F 1 121 ? 8.207 52.470 83.997 1.00 45.67 101 MET F CA 1
ATOM 5755 C C . MET F 1 121 ? 9.245 51.820 83.079 1.00 44.76 101 MET F C 1
ATOM 5756 O O . MET F 1 121 ? 10.365 51.569 83.514 1.00 45.71 101 MET F O 1
ATOM 5761 N N . ILE F 1 122 ? 8.900 51.548 81.820 1.00 44.01 102 ILE F N 1
ATOM 5762 C CA . ILE F 1 122 ? 9.854 50.890 80.921 1.00 42.28 102 ILE F CA 1
ATOM 5763 C C . ILE F 1 122 ? 10.293 51.673 79.688 1.00 44.18 102 ILE F C 1
ATOM 5764 O O . ILE F 1 122 ? 11.058 51.160 78.868 1.00 42.42 102 ILE F O 1
ATOM 5769 N N . GLU F 1 123 ? 9.817 52.905 79.552 1.00 46.40 103 GLU F N 1
ATOM 5770 C CA . GLU F 1 123 ? 10.170 53.729 78.397 1.00 49.85 103 GLU F CA 1
ATOM 5771 C C . GLU F 1 123 ? 11.673 53.832 78.150 1.00 50.36 103 GLU F C 1
ATOM 5772 O O . GLU F 1 123 ? 12.121 53.762 77.007 1.00 49.93 103 GLU F O 1
ATOM 5778 N N . THR F 1 124 ? 12.448 54.005 79.219 1.00 51.12 104 THR F N 1
ATOM 5779 C CA . THR F 1 124 ? 13.903 54.133 79.101 1.00 51.33 104 THR F CA 1
ATOM 5780 C C . THR F 1 124 ? 14.589 52.890 78.542 1.00 49.35 104 THR F C 1
ATOM 5781 O O . THR F 1 124 ? 15.691 52.978 77.999 1.00 48.79 104 THR F O 1
ATOM 5785 N N . TYR F 1 125 ? 13.941 51.738 78.669 1.00 47.84 105 TYR F N 1
ATOM 5786 C CA . TYR F 1 125 ? 14.523 50.495 78.178 1.00 48.32 105 TYR F CA 1
ATOM 5787 C C . TYR F 1 125 ? 14.129 50.137 76.747 1.00 46.97 105 TYR F C 1
ATOM 5788 O O . TYR F 1 125 ? 14.551 49.107 76.230 1.00 47.71 105 TYR F O 1
ATOM 5797 N N . PHE F 1 126 ? 13.328 50.979 76.106 1.00 47.22 106 PHE F N 1
ATOM 5798 C CA . PHE F 1 126 ? 12.887 50.705 74.739 1.00 46.65 106 PHE F CA 1
ATOM 5799 C C . PHE F 1 126 ? 14.026 50.357 73.781 1.00 47.71 106 PHE F C 1
ATOM 5800 O O . PHE F 1 126 ? 14.000 49.304 73.137 1.00 46.79 106 PHE F O 1
ATOM 5808 N N . ASP F 1 127 ? 15.021 51.234 73.681 1.00 49.88 107 ASP F N 1
ATOM 5809 C CA . ASP F 1 127 ? 16.152 50.975 72.795 1.00 52.69 107 ASP F CA 1
ATOM 5810 C C . ASP F 1 127 ? 16.745 49.599 73.107 1.00 52.75 107 ASP F C 1
ATOM 5811 O O . ASP F 1 127 ? 16.944 48.779 72.208 1.00 52.63 107 ASP F O 1
ATOM 5816 N N . ASP F 1 128 ? 17.001 49.340 74.385 1.00 52.66 108 ASP F N 1
ATOM 5817 C CA . ASP F 1 128 ? 17.561 48.059 74.805 1.00 53.59 108 ASP F CA 1
ATOM 5818 C C . ASP F 1 128 ? 16.666 46.886 74.417 1.00 52.83 108 ASP F C 1
ATOM 5819 O O . ASP F 1 128 ? 17.129 45.927 73.805 1.00 53.72 108 ASP F O 1
ATOM 5824 N N . LEU F 1 129 ? 15.386 46.959 74.774 1.00 52.13 109 LEU F N 1
ATOM 5825 C CA . LEU F 1 129 ? 14.434 45.891 74.454 1.00 50.73 109 LEU F CA 1
ATOM 5826 C C . LEU F 1 129 ? 14.389 45.528 72.968 1.00 50.01 109 LEU F C 1
ATOM 5827 O O . LEU F 1 129 ? 14.385 44.350 72.609 1.00 47.95 109 LEU F O 1
ATOM 5832 N N . MET F 1 130 ? 14.360 46.542 72.111 1.00 51.63 110 MET F N 1
ATOM 5833 C CA . MET F 1 130 ? 14.294 46.325 70.673 1.00 55.36 110 MET F CA 1
ATOM 5834 C C . MET F 1 130 ? 15.463 45.505 70.139 1.00 55.82 110 MET F C 1
ATOM 5835 O O . MET F 1 130 ? 15.274 44.616 69.309 1.00 54.60 110 MET F O 1
ATOM 5840 N N . ILE F 1 131 ? 16.670 45.797 70.613 1.00 56.66 111 ILE F N 1
ATOM 5841 C CA . ILE F 1 131 ? 17.848 45.061 70.169 1.00 58.33 111 ILE F CA 1
ATOM 5842 C C . ILE F 1 131 ? 17.815 43.652 70.751 1.00 59.53 111 ILE F C 1
ATOM 5843 O O . ILE F 1 131 ? 18.110 42.673 70.067 1.00 58.89 111 ILE F O 1
ATOM 5848 N N . ASP F 1 132 ? 17.441 43.562 72.021 1.00 61.19 112 ASP F N 1
ATOM 5849 C CA . ASP F 1 132 ? 17.363 42.284 72.711 1.00 63.56 112 ASP F CA 1
ATOM 5850 C C . ASP F 1 132 ? 16.395 41.309 72.034 1.00 64.80 112 ASP F C 1
ATOM 5851 O O . ASP F 1 132 ? 16.736 40.148 71.795 1.00 65.40 112 ASP F O 1
ATOM 5856 N N . LEU F 1 133 ? 15.191 41.783 71.725 1.00 64.81 113 LEU F N 1
ATOM 5857 C CA . LEU F 1 133 ? 14.179 40.942 71.090 1.00 64.30 113 LEU F CA 1
ATOM 5858 C C . LEU F 1 133 ? 14.348 40.833 69.578 1.00 63.56 113 LEU F C 1
ATOM 5859 O O . LEU F 1 133 ? 14.208 39.754 69.007 1.00 63.28 113 LEU F O 1
ATOM 5864 N N . TYR F 1 134 ? 14.650 41.953 68.933 1.00 63.28 114 TYR F N 1
ATOM 5865 C CA . TYR F 1 134 ? 14.806 41.980 67.486 1.00 64.21 114 TYR F CA 1
ATOM 5866 C C . TYR F 1 134 ? 16.258 42.214 67.076 1.00 67.54 114 TYR F C 1
ATOM 5867 O O . TYR F 1 134 ? 16.630 43.294 66.610 1.00 68.56 114 TYR F O 1
ATOM 5876 N N . GLY F 1 135 ? 17.071 41.178 67.262 1.00 70.79 115 GLY F N 1
ATOM 5877 C CA . GLY F 1 135 ? 18.480 41.246 66.923 1.00 74.68 115 GLY F CA 1
ATOM 5878 C C . GLY F 1 135 ? 19.237 40.116 67.596 1.00 77.14 115 GLY F C 1
ATOM 5879 O O . GLY F 1 135 ? 20.221 40.395 68.319 1.00 78.75 115 GLY F O 1
#

Radius of gyration: 28.16 Å; Cα contacts (8 Å, |Δi|>4): 739; chains: 6; bounding box: 46×74×77 Å

Organism: Vaccinia virus (strain LC16m0) (NCBI:txid10246)

B-factor: mean 41.72, std 11.86, range [20.01, 96.83]

CATH classification: 1.10.437.20

InterPro domains:
  IPR009353 Orthopoxvirus, Protein N1 [PIRSF003784] (1-117)
  IPR022819 Poxvirus Bcl-2-like [PF06227] (2-103)
  IPR043018 Poxvirus domain superfamily [G3DSA:1.10.437.20] (1-117)

Secondary structure (DSSP, 8-state):
-THHHHHHHHHHHHHH---SS--HHHHHHHGGGGGSPTTHHHHHHHHHHHHTSSHHHHHHHTS---SHHHHHHHHHHHHHHHHHH-TT----HHHHHHHHHHHHGGGHHHHHHHH--/--THHHHHHHHHHHHHHH--GGG--TTHHHHHGGGGGS-HHHHHHHHHHHHHHTSSHHHHHHHTS---SHHHHHHHHHHHHHHHHHH-TT----HHHHHHHHHHHHGGGHHHHHHHHH-/-TTHHHHHHHHHHHHHH--GGG--TTHHHHHGGGGGS-HHHHHHHHHHHHHHTSSHHHHHHHTS---SHHHHHHHHHHHHHHHHHH-TT----HHHHHHHHHHHHGGGHHHHHHHHH--/-GGGHHHHHHHHHHHHHH--GGG--GGGHHHHGGGGGS-HHHHHHHHHHHHHHTSSHHHHHHHTS---SHHHHHHHHHHHHHHHHHH-TT----HHHHHHHHHHHHGGGHHHHHHHHH-/-THHHHHHHHHHHHHHS--S-S--HHHHHHHGGGGGS-HHHHHHHHHHHHHHTSSHHHHHHHTS---SHHHHHHHHHHHHHHHHHH-TT----HHHHHHHHHHHHGGGHHHHHHHHH-/-TTHHHHHHHHHHHHHH--GGG--TTHHHHHGGGGGS-HHHHHHHHHHHHHHTSSHHHHHHHTS---SHHHHHHHHHHHHHHHHHH-TT----HHHHHHHHHHHHGGGHHHHHHHH--

Sequence (710 aa):
SHMRTLLIRYILWRNDNDQTYYNDDFKKLMLLDELVDDGDVCTLIKNMRMTLSDGPLLDRLNQPVNNIEDAKRMIAISAKVARDIGERSEIRWEESFTILFRMIETYFDDLMIDLYGRGSHMRTLLIRYILWRNDNDQTYYNDDFKKLMLLDELVDDGDVCTLIKNMRMTLSDGPLLDRLNQPVNNIEDAKRMIAISAKVARDIGERSEIRWEESFTILFRMIETYFDDLMIDLYGGSHMRTLLIRYILWRNDNDQTYYNDDFKKLMLLDELVDDGDVCTLIKNMRMTLSDGPLLDRLNQPVNNIEDAKRMIAISAKVARDIGERSEIRWEESFTILFRMIETYFDDLMIDLYGERGSHMRTLLIRYILWRNDNDQTYYNDDFKKLMLLDELVDDGDVCTLIKNMRMTLSDGPLLDRLNQPVNNIEDAKRMIAISAKVARDIGERSEIRWEESFTILFRMIETYFDDLMIDLYGGSHMRTLLIRYILWRNDNDQTYYNDDFKKLMLLDELVDDGDVCTLIKNMRMTLSDGPLLDRLNQPVNNIEDAKRMIAISAKVARDIGERSEIRWEESFTILFRMIETYFDDLMIDLYGGSHMRTLLIRYILWRNDNDQTYYNDDFKKLMLLDELVDDGDVCTLIKNMRMTLSDGPLLDRLNQPVNNIEDAKRMIAISAKVARDIGERSEIRWEESFTILFRMIETYFDDLMIDLYG

Nearest PDB structures (foldseek):
  4bbb-assembly1_B  TM=1.005E+00  e=2.140E-14  Vaccinia virus Western Reserve
  4bbc-assembly1_C  TM=1.003E+00  e=2.036E-14  Vaccinia virus Western Reserve
  2uxe-assembly1_A  TM=1.002E+00  e=3.034E-14  Orthopoxvirus vaccinia
  4bbd-assembly1_E  TM=1.003E+00  e=3.352E-14  Vaccinia virus Western Reserve
  2i39-assembly1_A  TM=9.791E-01  e=1.937E-14  Orthopoxvirus vaccinia